Protein 7W29 (pdb70)

B-factor: mean 39.73, std 7.88, range [24.82, 86.15]

Solvent-accessible surface area: 22986 Å² total

Secondary structure (DSSP, 8-state):
-HHHHHHHHHHHHHHHTSPPPPTTTHHHHHHHHHHHHHHHHHTS-S-SS--SS-GGGGHHHHHHHHHTTT---SSEEEEEETTTEEEEEESS-B-TT-EEEEEEGGG-EEHHHHHTSTTHHHHHH-HHHHH-HHHHHHHHHHHHHT-TT-TTHHHHTTS-S---SGGG--HHHHHTTTTSSHHHHHHHHHHHHHHHHHHHHHHHHH-GGGTTSTTTT---HHHHHHHHHHHHHHEEEEE-TTSSSEEEEE-TTGGG-EE-SS---EEEETTTTEEEEE-SS-B-TTSBPEE---S--HHHHHHHTS---TT-TT-EEEEEEE--TT-TTHHHHHHHHHHTT--SEEEEEEESSSSSS-HHHHHHHHHHT--HHHHHHHHSSTTHHHHHHTTT-TTS-S-HHHHHHHHHHHHHHHHHHHHTSSS-HHHHHHHHHH----HHHHHHHHHHHHHHHHHHHHHHHHHHHHHHHHHHHH-/--SSB----------

Organism: Homo sapiens (NCBI:txid9606)

Sequence (490 aa):
TLKYPIEGIVTNWDDSPKEILNLTSELLQKCSSPAPGPGKEWEEYVQIRTLVEKIRKKQKGLSVTFDGKREDYFPDLMKWASENGASVEGFEMVNFKEEGFGLRATRDIKAEELFLWVPRKLLMTVESAKNSVLGPLYSQDRILQAMGNIALAFHLLCERASPNSFWQPYIQTLPSEYDTPLYFEEDEVRYLQSTQAIHDVFSQYKNTARQYAYFYKVIQTHPHANKLPLKDSFTYEDYRWAVSSVMTRQNQIPTEDGSRVTLALIPLWDMCNHTNGLITTGYNLEDDRCECVALQDFRAGEQIYIFYGTRSNAEFVIHSGFFFDNNSHDRVKIKLGVSKSDRLYAMKAEVLARAGIPTSSVFALHFTEPPISAQLLAFLRVFCMTEEELKEHLLGDSAIDRIFTLGNSEFPVSWDNEVKLWTFLEDRASLLLKTYKTTIEEDKSVLKNHDLSVRAKMAIKLRLGEKEILEKAVKSAAVNREYYRQQMEE

Nearest PDB structures (foldseek):
  6ox1-assembly2_B  TM=9.987E-01  e=2.791E-71  Homo sapiens
  6v62-assembly1_A  TM=9.978E-01  e=4.619E-71  Homo sapiens
  6wk2-assembly1_A  TM=9.900E-01  e=2.401E-70  Homo sapiens
  6ox4-assembly1_A  TM=9.883E-01  e=1.910E-70  Homo sapiens
  6ict-assembly1_A  TM=9.900E-01  e=2.513E-70  Homo sapiens

GO terms:
  GO:0005737 cytoplasm (C, IDA)
  GO:0018064 protein-L-histidine N-tele-methyltransferase activity (F, IDA)
  GO:0005634 nucleus (C, EXP)
  GO:0005737 cytoplasm (C, EXP)
  GO:0005654 nucleoplasm (C, TAS)
  GO:0005515 protein binding (F, IPI)
  GO:0007015 actin filament organization (P, IDA)

Structure (mmCIF, N/CA/C/O backbone):
data_7W29
#
_entry.id   7W29
#
_cell.length_a   60.467
_cell.length_b   77.668
_cell.length_c   112.054
_cell.angle_alpha   90.000
_cell.angle_beta   90.000
_cell.angle_gamma   90.000
#
_symmetry.space_group_name_H-M   'P 21 21 21'
#
loop_
_entity.id
_entity.type
_entity.pdbx_description
1 polymer 'Actin, cytoplasmic 1, N-terminally processed'
2 polymer 'Histone-lysine N-methyltransferase setd3'
3 non-polymer S-ADENOSYL-L-HOMOCYSTEINE
4 water water
#
loop_
_atom_site.group_PDB
_atom_site.id
_atom_site.type_symbol
_atom_site.label_atom_id
_atom_site.label_alt_id
_atom_site.label_comp_id
_atom_site.label_asym_id
_atom_site.label_entity_id
_atom_site.label_seq_id
_atom_site.pdbx_PDB_ins_code
_atom_site.Cartn_x
_atom_site.Cartn_y
_atom_site.Cartn_z
_atom_site.occupancy
_atom_site.B_iso_or_equiv
_atom_site.auth_seq_id
_atom_site.auth_comp_id
_atom_site.auth_asym_id
_atom_site.auth_atom_id
_atom_site.pdbx_PDB_model_num
ATOM 1 N N . THR A 1 1 ? -17.204 -15.430 -21.948 1.00 53.13 66 THR P N 1
ATOM 2 C CA . THR A 1 1 ? -15.803 -15.836 -21.959 1.00 56.46 66 THR P CA 1
ATOM 3 C C . THR A 1 1 ? -15.534 -16.782 -23.130 1.00 59.08 66 THR P C 1
ATOM 4 O O . THR A 1 1 ? -16.380 -17.609 -23.471 1.00 57.79 66 THR P O 1
ATOM 8 N N . LEU A 1 2 ? -14.365 -16.640 -23.754 1.00 59.08 67 LEU P N 1
ATOM 9 C CA . LEU A 1 2 ? -13.950 -17.547 -24.819 1.00 56.89 67 LEU P CA 1
ATOM 10 C C . LEU A 1 2 ? -13.604 -18.903 -24.221 1.00 56.36 67 LEU P C 1
ATOM 11 O O . LEU A 1 2 ? -12.763 -18.992 -23.320 1.00 54.69 67 LEU P O 1
ATOM 16 N N . LYS A 1 3 ? -14.250 -19.962 -24.715 1.00 56.89 68 LYS P N 1
ATOM 17 C CA . LYS A 1 3 ? -14.016 -21.279 -24.132 1.00 57.05 68 LYS P CA 1
ATOM 18 C C . LYS A 1 3 ? -12.655 -21.840 -24.532 1.00 54.20 68 LYS P C 1
ATOM 19 O O . LYS A 1 3 ? -12.057 -22.607 -23.768 1.00 53.55 68 LYS P O 1
ATOM 25 N N . TYR A 1 4 ? -12.145 -21.462 -25.708 1.00 51.61 69 TYR P N 1
ATOM 26 C CA . TYR A 1 4 ? -10.851 -21.930 -26.210 1.00 47.82 69 TYR P CA 1
ATOM 27 C C . TYR A 1 4 ? -10.055 -20.741 -26.732 1.00 47.36 69 TYR P C 1
ATOM 28 O O . TYR A 1 4 ? -10.008 -20.495 -27.945 1.00 44.88 69 TYR P O 1
ATOM 37 N N . PRO A 1 5 ? -9.411 -19.982 -25.847 1.00 47.63 70 PRO P N 1
ATOM 38 C CA . PRO A 1 5 ? -8.543 -18.894 -26.315 1.00 44.00 70 PRO P CA 1
ATOM 39 C C . PRO A 1 5 ? -7.333 -19.443 -27.059 1.00 42.30 70 PRO P C 1
ATOM 40 O O . PRO A 1 5 ? -6.753 -20.462 -26.674 1.00 41.71 70 PRO P O 1
ATOM 44 N N . ILE A 1 6 ? -6.957 -18.757 -28.135 1.00 40.32 71 ILE P N 1
ATOM 45 C CA . ILE A 1 6 ? -5.897 -19.204 -29.035 1.00 37.91 71 ILE P CA 1
ATOM 46 C C . ILE A 1 6 ? -4.715 -18.253 -28.912 1.00 34.71 71 ILE P C 1
ATOM 47 O O . ILE A 1 6 ? -4.844 -17.051 -29.177 1.00 36.51 71 ILE P O 1
ATOM 52 N N . GLU A 1 7 ? -3.560 -18.793 -28.541 1.00 36.96 72 GLU P N 1
ATOM 53 C CA . GLU A 1 7 ? -2.340 -18.003 -28.439 1.00 33.48 72 GLU P CA 1
ATOM 54 C C . GLU A 1 7 ? -1.544 -18.093 -29.736 1.00 32.00 72 GLU P C 1
ATOM 55 O O . GLU A 1 7 ? -1.311 -19.184 -30.253 1.00 32.68 72 GLU P O 1
ATOM 69 N N . GLY A 1 9 ? 1.574 -18.267 -31.850 1.00 31.32 74 GLY P N 1
ATOM 70 C CA . GLY A 1 9 ? 2.974 -18.622 -31.694 1.00 33.86 74 GLY P CA 1
ATOM 71 C C . GLY A 1 9 ? 3.314 -19.133 -30.307 1.00 32.68 74 GLY P C 1
ATOM 72 O O . GLY A 1 9 ? 4.388 -18.840 -29.779 1.00 31.32 74 GLY P O 1
ATOM 73 N N . ILE A 1 10 ? 2.388 -19.900 -29.723 1.00 30.69 75 ILE P N 1
ATOM 74 C CA . ILE A 1 10 ? 2.581 -20.425 -28.378 1.00 31.03 75 ILE P CA 1
ATOM 75 C C . ILE A 1 10 ? 3.872 -21.230 -28.320 1.00 30.32 75 ILE P C 1
ATOM 76 O O . ILE A 1 10 ? 4.252 -21.904 -29.284 1.00 30.78 75 ILE P O 1
ATOM 81 N N . VAL A 1 11 ? 4.562 -21.143 -27.191 1.00 29.54 76 VAL P N 1
ATOM 82 C CA . VAL A 1 11 ? 5.839 -21.830 -27.038 1.00 30.66 76 VAL P CA 1
ATOM 83 C C . VAL A 1 11 ? 5.586 -23.301 -26.750 1.00 29.14 76 VAL P C 1
ATOM 84 O O . VAL A 1 11 ? 4.771 -23.651 -25.889 1.00 31.57 76 VAL P O 1
ATOM 88 N N . THR A 1 12 ? 6.272 -24.166 -27.484 1.00 29.29 77 THR P N 1
ATOM 89 C CA . THR A 1 12 ? 6.274 -25.592 -27.222 1.00 31.00 77 THR P CA 1
ATOM 90 C C . THR A 1 12 ? 7.699 -26.046 -26.949 1.00 31.23 77 THR P C 1
ATOM 91 O O . THR A 1 12 ? 8.668 -25.373 -27.309 1.00 34.88 77 THR P O 1
ATOM 95 N N . ASN A 1 13 ? 7.816 -27.202 -26.306 1.00 30.39 78 ASN P N 1
ATOM 96 C CA . ASN A 1 13 ? 9.118 -27.798 -26.044 1.00 29.89 78 ASN P CA 1
ATOM 97 C C . ASN A 1 13 ? 9.626 -28.481 -27.307 1.00 31.98 78 ASN P C 1
ATOM 98 O O . ASN A 1 13 ? 8.961 -29.369 -27.849 1.00 33.72 78 ASN P O 1
ATOM 103 N N . TRP A 1 14 ? 10.800 -28.063 -27.778 1.00 33.71 79 TRP P N 1
ATOM 104 C CA . TRP A 1 14 ? 11.421 -28.627 -28.969 1.00 32.58 79 TRP P CA 1
ATOM 105 C C . TRP A 1 14 ? 12.493 -29.661 -28.648 1.00 36.07 79 TRP P C 1
ATOM 106 O O . TRP A 1 14 ? 13.036 -30.279 -29.570 1.00 36.11 79 TRP P O 1
ATOM 117 N N . ASP A 1 15 ? 12.815 -29.861 -27.372 1.00 36.04 80 ASP P N 1
ATOM 118 C CA . ASP A 1 15 ? 13.786 -30.878 -26.976 1.00 37.79 80 ASP P CA 1
ATOM 119 C C . ASP A 1 15 ? 13.111 -32.241 -27.062 1.00 37.17 80 ASP P C 1
ATOM 120 O O . ASP A 1 15 ? 12.364 -32.637 -26.165 1.00 36.86 80 ASP P O 1
ATOM 125 N N . ASP A 1 16 ? 13.369 -32.961 -28.150 1.00 35.31 81 ASP P N 1
ATOM 126 C CA . ASP A 1 16 ? 12.819 -34.298 -28.335 1.00 36.88 81 ASP P CA 1
ATOM 127 C C . ASP A 1 16 ? 13.405 -35.280 -27.325 1.00 39.30 81 ASP P C 1
ATOM 128 O O . ASP A 1 16 ? 12.863 -36.363 -27.107 1.00 42.00 81 ASP P O 1
ATOM 134 N N . SER B 2 22 ? 28.762 -37.495 -53.348 1.00 64.33 20 SER A N 1
ATOM 135 C CA . SER B 2 22 ? 28.288 -36.318 -52.621 1.00 68.39 20 SER A CA 1
ATOM 136 C C . SER B 2 22 ? 27.348 -36.643 -51.447 1.00 66.85 20 SER A C 1
ATOM 137 O O . SER B 2 22 ? 27.522 -36.083 -50.363 1.00 63.29 20 SER A O 1
ATOM 140 N N . PRO B 2 23 ? 26.351 -37.521 -51.640 1.00 70.12 21 PRO A N 1
ATOM 141 C CA . PRO B 2 23 ? 25.477 -37.857 -50.502 1.00 67.82 21 PRO A CA 1
ATOM 142 C C . PRO B 2 23 ? 26.215 -38.510 -49.348 1.00 63.47 21 PRO A C 1
ATOM 143 O O . PRO B 2 23 ? 25.789 -38.370 -48.195 1.00 61.36 21 PRO A O 1
ATOM 147 N N . LYS B 2 24 ? 27.316 -39.213 -49.621 1.00 62.38 22 LYS A N 1
ATOM 148 C CA . LYS B 2 24 ? 28.027 -39.905 -48.552 1.00 62.29 22 LYS A CA 1
ATOM 149 C C . LYS B 2 24 ? 28.802 -38.935 -47.664 1.00 60.69 22 LYS A C 1
ATOM 150 O O . LYS B 2 24 ? 28.898 -39.152 -46.450 1.00 58.42 22 LYS A O 1
ATOM 156 N N . GLU B 2 25 ? 29.343 -37.855 -48.236 1.00 60.59 23 GLU A N 1
ATOM 157 C CA . GLU B 2 25 ? 29.987 -36.837 -47.410 1.00 60.23 23 GLU A CA 1
ATOM 158 C C . GLU B 2 25 ? 28.971 -36.124 -46.527 1.00 56.52 23 GLU A C 1
ATOM 159 O O . GLU B 2 25 ? 29.250 -35.827 -45.357 1.00 52.64 23 GLU A O 1
ATOM 165 N N . ILE B 2 26 ? 27.785 -35.845 -47.071 1.00 56.57 24 ILE A N 1
ATOM 166 C CA . ILE B 2 26 ? 26.714 -35.272 -46.262 1.00 51.37 24 ILE A CA 1
ATOM 167 C C . ILE B 2 26 ? 26.309 -36.241 -45.160 1.00 50.20 24 ILE A C 1
ATOM 168 O O . ILE B 2 26 ? 26.022 -35.831 -44.031 1.00 47.11 24 ILE A O 1
ATOM 173 N N . LEU B 2 27 ? 26.301 -37.542 -45.462 1.00 55.43 25 LEU A N 1
ATOM 174 C CA . LEU B 2 27 ? 25.967 -38.533 -44.442 1.00 54.34 25 LEU A CA 1
ATOM 175 C C . LEU B 2 27 ? 27.018 -38.572 -43.338 1.00 51.45 25 LEU A C 1
ATOM 176 O O . LEU B 2 27 ? 26.677 -38.685 -42.157 1.00 48.94 25 LEU A O 1
ATOM 181 N N . ASN B 2 28 ? 28.299 -38.480 -43.702 1.00 48.57 26 ASN A N 1
ATOM 182 C CA . ASN B 2 28 ? 29.349 -38.445 -42.688 1.00 46.94 26 ASN A CA 1
ATOM 183 C C . ASN B 2 28 ? 29.228 -37.205 -41.814 1.00 47.90 26 ASN A C 1
ATOM 184 O O . ASN B 2 28 ? 29.326 -37.289 -40.581 1.00 48.20 26 ASN A O 1
ATOM 189 N N . LEU B 2 29 ? 29.019 -36.042 -42.439 1.00 47.82 27 LEU A N 1
ATOM 190 C CA . LEU B 2 29 ? 28.847 -34.811 -41.676 1.00 47.94 27 LEU A CA 1
ATOM 191 C C . LEU B 2 29 ? 27.648 -34.899 -40.741 1.00 46.72 27 LEU A C 1
ATOM 192 O O . LEU B 2 29 ? 27.725 -34.475 -39.583 1.00 47.85 27 LEU A O 1
ATOM 197 N N . THR B 2 30 ? 26.532 -35.452 -41.223 1.00 44.51 28 THR A N 1
ATOM 198 C CA . THR B 2 30 ? 25.352 -35.576 -40.376 1.00 45.99 28 THR A CA 1
ATOM 199 C C . THR B 2 30 ? 25.556 -36.598 -39.267 1.00 46.48 28 THR A C 1
ATOM 200 O O . THR B 2 30 ? 25.016 -36.427 -38.174 1.00 46.50 28 THR A O 1
ATOM 204 N N . SER B 2 31 ? 26.320 -37.661 -39.517 1.00 43.80 29 SER A N 1
ATOM 205 C CA . SER B 2 31 ? 26.613 -38.606 -38.447 1.00 45.36 29 SER A CA 1
ATOM 206 C C . SER B 2 31 ? 27.440 -37.943 -37.357 1.00 46.89 29 SER A C 1
ATOM 207 O O . SER B 2 31 ? 27.173 -38.123 -36.161 1.00 45.79 29 SER A O 1
ATOM 210 N N . GLU B 2 32 ? 28.440 -37.155 -37.752 1.00 47.33 30 GLU A N 1
ATOM 211 C CA . GLU B 2 32 ? 29.223 -36.427 -36.760 1.00 48.08 30 GLU A CA 1
ATOM 212 C C . GLU B 2 32 ? 28.356 -35.431 -35.998 1.00 46.44 30 GLU A C 1
ATOM 213 O O . GLU B 2 32 ? 28.480 -35.294 -34.775 1.00 47.57 30 GLU A O 1
ATOM 219 N N . LEU B 2 33 ? 27.469 -34.729 -36.708 1.00 45.30 31 LEU A N 1
ATOM 220 C CA . LEU B 2 33 ? 26.572 -33.775 -36.062 1.00 45.44 31 LEU A CA 1
ATOM 221 C C . LEU B 2 33 ? 25.633 -34.467 -35.081 1.00 45.83 31 LEU A C 1
ATOM 222 O O . LEU B 2 33 ? 25.381 -33.958 -33.983 1.00 46.41 31 LEU A O 1
ATOM 227 N N . LEU B 2 34 ? 25.103 -35.628 -35.463 1.00 44.76 32 LEU A N 1
ATOM 228 C CA . LEU B 2 34 ? 24.236 -36.383 -34.569 1.00 43.89 32 LEU A CA 1
ATOM 229 C C . LEU B 2 34 ? 24.992 -36.834 -33.332 1.00 45.77 32 LEU A C 1
ATOM 230 O O . LEU B 2 34 ? 24.478 -36.738 -32.213 1.00 48.06 32 LEU A O 1
ATOM 235 N N . GLN B 2 35 ? 26.218 -37.329 -33.510 1.00 46.75 33 GLN A N 1
ATOM 236 C CA . GLN B 2 35 ? 26.979 -37.798 -32.358 1.00 47.01 33 GLN A CA 1
ATOM 237 C C . GLN B 2 35 ? 27.317 -36.648 -31.420 1.00 48.15 33 GLN A C 1
ATOM 238 O O . GLN B 2 35 ? 27.213 -36.786 -30.195 1.00 49.08 33 GLN A O 1
ATOM 244 N N . LYS B 2 36 ? 27.710 -35.498 -31.974 1.00 46.72 34 LYS A N 1
ATOM 245 C CA . LYS B 2 36 ? 28.090 -34.371 -31.127 1.00 48.73 34 LYS A CA 1
ATOM 246 C C . LYS B 2 36 ? 26.878 -33.771 -30.425 1.00 48.15 34 LYS A C 1
ATOM 247 O O . LYS B 2 36 ? 26.968 -33.367 -29.260 1.00 50.26 34 LYS A O 1
ATOM 253 N N . CYS B 2 37 ? 25.739 -33.706 -31.113 1.00 48.64 35 CYS A N 1
ATOM 254 C CA . CYS B 2 37 ? 24.517 -33.159 -30.541 1.00 44.36 35 CYS A CA 1
ATOM 255 C C . CYS B 2 37 ? 23.775 -34.150 -29.656 1.00 46.72 35 CYS A C 1
ATOM 256 O O . CYS B 2 37 ? 22.791 -33.764 -29.017 1.00 48.71 35 CYS A O 1
ATOM 259 N N . SER B 2 38 ? 24.207 -35.408 -29.608 1.00 46.90 36 SER A N 1
ATOM 260 C CA . SER B 2 38 ? 23.624 -36.396 -28.713 1.00 48.02 36 SER A CA 1
ATOM 261 C C . SER B 2 38 ? 24.466 -36.623 -27.466 1.00 52.75 36 SER A C 1
ATOM 262 O O . SER B 2 38 ? 24.081 -37.424 -26.610 1.00 55.43 36 SER A O 1
ATOM 265 N N . SER B 2 39 ? 25.608 -35.949 -27.353 1.00 54.59 37 SER A N 1
ATOM 266 C CA . SER B 2 39 ? 26.422 -36.039 -26.157 1.00 56.79 37 SER A CA 1
ATOM 267 C C . SER B 2 39 ? 25.709 -35.355 -24.994 1.00 61.33 37 SER A C 1
ATOM 268 O O . SER B 2 39 ? 24.831 -34.514 -25.202 1.00 60.51 37 SER A O 1
ATOM 271 N N . PRO B 2 40 ? 26.062 -35.704 -23.755 1.00 63.42 38 PRO A N 1
ATOM 272 C CA . PRO B 2 40 ? 25.460 -35.019 -22.608 1.00 61.29 38 PRO A CA 1
ATOM 273 C C . PRO B 2 40 ? 25.789 -33.534 -22.630 1.00 62.92 38 PRO A C 1
ATOM 274 O O . PRO B 2 40 ? 26.699 -33.080 -23.329 1.00 61.67 38 PRO A O 1
ATOM 278 N N . ALA B 2 41 ? 25.018 -32.774 -21.862 1.00 62.80 39 ALA A N 1
ATOM 279 C CA . ALA B 2 41 ? 25.259 -31.344 -21.757 1.00 60.09 39 ALA A CA 1
ATOM 280 C C . ALA B 2 41 ? 26.661 -31.098 -21.208 1.00 62.83 39 ALA A C 1
ATOM 281 O O . ALA B 2 41 ? 27.042 -31.708 -20.199 1.00 64.63 39 ALA A O 1
ATOM 283 N N . PRO B 2 42 ? 27.458 -30.243 -21.841 1.00 62.19 40 PRO A N 1
ATOM 284 C CA . PRO B 2 42 ? 28.774 -29.911 -21.290 1.00 65.80 40 PRO A CA 1
ATOM 285 C C . PRO B 2 42 ? 28.634 -29.008 -20.074 1.00 69.25 40 PRO A C 1
ATOM 286 O O . PRO B 2 42 ? 27.586 -28.412 -19.817 1.00 67.99 40 PRO A O 1
ATOM 290 N N . GLY B 2 43 ? 29.726 -28.906 -19.322 1.00 69.59 41 GLY A N 1
ATOM 291 C CA . GLY B 2 43 ? 29.739 -28.113 -18.117 1.00 71.64 41 GLY A CA 1
ATOM 292 C C . GLY B 2 43 ? 29.529 -26.639 -18.399 1.00 71.66 41 GLY A C 1
ATOM 293 O O . GLY B 2 43 ? 29.606 -26.186 -19.546 1.00 70.60 41 GLY A O 1
ATOM 294 N N . PRO B 2 44 ? 29.231 -25.863 -17.356 1.00 74.14 42 PRO A N 1
ATOM 295 C CA . PRO B 2 44 ? 29.175 -24.406 -17.522 1.00 71.86 42 PRO A CA 1
ATOM 296 C C . PRO B 2 44 ? 30.527 -23.879 -17.977 1.00 66.52 42 PRO A C 1
ATOM 297 O O . PRO B 2 44 ? 31.575 -24.304 -17.489 1.00 62.76 42 PRO A O 1
ATOM 301 N N . GLY B 2 45 ? 30.498 -22.954 -18.934 1.00 64.89 43 GLY A N 1
ATOM 302 C CA . GLY B 2 45 ? 31.696 -22.383 -19.492 1.00 59.53 43 GLY A CA 1
ATOM 303 C C . GLY B 2 45 ? 32.151 -23.043 -20.776 1.00 57.81 43 GLY A C 1
ATOM 304 O O . GLY B 2 45 ? 32.742 -22.374 -21.632 1.00 57.60 43 GLY A O 1
ATOM 305 N N . LYS B 2 46 ? 31.894 -24.340 -20.930 1.00 54.95 44 LYS A N 1
ATOM 306 C CA . LYS B 2 46 ? 32.119 -24.995 -22.207 1.00 53.93 44 LYS A CA 1
ATOM 307 C C . LYS B 2 46 ? 30.930 -24.868 -23.145 1.00 51.44 44 LYS A C 1
ATOM 308 O O . LYS B 2 46 ? 31.105 -25.034 -24.357 1.00 50.99 44 LYS A O 1
ATOM 314 N N . GLU B 2 47 ? 29.745 -24.547 -22.614 1.00 50.81 45 GLU A N 1
ATOM 315 C CA . GLU B 2 47 ? 28.535 -24.426 -23.424 1.00 47.93 45 GLU A CA 1
ATOM 316 C C . GLU B 2 47 ? 28.786 -23.612 -24.685 1.00 41.37 45 GLU A C 1
ATOM 317 O O . GLU B 2 47 ? 28.652 -24.123 -25.804 1.00 42.76 45 GLU A O 1
ATOM 323 N N . TRP B 2 48 ? 29.156 -22.338 -24.517 1.00 41.11 46 TRP A N 1
ATOM 324 C CA . TRP B 2 48 ? 29.453 -21.486 -25.665 1.00 40.42 46 TRP A CA 1
ATOM 325 C C . TRP B 2 48 ? 30.357 -22.201 -26.661 1.00 41.79 46 TRP A C 1
ATOM 326 O O . TRP B 2 48 ? 30.026 -22.301 -27.848 1.00 40.82 46 TRP A O 1
ATOM 337 N N . GLU B 2 49 ? 31.491 -22.735 -26.189 1.00 44.51 47 GLU A N 1
ATOM 338 C CA . GLU B 2 49 ? 32.396 -23.455 -27.083 1.00 42.25 47 GLU A CA 1
ATOM 339 C C . GLU B 2 49 ? 31.649 -24.526 -27.871 1.00 42.83 47 GLU A C 1
ATOM 340 O O . GLU B 2 49 ? 31.688 -24.538 -29.109 1.00 40.43 47 GLU A O 1
ATOM 346 N N . GLU B 2 50 ? 30.925 -25.407 -27.165 1.00 42.92 48 GLU A N 1
ATOM 347 C CA . GLU B 2 50 ? 30.133 -26.433 -27.838 1.00 42.05 48 GLU A CA 1
ATOM 348 C C . GLU B 2 50 ? 29.232 -25.814 -28.895 1.00 41.87 48 GLU A C 1
ATOM 349 O O . GLU B 2 50 ? 29.208 -26.266 -30.047 1.00 43.31 48 GLU A O 1
ATOM 355 N N . TYR B 2 51 ? 28.506 -24.756 -28.525 1.00 38.84 49 TYR A N 1
ATOM 356 C CA . TYR B 2 51 ? 27.677 -24.046 -29.490 1.00 37.58 49 TYR A CA 1
ATOM 357 C C . TYR B 2 51 ? 28.475 -23.710 -30.743 1.00 38.59 49 TYR A C 1
ATOM 358 O O . TYR B 2 51 ? 28.127 -24.137 -31.851 1.00 38.21 49 TYR A O 1
ATOM 367 N N . VAL B 2 52 ? 29.596 -23.001 -30.568 1.00 38.71 50 VAL A N 1
ATOM 368 C CA . VAL B 2 52 ? 30.425 -22.637 -31.715 1.00 37.83 50 VAL A CA 1
ATOM 369 C C . VAL B 2 52 ? 30.803 -23.884 -32.500 1.00 37.29 50 VAL A C 1
ATOM 370 O O . VAL B 2 52 ? 30.649 -23.935 -33.727 1.00 39.55 50 VAL A O 1
ATOM 374 N N . GLN B 2 53 ? 31.246 -24.930 -31.793 1.00 38.29 51 GLN A N 1
ATOM 375 C CA . GLN B 2 53 ? 31.584 -26.177 -32.468 1.00 38.59 51 GLN A CA 1
ATOM 376 C C . GLN B 2 53 ? 30.427 -26.635 -33.343 1.00 37.90 51 GLN A C 1
ATOM 377 O O . GLN B 2 53 ? 30.584 -26.807 -34.560 1.00 37.57 51 GLN A O 1
ATOM 383 N N . ILE B 2 54 ? 29.235 -26.759 -32.749 1.00 36.32 52 ILE A N 1
ATOM 384 C CA . ILE B 2 54 ? 28.068 -27.169 -33.523 1.00 37.83 52 ILE A CA 1
ATOM 385 C C . ILE B 2 54 ? 27.890 -26.249 -34.723 1.00 37.75 52 ILE A C 1
ATOM 386 O O . ILE B 2 54 ? 27.800 -26.712 -35.869 1.00 38.06 52 ILE A O 1
ATOM 391 N N . ARG B 2 55 ? 27.922 -24.931 -34.483 1.00 37.24 53 ARG A N 1
ATOM 392 C CA . ARG B 2 55 ? 27.804 -23.975 -35.578 1.00 37.12 53 ARG A CA 1
ATOM 393 C C . ARG B 2 55 ? 28.736 -24.348 -36.717 1.00 38.16 53 ARG A C 1
ATOM 394 O O . ARG B 2 55 ? 28.294 -24.539 -37.859 1.00 38.58 53 ARG A O 1
ATOM 402 N N . THR B 2 56 ? 30.023 -24.526 -36.398 1.00 36.88 54 THR A N 1
ATOM 403 C CA . THR B 2 56 ? 31.010 -24.891 -37.405 1.00 40.67 54 THR A CA 1
ATOM 404 C C . THR B 2 56 ? 30.481 -26.009 -38.291 1.00 40.69 54 THR A C 1
ATOM 405 O O . THR B 2 56 ? 30.289 -25.822 -39.501 1.00 37.94 54 THR A O 1
ATOM 409 N N . LEU B 2 57 ? 30.155 -27.154 -37.680 1.00 39.56 55 LEU A N 1
ATOM 410 C CA . LEU B 2 57 ? 29.712 -28.299 -38.468 1.00 42.36 55 LEU A CA 1
ATOM 411 C C . LEU B 2 57 ? 28.511 -27.926 -39.327 1.00 42.12 55 LEU A C 1
ATOM 412 O O . LEU B 2 57 ? 28.522 -28.136 -40.548 1.00 42.05 55 LEU A O 1
ATOM 417 N N . VAL B 2 58 ? 27.499 -27.298 -38.716 1.00 40.78 56 VAL A N 1
ATOM 418 C CA . VAL B 2 58 ? 26.304 -26.915 -39.465 1.00 40.79 56 VAL A CA 1
ATOM 419 C C . VAL B 2 58 ? 26.691 -26.071 -40.671 1.00 38.66 56 VAL A C 1
ATOM 420 O O . VAL B 2 58 ? 26.266 -26.342 -41.803 1.00 36.10 56 VAL A O 1
ATOM 424 N N . GLU B 2 59 ? 27.556 -25.073 -40.457 1.00 38.25 57 GLU A N 1
ATOM 425 C CA . GLU B 2 59 ? 27.945 -24.200 -41.558 1.00 41.56 57 GLU A CA 1
ATOM 426 C C . GLU B 2 59 ? 28.542 -25.000 -42.710 1.00 42.47 57 GLU A C 1
ATOM 427 O O . GLU B 2 59 ? 28.176 -24.786 -43.873 1.00 42.18 57 GLU A O 1
ATOM 433 N N . LYS B 2 60 ? 29.423 -25.961 -42.406 1.00 43.23 58 LYS A N 1
ATOM 434 C CA . LYS B 2 60 ? 29.964 -26.804 -43.469 1.00 42.13 58 LYS A CA 1
ATOM 435 C C . LYS B 2 60 ? 28.839 -27.486 -44.232 1.00 41.93 58 LYS A C 1
ATOM 436 O O . LYS B 2 60 ? 28.765 -27.395 -45.464 1.00 44.80 58 LYS A O 1
ATOM 442 N N . ILE B 2 61 ? 27.914 -28.122 -43.505 1.00 41.08 59 ILE A N 1
ATOM 443 C CA . ILE B 2 61 ? 26.769 -28.756 -44.152 1.00 39.23 59 ILE A CA 1
ATOM 444 C C . ILE B 2 61 ? 25.984 -27.727 -44.947 1.00 39.16 59 ILE A C 1
ATOM 445 O O . ILE B 2 61 ? 25.557 -27.988 -46.078 1.00 38.95 59 ILE A O 1
ATOM 450 N N . ARG B 2 62 ? 25.814 -26.526 -44.387 1.00 40.28 60 ARG A N 1
ATOM 451 C CA . ARG B 2 62 ? 25.055 -25.505 -45.098 1.00 41.49 60 ARG A CA 1
ATOM 452 C C . ARG B 2 62 ? 25.804 -25.025 -46.333 1.00 42.64 60 ARG A C 1
ATOM 453 O O . ARG B 2 62 ? 25.178 -24.634 -47.327 1.00 42.40 60 ARG A O 1
ATOM 461 N N . LYS B 2 63 ? 27.136 -25.079 -46.305 1.00 42.93 61 LYS A N 1
ATOM 462 C CA . LYS B 2 63 ? 27.922 -24.540 -47.403 1.00 41.47 61 LYS A CA 1
ATOM 463 C C . LYS B 2 63 ? 27.995 -25.485 -48.593 1.00 43.83 61 LYS A C 1
ATOM 464 O O . LYS B 2 63 ? 28.311 -25.039 -49.700 1.00 47.62 61 LYS A O 1
ATOM 470 N N . LYS B 2 64 ? 27.710 -26.771 -48.393 1.00 41.65 62 LYS A N 1
ATOM 471 C CA . LYS B 2 64 ? 27.705 -27.746 -49.474 1.00 41.30 62 LYS A CA 1
ATOM 472 C C . LYS B 2 64 ? 26.309 -28.038 -50.007 1.00 43.42 62 LYS A C 1
ATOM 473 O O . LYS B 2 64 ? 26.168 -28.846 -50.931 1.00 42.75 62 LYS A O 1
ATOM 479 N N . GLN B 2 65 ? 25.280 -27.410 -49.452 1.00 42.59 63 GLN A N 1
ATOM 480 C CA . GLN B 2 65 ? 23.915 -27.546 -49.936 1.00 42.67 63 GLN A CA 1
ATOM 481 C C . GLN B 2 65 ? 23.492 -26.258 -50.633 1.00 42.78 63 GLN A C 1
ATOM 482 O O . GLN B 2 65 ? 24.229 -25.267 -50.661 1.00 39.05 63 GLN A O 1
ATOM 488 N N . LYS B 2 66 ? 22.289 -26.281 -51.209 1.00 39.55 64 LYS A N 1
ATOM 489 C CA . LYS B 2 66 ? 21.819 -25.214 -52.084 1.00 42.20 64 LYS A CA 1
ATOM 490 C C . LYS B 2 66 ? 20.736 -24.358 -51.431 1.00 40.36 64 LYS A C 1
ATOM 491 O O . LYS B 2 66 ? 19.877 -23.801 -52.119 1.00 43.21 64 LYS A O 1
ATOM 497 N N . GLY B 2 67 ? 20.770 -24.233 -50.108 1.00 42.05 65 GLY A N 1
ATOM 498 C CA . GLY B 2 67 ? 19.734 -23.475 -49.430 1.00 41.31 65 GLY A CA 1
ATOM 499 C C . GLY B 2 67 ? 18.424 -24.236 -49.422 1.00 37.56 65 GLY A C 1
ATOM 500 O O . GLY B 2 67 ? 18.393 -25.466 -49.313 1.00 35.27 65 GLY A O 1
ATOM 501 N N . LEU B 2 68 ? 17.323 -23.498 -49.543 1.00 40.15 66 LEU A N 1
ATOM 502 C CA . LEU B 2 68 ? 16.010 -24.127 -49.598 1.00 35.87 66 LEU A CA 1
ATOM 503 C C . LEU B 2 68 ? 15.883 -24.980 -50.854 1.00 37.73 66 LEU A C 1
ATOM 504 O O . LEU B 2 68 ? 16.340 -24.593 -51.933 1.00 41.73 66 LEU A O 1
ATOM 509 N N . SER B 2 69 ? 15.266 -26.156 -50.704 1.00 37.50 67 SER A N 1
ATOM 510 C CA . SER B 2 69 ? 15.113 -27.062 -51.841 1.00 39.69 67 SER A CA 1
ATOM 511 C C . SER B 2 69 ? 14.085 -26.550 -52.840 1.00 38.78 67 SER A C 1
ATOM 51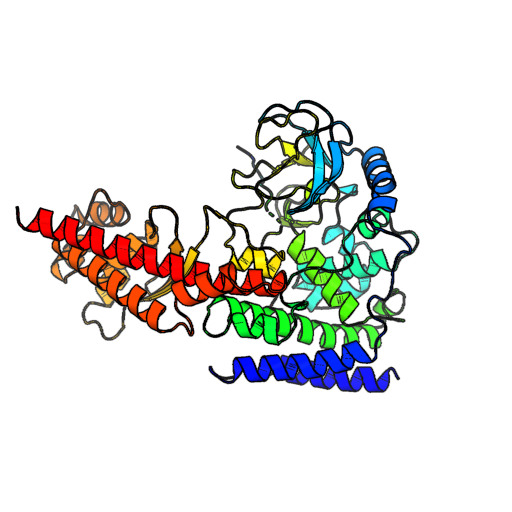2 O O . SER B 2 69 ? 14.224 -26.784 -54.045 1.00 41.14 67 SER A O 1
ATOM 515 N N . VAL B 2 70 ? 13.050 -25.867 -52.364 1.00 37.09 68 VAL A N 1
ATOM 516 C CA . VAL B 2 70 ? 12.000 -25.318 -53.212 1.00 37.57 68 VAL A CA 1
ATOM 517 C C . VAL B 2 70 ? 11.933 -23.818 -52.968 1.00 39.33 68 VAL A C 1
ATOM 518 O O . VAL B 2 70 ? 11.777 -23.375 -51.823 1.00 36.69 68 VAL A O 1
ATOM 522 N N . THR B 2 71 ? 12.069 -23.040 -54.038 1.00 42.01 69 THR A N 1
ATOM 523 C CA . THR B 2 71 ? 11.935 -21.593 -53.985 1.00 42.29 69 THR A CA 1
ATOM 524 C C . THR B 2 71 ? 10.930 -21.149 -55.035 1.00 43.41 69 THR A C 1
ATOM 525 O O . THR B 2 71 ? 10.720 -21.828 -56.043 1.00 44.20 69 THR A O 1
ATOM 529 N N . PHE B 2 72 ? 10.309 -19.998 -54.789 1.00 43.18 70 PHE A N 1
ATOM 530 C CA . PHE B 2 72 ? 9.303 -19.438 -55.681 1.00 45.21 70 PHE A CA 1
ATOM 531 C C . PHE B 2 72 ? 9.830 -18.128 -56.246 1.00 49.97 70 PHE A C 1
ATOM 532 O O . PHE B 2 72 ? 10.196 -17.223 -55.486 1.00 48.49 70 PHE A O 1
ATOM 540 N N . ASP B 2 73 ? 9.872 -18.031 -57.574 1.00 55.15 71 ASP A N 1
ATOM 541 C CA . ASP B 2 73 ? 10.401 -16.840 -58.225 1.00 57.73 71 ASP A CA 1
ATOM 542 C C . ASP B 2 73 ? 9.497 -15.640 -57.967 1.00 55.90 71 ASP A C 1
ATOM 543 O O . ASP B 2 73 ? 8.267 -15.750 -57.973 1.00 47.92 71 ASP A O 1
ATOM 548 N N . GLY B 2 74 ? 10.117 -14.490 -57.740 1.00 56.82 72 GLY A N 1
ATOM 549 C CA . GLY B 2 74 ? 9.386 -13.278 -57.441 1.00 52.79 72 GLY A CA 1
ATOM 550 C C . GLY B 2 74 ? 9.364 -12.975 -55.958 1.00 50.41 72 GLY A C 1
ATOM 551 O O . GLY B 2 74 ? 10.043 -13.602 -55.140 1.00 54.19 72 GLY A O 1
ATOM 552 N N . LYS B 2 75 ? 8.547 -11.990 -55.613 1.00 47.75 73 LYS A N 1
ATOM 553 C CA . LYS B 2 75 ? 8.438 -11.512 -54.245 1.00 53.22 73 LYS A CA 1
ATOM 554 C C . LYS B 2 75 ? 7.167 -12.045 -53.589 1.00 51.81 73 LYS A C 1
ATOM 555 O O . LYS B 2 75 ? 6.236 -12.496 -54.261 1.00 52.15 73 LYS A O 1
ATOM 561 N N . ARG B 2 76 ? 7.144 -11.984 -52.252 1.00 48.55 74 ARG A N 1
ATOM 562 C CA . ARG B 2 76 ? 6.053 -12.595 -51.492 1.00 48.64 74 ARG A CA 1
ATOM 563 C C . ARG B 2 76 ? 4.702 -11.989 -51.848 1.00 48.21 74 ARG A C 1
ATOM 564 O O . ARG B 2 76 ? 3.711 -12.715 -51.990 1.00 44.59 74 ARG A O 1
ATOM 572 N N . GLU B 2 77 ? 4.641 -10.660 -51.980 1.00 50.40 75 GLU A N 1
ATOM 573 C CA . GLU B 2 77 ? 3.364 -9.983 -52.182 1.00 49.25 75 GLU A CA 1
ATOM 574 C C . GLU B 2 77 ? 2.648 -10.472 -53.432 1.00 48.32 75 GLU A C 1
ATOM 575 O O . GLU B 2 77 ? 1.413 -10.528 -53.455 1.00 46.86 75 GLU A O 1
ATOM 581 N N . ASP B 2 78 ? 3.403 -10.848 -54.469 1.00 48.89 76 ASP A N 1
ATOM 582 C CA . ASP B 2 78 ? 2.810 -11.373 -55.695 1.00 48.48 76 ASP A CA 1
ATOM 583 C C . ASP B 2 78 ? 1.899 -12.568 -55.443 1.00 45.28 76 ASP A C 1
ATOM 584 O O . ASP B 2 78 ? 1.078 -12.897 -56.305 1.00 44.42 76 ASP A O 1
ATOM 589 N N . TYR B 2 79 ? 2.019 -13.221 -54.288 1.00 45.68 77 TYR A N 1
ATOM 590 C CA . TYR B 2 79 ? 1.226 -14.398 -53.972 1.00 44.69 77 TYR A CA 1
ATOM 591 C C . TYR B 2 79 ? 0.073 -14.109 -53.018 1.00 44.95 77 TYR A C 1
ATOM 592 O O . TYR B 2 79 ? -0.714 -15.018 -52.733 1.00 46.80 77 TYR A O 1
ATOM 601 N N . PHE B 2 80 ? -0.059 -12.876 -52.526 1.00 42.76 78 PHE A N 1
ATOM 602 C CA . PHE B 2 80 ? -1.081 -12.586 -51.524 1.00 41.34 78 PHE A CA 1
ATOM 603 C C . PHE B 2 80 ? -2.506 -12.625 -52.076 1.00 43.41 78 PHE A C 1
ATOM 604 O O . PHE B 2 80 ? -3.410 -13.083 -51.365 1.00 44.96 78 PHE A O 1
ATOM 612 N N . PRO B 2 81 ? -2.770 -12.159 -53.306 1.00 44.30 79 PRO A N 1
ATOM 613 C CA . PRO B 2 81 ? -4.123 -12.347 -53.861 1.00 42.82 79 PRO A CA 1
ATOM 614 C C . PRO B 2 81 ? -4.586 -13.794 -53.859 1.00 42.10 79 PRO A C 1
ATOM 615 O O . PRO B 2 81 ? -5.651 -14.094 -53.299 1.00 44.90 79 PRO A O 1
ATOM 619 N N . ASP B 2 82 ? -3.802 -14.702 -54.451 1.00 38.75 80 ASP A N 1
ATOM 620 C CA . ASP B 2 82 ? -4.166 -16.116 -54.485 1.00 40.61 80 ASP A CA 1
ATOM 621 C C . ASP B 2 82 ? -4.590 -16.619 -53.112 1.00 41.83 80 ASP A C 1
ATOM 622 O O . ASP B 2 82 ? -5.690 -17.166 -52.956 1.00 44.07 80 ASP A O 1
ATOM 627 N N . LEU B 2 83 ? -3.731 -16.423 -52.103 1.00 40.80 81 LEU A N 1
ATOM 628 C CA . LEU B 2 83 ? -4.080 -16.751 -50.724 1.00 40.71 81 LEU A CA 1
ATOM 629 C C . LEU B 2 83 ? -5.491 -16.286 -50.398 1.00 42.02 81 LEU A C 1
ATOM 630 O O . LEU B 2 83 ? -6.373 -17.102 -50.102 1.00 42.05 81 LEU A O 1
ATOM 635 N N . MET B 2 84 ? -5.728 -14.972 -50.488 1.00 41.60 82 MET A N 1
ATOM 636 C CA . MET B 2 84 ? -7.067 -14.434 -50.269 1.00 44.07 82 MET A CA 1
ATOM 637 C C . MET B 2 84 ? -8.098 -15.238 -51.047 1.00 41.70 82 MET A C 1
ATOM 638 O O . MET B 2 84 ? -9.011 -15.834 -50.461 1.00 43.28 82 MET A O 1
ATOM 643 N N . LYS B 2 85 ? -7.920 -15.311 -52.371 1.00 39.32 83 LYS A N 1
ATOM 644 C CA . LYS B 2 85 ? -8.815 -16.098 -53.212 1.00 42.39 83 LYS A CA 1
ATOM 645 C C . LYS B 2 85 ? -9.015 -17.492 -52.636 1.00 42.59 83 LYS A C 1
ATOM 646 O O . LYS B 2 85 ? -10.150 -17.912 -52.376 1.00 41.54 83 LYS A O 1
ATOM 652 N N . TRP B 2 86 ? -7.910 -18.202 -52.387 1.00 40.87 84 TRP A N 1
ATOM 653 C CA . TRP B 2 86 ? -7.984 -19.533 -51.796 1.00 41.30 84 TRP A CA 1
ATOM 654 C C . TRP B 2 86 ? -8.838 -19.517 -50.535 1.00 41.90 84 TRP A C 1
ATOM 655 O O . TRP B 2 86 ? -9.841 -20.237 -50.439 1.00 41.29 84 TRP A O 1
ATOM 666 N N . ALA B 2 87 ? -8.489 -18.649 -49.581 1.00 40.94 85 ALA A N 1
ATOM 667 C CA . ALA B 2 87 ? -9.270 -18.560 -48.353 1.00 41.66 85 ALA A CA 1
ATOM 668 C C . ALA B 2 87 ? -10.729 -18.268 -48.667 1.00 44.81 85 ALA A C 1
ATOM 669 O O . ALA B 2 87 ? -11.637 -18.925 -48.137 1.00 43.44 85 ALA A O 1
ATOM 671 N N . SER B 2 88 ? -10.970 -17.311 -49.571 1.00 43.29 86 SER A N 1
ATOM 672 C CA . SER B 2 88 ? -12.339 -16.949 -49.913 1.00 45.35 86 SER A CA 1
ATOM 673 C C . SER B 2 88 ? -13.124 -18.165 -50.374 1.00 43.74 86 SER A C 1
ATOM 674 O O . SER B 2 88 ? -14.289 -18.342 -50.003 1.00 44.79 86 SER A O 1
ATOM 677 N N . GLU B 2 89 ? -12.488 -19.037 -51.153 1.00 42.63 87 GLU A N 1
ATOM 678 C CA . GLU B 2 89 ? -13.210 -20.153 -51.740 1.00 41.55 87 GLU A CA 1
ATOM 679 C C . GLU B 2 89 ? -13.375 -21.320 -50.783 1.00 41.95 87 GLU A C 1
ATOM 680 O O . GLU B 2 89 ? -13.930 -22.349 -51.180 1.00 41.11 87 GLU A O 1
ATOM 686 N N . ASN B 2 90 ? -12.921 -21.189 -49.536 1.00 44.52 88 ASN A N 1
ATOM 687 C CA . ASN B 2 90 ? -13.081 -22.263 -48.565 1.00 42.06 88 ASN A CA 1
ATOM 688 C C . ASN B 2 90 ? -13.835 -21.829 -47.317 1.00 40.03 88 ASN A C 1
ATOM 689 O O . ASN B 2 90 ? -13.834 -22.561 -46.322 1.00 39.38 88 ASN A O 1
ATOM 694 N N . GLY B 2 91 ? -14.489 -20.675 -47.348 1.00 42.28 89 GLY A N 1
ATOM 695 C CA . GLY B 2 91 ? -15.349 -20.255 -46.264 1.00 41.96 89 GLY A CA 1
ATOM 696 C C . GLY B 2 91 ? -14.745 -19.285 -45.274 1.00 43.82 89 GLY A C 1
ATOM 697 O O . GLY B 2 91 ? -15.349 -19.050 -44.223 1.00 42.87 89 GLY A O 1
ATOM 698 N N . ALA B 2 92 ? -13.586 -18.712 -45.568 1.00 42.44 90 ALA A N 1
ATOM 699 C CA . ALA B 2 92 ? -12.961 -17.772 -44.655 1.00 41.63 90 ALA A CA 1
ATOM 700 C C . ALA B 2 92 ? -13.422 -16.349 -44.950 1.00 44.50 90 ALA A C 1
ATOM 701 O O . ALA B 2 92 ? -13.863 -16.029 -46.056 1.00 45.47 90 ALA A O 1
ATOM 703 N N . SER B 2 93 ? -13.316 -15.494 -43.935 1.00 46.10 91 SER A N 1
ATOM 704 C CA . SER B 2 93 ? -13.585 -14.073 -44.107 1.00 44.74 91 SER A CA 1
ATOM 705 C C . SER B 2 93 ? -12.476 -13.418 -44.917 1.00 45.07 91 SER A C 1
ATOM 706 O O . SER B 2 93 ? -11.295 -13.533 -44.576 1.00 44.98 91 SER A O 1
ATOM 709 N N . VAL B 2 94 ? -12.856 -12.710 -45.979 1.00 44.84 92 VAL A N 1
ATOM 710 C CA . VAL B 2 94 ? -11.886 -12.016 -46.817 1.00 45.24 92 VAL A CA 1
ATOM 711 C C . VAL B 2 94 ? -12.316 -10.569 -47.013 1.00 44.83 92 VAL A C 1
ATOM 712 O O . VAL B 2 94 ? -11.694 -9.821 -47.776 1.00 46.16 92 VAL A O 1
ATOM 716 N N . GLU B 2 95 ? -13.374 -10.160 -46.323 1.00 45.78 93 GLU A N 1
ATOM 717 C CA . GLU B 2 95 ? -13.910 -8.813 -46.454 1.00 48.97 93 GLU A CA 1
ATOM 718 C C . GLU B 2 95 ? -13.444 -7.956 -45.285 1.00 48.48 93 GLU A C 1
ATOM 719 O O . GLU B 2 95 ? -13.582 -8.351 -44.123 1.00 49.65 93 GLU A O 1
ATOM 725 N N . GLY B 2 96 ? -12.898 -6.782 -45.599 1.00 50.31 94 GLY A N 1
ATOM 726 C CA . GLY B 2 96 ? -12.561 -5.792 -44.597 1.00 51.14 94 GLY A CA 1
ATOM 727 C C . GLY B 2 96 ? -11.084 -5.551 -44.373 1.00 47.61 94 GLY A C 1
ATOM 728 O O . GLY B 2 96 ? -10.740 -4.653 -43.595 1.00 49.08 94 GLY A O 1
ATOM 729 N N . PHE B 2 97 ? -10.197 -6.303 -45.021 1.00 45.19 95 PHE A N 1
ATOM 730 C CA . PHE B 2 97 ? -8.771 -6.133 -44.781 1.00 47.72 95 PHE A CA 1
ATOM 731 C C . PHE B 2 97 ? -7.985 -6.464 -46.040 1.00 47.46 95 PHE A C 1
ATOM 732 O O . PHE B 2 97 ? -8.496 -7.082 -46.977 1.00 49.88 95 PHE A O 1
ATOM 740 N N . GLU B 2 98 ? -6.725 -6.040 -46.044 1.00 44.78 96 GLU A N 1
ATOM 741 C CA . GLU B 2 98 ? -5.830 -6.297 -47.160 1.00 47.55 96 GLU A CA 1
ATOM 742 C C . GLU B 2 98 ? -4.427 -6.546 -46.627 1.00 46.60 96 GLU A C 1
ATOM 743 O O . GLU B 2 98 ? -4.088 -6.154 -45.508 1.00 43.95 96 GLU A O 1
ATOM 749 N N . MET B 2 99 ? -3.612 -7.208 -47.445 1.00 45.16 97 MET A N 1
ATOM 750 C CA . MET B 2 99 ? -2.228 -7.509 -47.096 1.00 46.24 97 MET A CA 1
ATOM 751 C C . MET B 2 99 ? -1.348 -6.327 -47.489 1.00 43.45 97 MET A C 1
ATOM 752 O O . MET B 2 99 ? -1.313 -5.942 -48.662 1.00 44.87 97 MET A O 1
ATOM 757 N N . VAL B 2 100 ? -0.634 -5.760 -46.517 1.00 40.60 98 VAL A N 1
ATOM 758 C CA . VAL B 2 100 ? 0.134 -4.536 -46.726 1.00 45.00 98 VAL A CA 1
ATOM 759 C C . VAL B 2 100 ? 1.488 -4.669 -46.040 1.00 43.48 98 VAL A C 1
ATOM 760 O O . VAL B 2 100 ? 1.597 -5.269 -44.967 1.00 42.62 98 VAL A O 1
ATOM 764 N N . ASN B 2 101 ? 2.521 -4.114 -46.668 1.00 42.56 99 ASN A N 1
ATOM 765 C CA . ASN B 2 101 ? 3.843 -4.043 -46.062 1.00 43.84 99 ASN A CA 1
ATOM 766 C C . ASN B 2 101 ? 3.922 -2.835 -45.133 1.00 46.26 99 ASN A C 1
ATOM 767 O O . ASN B 2 101 ? 3.553 -1.720 -45.518 1.00 46.93 99 ASN A O 1
ATOM 772 N N . PHE B 2 102 ? 4.400 -3.056 -43.911 1.00 45.33 100 PHE A N 1
ATOM 773 C CA . PHE B 2 102 ? 4.678 -2.007 -42.945 1.00 47.62 100 PHE A CA 1
ATOM 774 C C . PHE B 2 102 ? 6.164 -2.029 -42.624 1.00 50.88 100 PHE A C 1
ATOM 775 O O . PHE B 2 102 ? 6.778 -3.100 -42.569 1.00 51.36 100 PHE A O 1
ATOM 783 N N . LYS B 2 103 ? 6.736 -0.844 -42.398 1.00 55.19 101 LYS A N 1
ATOM 784 C CA . LYS B 2 103 ? 8.173 -0.748 -42.153 1.00 57.63 101 LYS A CA 1
ATOM 785 C C . LYS B 2 103 ? 8.556 -1.392 -40.824 1.00 58.84 101 LYS A C 1
ATOM 786 O O . LYS B 2 103 ? 9.492 -2.199 -40.759 1.00 60.09 101 LYS A O 1
ATOM 792 N N . GLU B 2 104 ? 7.844 -1.045 -39.753 1.00 56.67 102 GLU A N 1
ATOM 793 C CA . GLU B 2 104 ? 8.222 -1.457 -38.407 1.00 55.41 102 GLU A CA 1
ATOM 794 C C . GLU B 2 104 ? 7.758 -2.865 -38.045 1.00 55.23 102 GLU A C 1
ATOM 795 O O . GLU B 2 104 ? 8.101 -3.345 -36.959 1.00 56.25 102 GLU A O 1
ATOM 801 N N . GLU B 2 105 ? 7.002 -3.546 -38.913 1.00 50.73 103 GLU A N 1
ATOM 802 C CA . GLU B 2 105 ? 6.442 -4.845 -38.559 1.00 47.91 103 GLU A CA 1
ATOM 803 C C . GLU B 2 105 ? 6.447 -5.872 -39.683 1.00 47.61 103 GLU A C 1
ATOM 804 O O . GLU B 2 105 ? 6.087 -7.028 -39.432 1.00 44.53 103 GLU A O 1
ATOM 810 N N . GLY B 2 106 ? 6.837 -5.507 -40.901 1.00 46.80 104 GLY A N 1
ATOM 811 C CA . GLY B 2 106 ? 6.734 -6.443 -42.000 1.00 43.60 104 GLY A CA 1
ATOM 812 C C . GLY B 2 106 ? 5.332 -6.453 -42.584 1.00 44.51 104 GLY A C 1
ATOM 813 O O . GLY B 2 106 ? 4.570 -5.496 -42.466 1.00 44.67 104 GLY A O 1
ATOM 814 N N . PHE B 2 107 ? 4.990 -7.556 -43.235 1.00 42.28 105 PHE A N 1
ATOM 815 C CA . PHE B 2 107 ? 3.658 -7.644 -43.811 1.00 42.05 105 PHE A CA 1
ATOM 816 C C . PHE B 2 107 ? 2.613 -7.861 -42.720 1.00 41.52 105 PHE A C 1
ATOM 817 O O . PHE B 2 107 ? 2.880 -8.470 -41.681 1.00 40.66 105 PHE A O 1
ATOM 825 N N . GLY B 2 108 ? 1.418 -7.329 -42.958 1.00 42.30 106 GLY A N 1
ATOM 826 C CA . GLY B 2 108 ? 0.337 -7.441 -41.996 1.00 41.04 106 GLY A CA 1
ATOM 827 C C . GLY B 2 108 ? -0.988 -7.071 -42.628 1.00 40.90 106 GLY A C 1
ATOM 828 O O . GLY B 2 108 ? -1.079 -6.798 -43.829 1.00 41.21 106 GLY A O 1
ATOM 829 N N . LEU B 2 109 ? -2.024 -7.067 -41.792 1.00 41.62 107 LEU A N 1
ATOM 830 C CA . LEU B 2 109 ? -3.382 -6.760 -42.222 1.00 40.68 107 LEU A CA 1
ATOM 831 C C . LEU B 2 109 ? -3.671 -5.279 -42.023 1.00 41.53 107 LEU A C 1
ATOM 832 O O . LEU B 2 109 ? -3.381 -4.719 -40.961 1.00 44.92 107 LEU A O 1
ATOM 837 N N . ARG B 2 110 ? -4.253 -4.653 -43.041 1.00 43.76 108 ARG A N 1
ATOM 838 C CA . ARG B 2 110 ? -4.680 -3.262 -42.973 1.00 44.59 108 ARG A CA 1
ATOM 839 C C . ARG B 2 110 ? -6.177 -3.199 -43.222 1.00 43.99 108 ARG A C 1
ATOM 840 O O . ARG B 2 110 ? -6.672 -3.782 -44.193 1.00 44.71 108 ARG A O 1
ATOM 848 N N . ALA B 2 111 ? -6.890 -2.497 -42.345 1.00 43.97 109 ALA A N 1
ATOM 849 C CA . ALA B 2 111 ? -8.335 -2.383 -42.471 1.00 45.45 109 ALA A CA 1
ATOM 850 C C . ALA B 2 111 ? -8.698 -1.529 -43.679 1.00 46.03 109 ALA A C 1
ATOM 851 O O . ALA B 2 111 ? -8.183 -0.420 -43.849 1.00 44.96 109 ALA A O 1
ATOM 853 N N . THR B 2 112 ? -9.576 -2.057 -44.529 1.00 46.72 110 THR A N 1
ATOM 854 C CA . THR B 2 112 ? -10.117 -1.297 -45.645 1.00 46.91 110 THR A CA 1
ATOM 855 C C . THR B 2 112 ? -11.396 -0.570 -45.273 1.00 47.87 110 THR A C 1
ATOM 856 O O . THR B 2 112 ? -11.851 0.294 -46.030 1.00 48.61 110 THR A O 1
ATOM 860 N N . ARG B 2 113 ? -11.970 -0.902 -44.122 1.00 49.05 111 ARG A N 1
ATOM 861 C CA . ARG B 2 113 ? -13.232 -0.355 -43.659 1.00 47.04 111 ARG A CA 1
ATOM 862 C C . ARG B 2 113 ? -13.159 -0.227 -42.145 1.00 49.81 111 ARG A C 1
ATOM 863 O O . ARG B 2 113 ? -12.433 -0.975 -41.485 1.00 51.99 111 ARG A O 1
ATOM 871 N N . ASP B 2 114 ? -13.897 0.740 -41.604 1.00 47.71 112 ASP A N 1
ATOM 872 C CA . ASP B 2 114 ? -13.986 0.905 -40.158 1.00 47.73 112 ASP A CA 1
ATOM 873 C C . ASP B 2 114 ? -14.395 -0.399 -39.487 1.00 48.54 112 ASP A C 1
ATOM 874 O O . ASP B 2 114 ? -15.379 -1.031 -39.878 1.00 48.37 112 ASP A O 1
ATOM 879 N N . ILE B 2 115 ? -13.635 -0.790 -38.467 1.00 49.25 113 ILE A N 1
ATOM 880 C CA . ILE B 2 115 ? -13.910 -1.985 -37.677 1.00 47.47 113 ILE A CA 1
ATOM 881 C C . ILE B 2 115 ? -14.040 -1.563 -36.222 1.00 45.67 113 ILE A C 1
ATOM 882 O O . ILE B 2 115 ? -13.106 -0.984 -35.653 1.00 46.65 113 ILE A O 1
ATOM 887 N N . LYS B 2 116 ? -15.190 -1.855 -35.621 1.00 45.68 114 LYS A N 1
ATOM 888 C CA . LYS B 2 116 ? -15.425 -1.524 -34.224 1.00 45.00 114 LYS A CA 1
ATOM 889 C C . LYS B 2 116 ? -14.789 -2.563 -33.309 1.00 43.29 114 LYS A C 1
ATOM 890 O O . LYS B 2 116 ? -14.583 -3.718 -33.692 1.00 44.93 114 LYS A O 1
ATOM 896 N N . ALA B 2 117 ? -14.471 -2.139 -32.089 1.00 43.76 115 ALA A N 1
ATOM 897 C CA . ALA B 2 117 ? -13.941 -3.069 -31.102 1.00 42.88 115 ALA A CA 1
ATOM 898 C C . ALA B 2 117 ? -14.964 -4.160 -30.815 1.00 43.48 115 ALA A C 1
ATOM 899 O O . ALA B 2 117 ? -16.175 -3.927 -30.865 1.00 45.32 115 ALA A O 1
ATOM 901 N N . GLU B 2 118 ? -14.464 -5.366 -30.541 1.00 42.84 116 GLU A N 1
ATOM 902 C CA . GLU B 2 118 ? -15.234 -6.577 -30.274 1.00 42.82 116 GLU A CA 1
ATOM 903 C C . GLU B 2 118 ? -15.994 -7.086 -31.495 1.00 43.44 116 GLU A C 1
ATOM 904 O O . GLU B 2 118 ? -16.766 -8.045 -31.365 1.00 40.70 116 GLU A O 1
ATOM 910 N N . GLU B 2 119 ? -15.813 -6.487 -32.671 1.00 42.65 117 GLU A N 1
ATOM 911 C CA . GLU B 2 119 ? -16.510 -6.948 -33.864 1.00 43.45 117 GLU A CA 1
ATOM 912 C C . GLU B 2 119 ? -15.813 -8.174 -34.435 1.00 43.58 117 GLU A C 1
ATOM 913 O O . GLU B 2 119 ? -14.607 -8.147 -34.695 1.00 41.32 117 GLU A O 1
ATOM 919 N N . LEU B 2 120 ? -16.576 -9.249 -34.630 1.00 43.59 118 LEU A N 1
ATOM 920 C CA . LEU B 2 120 ? -16.059 -10.424 -35.318 1.00 40.04 118 LEU A CA 1
ATOM 921 C C . LEU B 2 120 ? -15.667 -10.059 -36.742 1.00 41.98 118 LEU A C 1
ATOM 922 O O . LEU B 2 120 ? -16.532 -9.765 -37.573 1.00 42.90 118 LEU A O 1
ATOM 927 N N . PHE B 2 121 ? -14.366 -10.068 -37.031 1.00 42.38 119 PHE A N 1
ATOM 928 C CA . PHE B 2 121 ? -13.880 -9.670 -38.341 1.00 41.37 119 PHE A CA 1
ATOM 929 C C . PHE B 2 121 ? -13.018 -10.714 -39.033 1.00 40.87 119 PHE A C 1
ATOM 930 O O . PHE B 2 121 ? -12.772 -10.568 -40.236 1.00 40.55 119 PHE A O 1
ATOM 938 N N . LEU B 2 122 ? -12.556 -11.756 -38.342 1.00 41.51 120 LEU A N 1
ATOM 939 C CA . LEU B 2 122 ? -11.707 -12.742 -39.001 1.00 40.34 120 LEU A CA 1
ATOM 940 C C . LEU B 2 122 ? -12.165 -14.144 -38.629 1.00 39.70 120 LEU A C 1
ATOM 941 O O . LEU B 2 122 ? -12.370 -14.432 -37.450 1.00 39.17 120 LEU A O 1
ATOM 946 N N . TRP B 2 123 ? -12.343 -15.014 -39.622 1.00 40.99 121 TRP A N 1
ATOM 947 C CA . TRP B 2 123 ? -12.657 -16.405 -39.318 1.00 42.23 121 TRP A CA 1
ATOM 948 C C . TRP B 2 123 ? -12.061 -17.317 -40.380 1.00 39.55 121 TRP A C 1
ATOM 949 O O . TRP B 2 123 ? -12.085 -17.004 -41.573 1.00 41.30 121 TRP A O 1
ATOM 960 N N . VAL B 2 124 ? -11.525 -18.444 -39.923 1.00 38.64 122 VAL A N 1
ATOM 961 C CA . VAL B 2 124 ? -10.788 -19.389 -40.762 1.00 39.84 122 VAL A CA 1
ATOM 962 C C . VAL B 2 124 ? -11.268 -20.806 -40.468 1.00 38.88 122 VAL A C 1
ATOM 963 O O . VAL B 2 124 ? -11.061 -21.304 -39.355 1.00 40.56 122 VAL A O 1
ATOM 967 N N . PRO B 2 125 ? -11.899 -21.490 -41.416 1.00 39.32 123 PRO A N 1
ATOM 968 C CA . PRO B 2 125 ? -12.383 -22.850 -41.147 1.00 39.67 123 PRO A CA 1
ATOM 969 C C . PRO B 2 125 ? -11.244 -23.859 -41.062 1.00 36.03 123 PRO A C 1
ATOM 970 O O . PRO B 2 125 ? -10.127 -23.626 -41.525 1.00 38.92 123 PRO A O 1
ATOM 974 N N . ARG B 2 126 ? -11.555 -25.008 -40.455 1.00 35.02 124 ARG A N 1
ATOM 975 C CA . ARG B 2 126 ? -10.530 -26.006 -40.161 1.00 33.60 124 ARG A CA 1
ATOM 976 C C . ARG B 2 126 ? -9.897 -26.573 -41.426 1.00 35.99 124 ARG A C 1
ATOM 977 O O . ARG B 2 126 ? -8.713 -26.929 -41.418 1.00 35.15 124 ARG A O 1
ATOM 985 N N . LYS B 2 127 ? -10.662 -26.668 -42.519 1.00 37.62 125 LYS A N 1
ATOM 986 C CA . LYS B 2 127 ? -10.130 -27.253 -43.746 1.00 35.06 125 LYS A CA 1
ATOM 987 C C . LYS B 2 127 ? -8.938 -26.467 -44.272 1.00 36.60 125 LYS A C 1
ATOM 988 O O . LYS B 2 127 ? -8.065 -27.033 -44.939 1.00 38.14 125 LYS A O 1
ATOM 994 N N . LEU B 2 128 ? -8.877 -25.170 -43.976 1.00 36.60 126 LEU A N 1
ATOM 995 C CA . LEU B 2 128 ? -7.740 -24.361 -44.387 1.00 35.83 126 LEU A CA 1
ATOM 996 C C . LEU B 2 128 ? -6.529 -24.554 -43.488 1.00 35.21 126 LEU A C 1
ATOM 997 O O . LEU B 2 128 ? -5.406 -24.257 -43.911 1.00 36.10 126 LEU A O 1
ATOM 1002 N N . LEU B 2 129 ? -6.721 -25.047 -42.269 1.00 34.06 127 LEU A N 1
ATOM 1003 C CA . LEU B 2 129 ? -5.617 -25.121 -41.325 1.00 33.94 127 LEU A CA 1
ATOM 1004 C C . LEU B 2 129 ? -4.679 -26.276 -41.662 1.00 33.62 127 LEU A C 1
ATOM 1005 O O . LEU B 2 129 ? -5.058 -27.253 -42.314 1.00 33.65 127 LEU A O 1
ATOM 1010 N N . MET B 2 130 ? -3.434 -26.144 -41.199 1.00 33.23 128 MET A N 1
ATOM 1011 C CA . MET B 2 130 ? -2.429 -27.203 -41.240 1.00 30.90 128 MET A CA 1
ATOM 1012 C C . MET B 2 130 ? -2.200 -27.679 -39.812 1.00 32.22 128 MET A C 1
ATOM 1013 O O . MET B 2 130 ? -1.634 -26.948 -38.992 1.00 31.62 128 MET A O 1
ATOM 1018 N N . THR B 2 131 ? -2.632 -28.895 -39.517 1.00 33.61 129 THR A N 1
ATOM 1019 C CA . THR B 2 131 ? -2.552 -29.441 -38.172 1.00 33.44 129 THR A CA 1
ATOM 1020 C C . THR B 2 131 ? -1.690 -30.696 -38.177 1.00 35.62 129 THR A C 1
ATOM 1021 O O . THR B 2 131 ? -1.189 -31.135 -39.216 1.00 35.41 129 THR A O 1
ATOM 1025 N N . VAL B 2 132 ? -1.520 -31.273 -36.985 1.00 33.84 130 VAL A N 1
ATOM 1026 C CA . VAL B 2 132 ? -0.912 -32.594 -36.886 1.00 34.43 130 VAL A CA 1
ATOM 1027 C C . VAL B 2 132 ? -1.832 -33.640 -37.504 1.00 35.91 130 VAL A C 1
ATOM 1028 O O . VAL B 2 132 ? -1.369 -34.652 -38.047 1.00 34.73 130 VAL A O 1
ATOM 1032 N N . GLU B 2 133 ? -3.144 -33.400 -37.466 1.00 40.81 131 GLU A N 1
ATOM 1033 C CA . GLU B 2 133 ? -4.089 -34.355 -38.036 1.00 38.79 131 GLU A CA 1
ATOM 1034 C C . GLU B 2 133 ? -4.000 -34.381 -39.557 1.00 36.68 131 GLU A C 1
ATOM 1035 O O . GLU B 2 133 ? -3.990 -35.457 -40.165 1.00 39.84 131 GLU A O 1
ATOM 1041 N N . SER B 2 134 ? -3.925 -33.209 -40.190 1.00 33.90 132 SER A N 1
ATOM 1042 C CA . SER B 2 134 ? -3.717 -33.174 -41.632 1.00 33.75 132 SER A CA 1
ATOM 1043 C C . SER B 2 134 ? -2.334 -33.673 -42.020 1.00 36.46 132 SER A C 1
ATOM 1044 O O . SER B 2 134 ? -2.145 -34.122 -43.155 1.00 35.21 132 SER A O 1
ATOM 1047 N N . ALA B 2 135 ? -1.368 -33.613 -41.102 1.00 35.23 133 ALA A N 1
ATOM 1048 C CA . ALA B 2 135 ? -0.059 -34.192 -41.379 1.00 34.20 133 ALA A CA 1
ATOM 1049 C C . ALA B 2 135 ? -0.127 -35.712 -41.383 1.00 33.91 133 ALA A C 1
ATOM 1050 O O . ALA B 2 135 ? 0.474 -36.364 -42.244 1.00 34.67 133 ALA A O 1
ATOM 1052 N N . LYS B 2 136 ? -0.857 -36.289 -40.424 1.00 35.83 134 LYS A N 1
ATOM 1053 C CA . LYS B 2 136 ? -0.983 -37.742 -40.348 1.00 35.77 134 LYS A CA 1
ATOM 1054 C C . LYS B 2 136 ? -1.652 -38.321 -41.586 1.00 37.79 134 LYS A C 1
ATOM 1055 O O . LYS B 2 136 ? -1.342 -39.448 -41.987 1.00 37.66 134 LYS A O 1
ATOM 1061 N N . ASN B 2 137 ? -2.574 -37.579 -42.196 1.00 37.11 135 ASN A N 1
ATOM 1062 C CA . ASN B 2 137 ? -3.307 -38.052 -43.359 1.00 36.05 135 ASN A CA 1
ATOM 1063 C C . ASN B 2 137 ? -2.768 -37.473 -44.657 1.00 35.85 135 ASN A C 1
ATOM 1064 O O . ASN B 2 137 ? -3.443 -37.552 -45.687 1.00 35.66 135 ASN A O 1
ATOM 1069 N N . SER B 2 138 ? -1.574 -36.890 -44.630 1.00 35.88 136 SER A N 1
ATOM 1070 C CA . SER B 2 138 ? -0.921 -36.354 -45.810 1.00 34.41 136 SER A CA 1
ATOM 1071 C C . SER B 2 138 ? 0.037 -37.404 -46.369 1.00 32.99 136 SER A C 1
ATOM 1072 O O . SER B 2 138 ? -0.033 -38.585 -46.011 1.00 33.04 136 SER A O 1
ATOM 1075 N N . VAL B 2 139 ? 0.956 -36.972 -47.235 1.00 36.71 137 VAL A N 1
ATOM 1076 C CA . VAL B 2 139 ? 1.977 -37.865 -47.765 1.00 35.50 137 VAL A CA 1
ATOM 1077 C C . VAL B 2 139 ? 2.943 -38.307 -46.674 1.00 33.34 137 VAL A C 1
ATOM 1078 O O . VAL B 2 139 ? 3.615 -39.333 -46.820 1.00 34.57 137 VAL A O 1
ATOM 1082 N N . LEU B 2 140 ? 3.008 -37.565 -45.564 1.00 33.94 138 LEU A N 1
ATOM 1083 C CA . LEU B 2 140 ? 3.881 -37.892 -44.443 1.00 34.14 138 LEU A CA 1
ATOM 1084 C C . LEU B 2 140 ? 3.339 -39.029 -43.584 1.00 33.76 138 LEU A C 1
ATOM 1085 O O . LEU B 2 140 ? 4.054 -39.508 -42.696 1.00 33.95 138 LEU A O 1
ATOM 1090 N N . GLY B 2 141 ? 2.110 -39.473 -43.838 1.00 31.09 139 GLY A N 1
ATOM 1091 C CA . GLY B 2 141 ? 1.425 -40.440 -43.010 1.00 32.76 139 GLY A CA 1
ATOM 1092 C C . GLY B 2 141 ? 2.202 -41.694 -42.653 1.00 34.92 139 GLY A C 1
ATOM 1093 O O . GLY B 2 141 ? 2.336 -42.045 -41.477 1.00 33.65 139 GLY A O 1
ATOM 1094 N N . PRO B 2 142 ? 2.698 -42.418 -43.660 1.00 33.50 140 PRO A N 1
ATOM 1095 C CA . PRO B 2 142 ? 3.465 -43.643 -43.357 1.00 36.05 140 PRO A CA 1
ATOM 1096 C C . PRO B 2 142 ? 4.695 -43.400 -42.496 1.00 37.45 140 PRO A C 1
ATOM 1097 O O . PRO B 2 142 ? 4.893 -44.091 -41.482 1.00 41.01 140 PRO A O 1
ATOM 1101 N N . LEU B 2 143 ? 5.537 -42.432 -42.870 1.00 35.96 141 LEU A N 1
ATOM 1102 C CA . LEU B 2 143 ? 6.710 -42.135 -42.054 1.00 35.25 141 LEU A CA 1
ATOM 1103 C C . LEU B 2 143 ? 6.310 -41.698 -40.652 1.00 35.63 141 LEU A C 1
ATOM 1104 O O . LEU B 2 143 ? 6.961 -42.077 -39.671 1.00 37.45 141 LEU A O 1
ATOM 1109 N N . TYR B 2 144 ? 5.245 -40.899 -40.536 1.00 35.17 142 TYR A N 1
ATOM 1110 C CA . TYR B 2 144 ? 4.754 -40.512 -39.216 1.00 35.02 142 TYR A CA 1
ATOM 1111 C C . TYR B 2 144 ? 4.372 -41.733 -38.393 1.00 36.73 142 TYR A C 1
ATOM 1112 O O . TYR B 2 144 ? 4.694 -41.816 -37.203 1.00 38.01 142 TYR A O 1
ATOM 1121 N N . SER B 2 145 ? 3.673 -42.686 -39.008 1.00 37.09 143 SER A N 1
ATOM 1122 C CA . SER B 2 145 ? 3.303 -43.907 -38.308 1.00 38.01 143 SER A CA 1
ATOM 1123 C C . SER B 2 145 ? 4.511 -44.777 -37.990 1.00 38.17 143 SER A C 1
ATOM 1124 O O . SER B 2 145 ? 4.400 -45.684 -37.158 1.00 35.91 143 SER A O 1
ATOM 1127 N N . GLN B 2 146 ? 5.655 -44.533 -38.632 1.00 39.40 144 GLN A N 1
ATOM 1128 C CA . GLN B 2 146 ? 6.854 -45.322 -38.361 1.00 40.94 144 GLN A CA 1
ATOM 1129 C C . GLN B 2 146 ? 7.899 -44.607 -37.511 1.00 41.61 144 GLN A C 1
ATOM 1130 O O . GLN B 2 146 ? 8.667 -45.278 -36.816 1.00 44.72 144 GLN A O 1
ATOM 1136 N N . ASP B 2 147 ? 7.959 -43.277 -37.542 1.00 38.34 145 ASP A N 1
ATOM 1137 C CA . ASP B 2 147 ? 9.019 -42.540 -36.864 1.00 39.19 145 ASP A CA 1
ATOM 1138 C C . ASP B 2 147 ? 8.595 -42.143 -35.453 1.00 40.33 145 ASP A C 1
ATOM 1139 O O . ASP B 2 147 ? 7.530 -41.549 -35.262 1.00 40.31 145 ASP A O 1
ATOM 1144 N N . ARG B 2 148 ? 9.453 -42.445 -34.470 1.00 40.64 146 ARG A N 1
ATOM 1145 C CA . ARG B 2 148 ? 9.106 -42.192 -33.073 1.00 40.63 146 ARG A CA 1
ATOM 1146 C C . ARG B 2 148 ? 9.120 -40.702 -32.747 1.00 41.49 146 ARG A C 1
ATOM 1147 O O . ARG B 2 148 ? 8.278 -40.222 -31.976 1.00 41.61 146 ARG A O 1
ATOM 1155 N N . ILE B 2 149 ? 10.070 -39.954 -33.313 1.00 39.10 147 ILE A N 1
ATOM 1156 C CA . ILE B 2 149 ? 10.185 -38.539 -32.978 1.00 35.88 147 ILE A CA 1
ATOM 1157 C C . ILE B 2 149 ? 8.990 -37.765 -33.513 1.00 37.34 147 ILE A C 1
ATOM 1158 O O . ILE B 2 149 ? 8.471 -36.862 -32.845 1.00 35.97 147 ILE A O 1
ATOM 1163 N N . LEU B 2 150 ? 8.529 -38.105 -34.721 1.00 37.76 148 LEU A N 1
ATOM 1164 C CA . LEU B 2 150 ? 7.326 -37.472 -35.252 1.00 36.44 148 LEU A CA 1
ATOM 1165 C C . LEU B 2 150 ? 6.118 -37.773 -34.374 1.00 37.54 148 LEU A C 1
ATOM 1166 O O . LEU B 2 150 ? 5.273 -36.899 -34.144 1.00 36.36 148 LEU A O 1
ATOM 1171 N N . GLN B 2 151 ? 6.027 -39.005 -33.866 1.00 38.66 149 GLN A N 1
ATOM 1172 C CA . GLN B 2 151 ? 4.908 -39.376 -33.007 1.00 37.75 149 GLN A CA 1
ATOM 1173 C C . GLN B 2 151 ? 4.947 -38.639 -31.678 1.00 37.58 149 GLN A C 1
ATOM 1174 O O . GLN B 2 151 ? 3.893 -38.298 -31.129 1.00 42.20 149 GLN A O 1
ATOM 1180 N N . ALA B 2 152 ? 6.141 -38.383 -31.145 1.00 33.98 150 ALA A N 1
ATOM 1181 C CA . ALA B 2 152 ? 6.228 -37.709 -29.856 1.00 32.87 150 ALA A CA 1
ATOM 1182 C C . ALA B 2 152 ? 6.138 -36.192 -29.991 1.00 35.46 150 ALA A C 1
ATOM 1183 O O . ALA B 2 152 ? 5.582 -35.523 -29.114 1.00 33.16 150 ALA A O 1
ATOM 1185 N N . MET B 2 153 ? 6.667 -35.632 -31.077 1.00 38.37 151 MET A N 1
ATOM 1186 C CA . MET B 2 153 ? 6.831 -34.186 -31.232 1.00 34.16 151 MET A CA 1
ATOM 1187 C C . MET B 2 153 ? 5.849 -33.681 -32.284 1.00 32.23 151 MET A C 1
ATOM 1188 O O . MET B 2 153 ? 6.105 -33.785 -33.488 1.00 35.11 151 MET A O 1
ATOM 1193 N N . GLY B 2 154 ? 4.729 -33.122 -31.826 1.00 30.91 152 GLY A N 1
ATOM 1194 C CA . GLY B 2 154 ? 3.747 -32.599 -32.759 1.00 29.83 152 GLY A CA 1
ATOM 1195 C C . GLY B 2 154 ? 4.265 -31.425 -33.560 1.00 26.67 152 GLY A C 1
ATOM 1196 O O . GLY B 2 154 ? 3.897 -31.250 -34.722 1.00 29.09 152 GLY A O 1
ATOM 1197 N N . ASN B 2 155 ? 5.133 -30.612 -32.959 1.00 28.81 153 ASN A N 1
ATOM 1198 C CA . ASN B 2 155 ? 5.649 -29.441 -33.657 1.00 27.34 153 ASN A CA 1
ATOM 1199 C C . ASN B 2 155 ? 6.624 -29.835 -34.760 1.00 28.93 153 ASN A C 1
ATOM 1200 O O . ASN B 2 155 ? 6.583 -29.273 -35.861 1.00 28.42 153 ASN A O 1
ATOM 1205 N N . ILE B 2 156 ? 7.507 -30.798 -34.490 1.00 30.14 154 ILE A N 1
ATOM 1206 C CA . ILE B 2 156 ? 8.400 -31.291 -35.536 1.00 30.15 154 ILE A CA 1
ATOM 1207 C C . ILE B 2 156 ? 7.595 -31.949 -36.650 1.00 31.43 154 ILE A C 1
ATOM 1208 O O . ILE B 2 156 ? 7.928 -31.828 -37.840 1.00 31.41 154 ILE A O 1
ATOM 1213 N N . ALA B 2 157 ? 6.514 -32.646 -36.282 1.00 30.22 155 ALA A N 1
ATOM 1214 C CA . ALA B 2 157 ? 5.635 -33.245 -37.280 1.00 30.97 155 ALA A CA 1
ATOM 1215 C C . ALA B 2 157 ? 4.983 -32.180 -38.154 1.00 29.79 155 ALA A C 1
ATOM 1216 O O . ALA B 2 157 ? 4.865 -32.352 -39.372 1.00 29.32 155 ALA A O 1
ATOM 1218 N N . LEU B 2 158 ? 4.563 -31.064 -37.552 1.00 28.55 156 LEU A N 1
ATOM 1219 C CA . LEU B 2 158 ? 3.977 -29.983 -38.337 1.00 26.73 156 LEU A CA 1
ATOM 1220 C C . LEU B 2 158 ? 5.019 -29.339 -39.244 1.00 29.49 156 LEU A C 1
ATOM 1221 O O . LEU B 2 158 ? 4.718 -28.974 -40.387 1.00 30.11 156 LEU A O 1
ATOM 1226 N N . ALA B 2 159 ? 6.254 -29.201 -38.750 1.00 29.05 157 ALA A N 1
ATOM 1227 C CA . ALA B 2 159 ? 7.331 -28.657 -39.571 1.00 27.38 157 ALA A CA 1
ATOM 1228 C C . ALA B 2 159 ? 7.586 -29.529 -40.791 1.00 29.69 157 ALA A C 1
ATOM 1229 O O . ALA B 2 159 ? 7.765 -29.018 -41.905 1.00 27.99 157 ALA A O 1
ATOM 1231 N N . PHE B 2 160 ? 7.600 -30.850 -40.607 1.00 28.00 158 PHE A N 1
ATOM 1232 C CA . PHE B 2 160 ? 7.829 -31.724 -41.752 1.00 28.69 158 PHE A CA 1
ATOM 1233 C C . PHE B 2 160 ? 6.620 -31.777 -42.676 1.00 31.46 158 PHE A C 1
ATOM 1234 O O . PHE B 2 160 ? 6.781 -31.929 -43.889 1.00 31.23 158 PHE A O 1
ATOM 1242 N N . HIS B 2 161 ? 5.408 -31.668 -42.128 1.00 30.88 159 HIS A N 1
ATOM 1243 C CA . HIS B 2 161 ? 4.226 -31.518 -42.968 1.00 28.92 159 HIS A CA 1
ATOM 1244 C C . HIS B 2 161 ? 4.357 -30.293 -43.862 1.00 30.61 159 HIS A C 1
ATOM 1245 O O . HIS B 2 161 ? 4.065 -30.349 -45.065 1.00 32.61 159 HIS A O 1
ATOM 1252 N N . LEU B 2 162 ? 4.805 -29.179 -43.282 1.00 28.53 160 LEU A N 1
ATOM 1253 C CA . LEU B 2 162 ? 5.032 -27.961 -44.048 1.00 28.06 160 LEU A CA 1
ATOM 1254 C C . LEU B 2 162 ? 6.095 -28.172 -45.118 1.00 31.25 160 LEU A C 1
ATOM 1255 O O . LEU B 2 162 ? 5.919 -27.753 -46.269 1.00 33.37 160 LEU A O 1
ATOM 1260 N N . LEU B 2 163 ? 7.203 -28.827 -44.759 1.00 30.32 161 LEU A N 1
ATOM 1261 C CA . LEU B 2 163 ? 8.242 -29.130 -45.742 1.00 28.79 161 LEU A CA 1
ATOM 1262 C C . LEU B 2 163 ? 7.694 -29.962 -46.895 1.00 29.87 161 LEU A C 1
ATOM 1263 O O . LEU B 2 163 ? 7.931 -29.652 -48.068 1.00 31.27 161 LEU A O 1
ATOM 1268 N N . CYS B 2 164 ? 6.965 -31.033 -46.576 1.00 29.68 162 CYS A N 1
ATOM 1269 C CA . CYS B 2 164 ? 6.478 -31.944 -47.608 1.00 32.53 162 CYS A CA 1
ATOM 1270 C C . CYS B 2 164 ? 5.466 -31.267 -48.518 1.00 32.64 162 CYS A C 1
ATOM 1271 O O . CYS B 2 164 ? 5.478 -31.485 -49.734 1.00 31.39 162 CYS A O 1
ATOM 1274 N N . GLU B 2 165 ? 4.574 -30.448 -47.951 1.00 33.41 163 GLU A N 1
ATOM 1275 C CA . GLU B 2 165 ? 3.603 -29.748 -48.783 1.00 32.65 163 GLU A CA 1
ATOM 1276 C C . GLU B 2 165 ? 4.265 -28.670 -49.629 1.00 32.21 163 GLU A C 1
ATOM 1277 O O . GLU B 2 165 ? 3.818 -28.406 -50.751 1.00 30.24 163 GLU A O 1
ATOM 1283 N N . ARG B 2 166 ? 5.334 -28.053 -49.117 1.00 32.80 164 ARG A N 1
ATOM 1284 C CA . ARG B 2 166 ? 6.066 -27.059 -49.899 1.00 33.88 164 ARG A CA 1
ATOM 1285 C C . ARG B 2 166 ? 6.685 -27.681 -51.149 1.00 33.38 164 ARG A C 1
ATOM 1286 O O . ARG B 2 166 ? 6.706 -27.058 -52.218 1.00 31.34 164 ARG A O 1
ATOM 1294 N N . ALA B 2 167 ? 7.185 -28.910 -51.038 1.00 32.91 165 ALA A N 1
ATOM 1295 C CA . ALA B 2 167 ? 7.780 -29.603 -52.173 1.00 34.95 165 ALA A CA 1
ATOM 1296 C C . ALA B 2 167 ? 6.750 -30.313 -53.044 1.00 37.97 165 ALA A C 1
ATOM 1297 O O . ALA B 2 167 ? 7.131 -30.928 -54.048 1.00 38.79 165 ALA A O 1
ATOM 1299 N N . SER B 2 168 ? 5.465 -30.249 -52.689 1.00 36.70 166 SER A N 1
ATOM 1300 C CA . SER B 2 168 ? 4.421 -30.836 -53.518 1.00 35.52 166 SER A CA 1
ATOM 1301 C C . SER B 2 168 ? 3.867 -29.780 -54.462 1.00 37.14 166 SER A C 1
ATOM 1302 O O . SER B 2 168 ? 3.298 -28.783 -53.993 1.00 37.31 166 SER A O 1
ATOM 1305 N N . PRO B 2 169 ? 4.000 -29.953 -55.779 1.00 40.22 167 PRO A N 1
ATOM 1306 C CA . PRO B 2 169 ? 3.557 -28.895 -56.704 1.00 39.85 167 PRO A CA 1
ATOM 1307 C C . PRO B 2 169 ? 2.080 -28.563 -56.590 1.00 39.90 167 PRO A C 1
ATOM 1308 O O . PRO B 2 169 ? 1.705 -27.393 -56.732 1.00 40.52 167 PRO A O 1
ATOM 1312 N N . ASN B 2 170 ? 1.228 -29.553 -56.320 1.00 38.90 168 ASN A N 1
ATOM 1313 C CA . ASN B 2 170 ? -0.209 -29.314 -56.290 1.00 37.51 168 ASN A CA 1
ATOM 1314 C C . ASN B 2 170 ? -0.786 -29.516 -54.895 1.00 37.75 168 ASN A C 1
ATOM 1315 O O . ASN B 2 170 ? -1.835 -30.152 -54.743 1.00 36.30 168 ASN A O 1
ATOM 1320 N N . SER B 2 171 ? -0.122 -28.975 -53.875 1.00 37.57 169 SER A N 1
ATOM 1321 C CA . SER B 2 171 ? -0.629 -29.083 -52.515 1.00 35.11 169 SER A CA 1
ATOM 1322 C C . SER B 2 171 ? -1.829 -28.165 -52.313 1.00 35.19 169 SER A C 1
ATOM 1323 O O . SER B 2 171 ? -1.929 -27.093 -52.915 1.00 34.75 169 SER A O 1
ATOM 1326 N N . PHE B 2 172 ? -2.751 -28.601 -51.450 1.00 34.62 170 PHE A N 1
ATOM 1327 C CA . PHE B 2 172 ? -3.921 -27.785 -51.143 1.00 33.65 170 PHE A CA 1
ATOM 1328 C C . PHE B 2 172 ? -3.532 -26.489 -50.445 1.00 34.46 170 PHE A C 1
ATOM 1329 O O . PHE B 2 172 ? -4.188 -25.459 -50.640 1.00 35.86 170 PHE A O 1
ATOM 1337 N N . TRP B 2 173 ? -2.472 -26.515 -49.642 1.00 34.28 171 TRP A N 1
ATOM 1338 C CA . TRP B 2 173 ? -2.014 -25.346 -48.906 1.00 34.8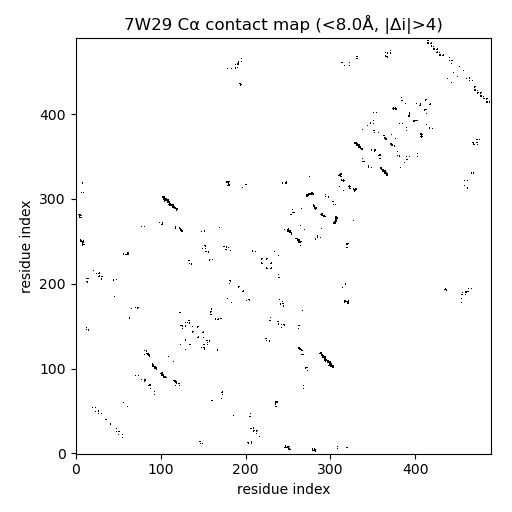4 171 TRP A CA 1
ATOM 1339 C C . TRP B 2 173 ? -0.971 -24.538 -49.664 1.00 35.74 171 TRP A C 1
ATOM 1340 O O . TRP B 2 173 ? -0.372 -23.627 -49.084 1.00 36.14 171 TRP A O 1
ATOM 1351 N N . GLN B 2 174 ? -0.742 -24.851 -50.937 1.00 38.20 172 GLN A N 1
ATOM 1352 C CA . GLN B 2 174 ? 0.267 -24.139 -51.715 1.00 37.63 172 GLN A CA 1
ATOM 1353 C C . GLN B 2 174 ? 0.067 -22.626 -51.739 1.00 37.88 172 GLN A C 1
ATOM 1354 O O . GLN B 2 174 ? 1.070 -21.902 -51.604 1.00 38.58 172 GLN A O 1
ATOM 1360 N N . PRO B 2 175 ? -1.147 -22.082 -51.904 1.00 37.19 173 PRO A N 1
ATOM 1361 C CA . PRO B 2 175 ? -1.295 -20.619 -51.818 1.00 38.49 173 PRO A CA 1
ATOM 1362 C C . PRO B 2 175 ? -0.872 -20.050 -50.479 1.00 39.0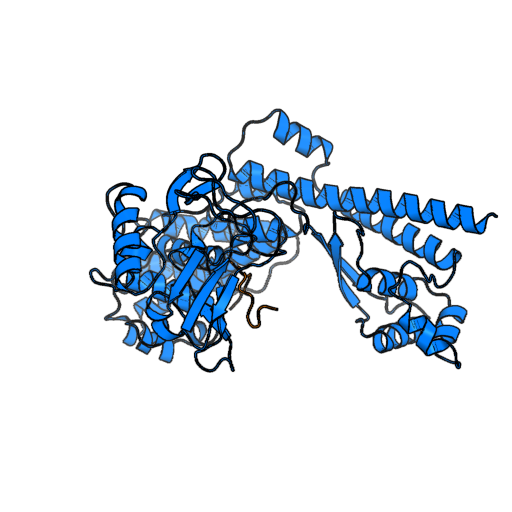5 173 PRO A C 1
ATOM 1363 O O . PRO B 2 175 ? -0.410 -18.904 -50.423 1.00 40.97 173 PRO A O 1
ATOM 1367 N N . TYR B 2 176 ? -1.017 -20.814 -49.396 1.00 38.67 174 TYR A N 1
ATOM 1368 C CA . TYR B 2 176 ? -0.587 -20.329 -48.091 1.00 38.86 174 TYR A CA 1
ATOM 1369 C C . TYR B 2 176 ? 0.921 -20.459 -47.921 1.00 39.69 174 TYR A C 1
ATOM 1370 O O . TYR B 2 176 ? 1.568 -19.554 -47.381 1.00 40.88 174 TYR A O 1
ATOM 1379 N N . ILE B 2 177 ? 1.495 -21.572 -48.381 1.00 39.61 175 ILE A N 1
ATOM 1380 C CA . ILE B 2 177 ? 2.933 -21.780 -48.241 1.00 38.26 175 ILE A CA 1
ATOM 1381 C C . ILE B 2 177 ? 3.705 -20.754 -49.059 1.00 38.97 175 ILE A C 1
ATOM 1382 O O . ILE B 2 177 ? 4.726 -20.223 -48.608 1.00 44.10 175 ILE A O 1
ATOM 1387 N N . GLN B 2 178 ? 3.224 -20.445 -50.265 1.00 38.88 176 GLN A N 1
ATOM 1388 C CA . GLN B 2 178 ? 3.927 -19.494 -51.119 1.00 40.10 176 GLN A CA 1
ATOM 1389 C C . GLN B 2 178 ? 3.890 -18.069 -50.577 1.00 41.44 176 GLN A C 1
ATOM 1390 O O . GLN B 2 178 ? 4.568 -17.198 -51.134 1.00 39.72 176 GLN A O 1
ATOM 1396 N N . THR B 2 179 ? 3.128 -17.810 -49.515 1.00 40.78 177 THR A N 1
ATOM 1397 C CA . THR B 2 179 ? 3.109 -16.509 -48.862 1.00 40.79 177 THR A CA 1
ATOM 1398 C C . THR B 2 179 ? 3.945 -16.481 -47.590 1.00 38.74 177 THR A C 1
ATOM 1399 O O . THR B 2 179 ? 4.088 -15.418 -46.981 1.00 39.66 177 THR A O 1
ATOM 1403 N N . LEU B 2 180 ? 4.495 -17.619 -47.177 1.00 37.10 178 LEU A N 1
ATOM 1404 C CA . LEU B 2 180 ? 5.310 -17.663 -45.978 1.00 37.39 178 LEU A CA 1
ATOM 1405 C C . LEU B 2 180 ? 6.654 -16.979 -46.221 1.00 39.05 178 LEU A C 1
ATOM 1406 O O . LEU B 2 180 ? 7.155 -16.960 -47.348 1.00 40.62 178 LEU A O 1
ATOM 1411 N N . PRO B 2 181 ? 7.257 -16.408 -45.179 1.00 39.03 179 PRO A N 1
ATOM 1412 C CA . PRO B 2 181 ? 8.583 -15.801 -45.343 1.00 36.50 179 PRO A CA 1
ATOM 1413 C C . PRO B 2 181 ? 9.627 -16.844 -45.713 1.00 35.44 179 PRO A C 1
ATOM 1414 O O . PRO B 2 181 ? 9.503 -18.027 -45.387 1.00 33.80 179 PRO A O 1
ATOM 1418 N N . SER B 2 182 ? 10.663 -16.390 -46.411 1.00 34.04 180 SER A N 1
ATOM 1419 C CA . SER B 2 182 ? 11.764 -17.256 -46.800 1.00 33.21 180 SER A CA 1
ATOM 1420 C C . SER B 2 182 ? 12.884 -17.283 -45.771 1.00 36.59 180 SER A C 1
ATOM 1421 O O . SER B 2 182 ? 13.818 -18.081 -45.913 1.00 35.50 180 SER A O 1
ATOM 1424 N N . GLU B 2 183 ? 12.810 -16.437 -44.747 1.00 33.39 181 GLU A N 1
ATOM 1425 C CA . GLU B 2 183 ? 13.790 -16.426 -43.672 1.00 35.02 181 GLU A CA 1
ATOM 1426 C C . GLU B 2 183 ? 13.158 -15.754 -42.463 1.00 38.07 181 GLU A C 1
ATOM 1427 O O . GLU B 2 183 ? 12.102 -15.124 -42.558 1.00 36.66 181 GLU A O 1
ATOM 1433 N N . TYR B 2 184 ? 13.824 -15.892 -41.320 1.00 36.45 182 TYR A N 1
ATOM 1434 C CA . TYR B 2 184 ? 13.322 -15.344 -40.072 1.00 35.24 182 TYR A CA 1
ATOM 1435 C C . TYR B 2 184 ? 14.475 -14.735 -39.292 1.00 36.05 182 TYR A C 1
ATOM 1436 O O . TYR B 2 184 ? 15.644 -14.863 -39.664 1.00 39.35 182 TYR A O 1
ATOM 1445 N N . ASP B 2 185 ? 14.131 -14.067 -38.193 1.00 35.05 183 ASP A N 1
ATOM 1446 C CA . ASP B 2 185 ? 15.113 -13.482 -37.289 1.00 34.52 183 ASP A CA 1
ATOM 1447 C C . ASP B 2 185 ? 15.198 -14.253 -35.974 1.00 36.01 183 ASP A C 1
ATOM 1448 O O . ASP B 2 185 ? 15.490 -13.676 -34.924 1.00 36.08 183 ASP A O 1
ATOM 1453 N N . THR B 2 186 ? 14.927 -15.555 -36.016 1.00 36.92 184 THR A N 1
ATOM 1454 C CA . THR B 2 186 ? 15.165 -16.406 -34.866 1.00 33.62 184 THR A CA 1
ATOM 1455 C C . THR B 2 186 ? 16.667 -16.614 -34.695 1.00 33.82 184 THR A C 1
ATOM 1456 O O . THR B 2 186 ? 17.434 -16.425 -35.640 1.00 34.32 184 THR A O 1
ATOM 1460 N N . PRO B 2 187 ? 17.117 -16.986 -33.492 1.00 36.38 185 PRO A N 1
ATOM 1461 C CA . PRO B 2 187 ? 18.564 -17.184 -33.285 1.00 34.33 185 PRO A CA 1
ATOM 1462 C C . PRO B 2 187 ? 19.187 -18.241 -34.186 1.00 33.13 185 PRO A C 1
ATOM 1463 O O . PRO B 2 187 ? 20.416 -18.261 -34.320 1.00 32.41 185 PRO A O 1
ATOM 1467 N N . LEU B 2 188 ? 18.389 -19.115 -34.808 1.00 32.79 186 LEU A N 1
ATOM 1468 C CA . LEU B 2 188 ? 18.938 -20.065 -35.771 1.00 32.07 186 LEU A CA 1
ATOM 1469 C C . LEU B 2 188 ? 19.531 -19.371 -36.988 1.00 33.00 186 LEU A C 1
ATOM 1470 O O . LEU B 2 188 ? 20.336 -19.975 -37.705 1.00 31.95 186 LEU A O 1
ATOM 1475 N N . TYR B 2 189 ? 19.128 -18.130 -37.251 1.00 33.73 187 TYR A N 1
ATOM 1476 C CA . TYR B 2 189 ? 19.631 -17.346 -38.369 1.00 32.70 187 TYR A CA 1
ATOM 1477 C C . TYR B 2 189 ? 20.701 -16.346 -37.956 1.00 34.32 187 TYR A C 1
ATOM 1478 O O . TYR B 2 189 ? 21.236 -15.641 -38.816 1.00 34.27 187 TYR A O 1
ATOM 1487 N N . PHE B 2 190 ? 21.018 -16.261 -36.668 1.00 35.96 188 PHE A N 1
ATOM 1488 C CA . PHE B 2 190 ? 21.982 -15.276 -36.197 1.00 37.72 188 PHE A CA 1
ATOM 1489 C C . PHE B 2 190 ? 23.391 -15.640 -36.646 1.00 37.38 188 PHE A C 1
ATOM 1490 O O . PHE B 2 190 ? 23.748 -16.818 -36.734 1.00 37.08 188 PHE A O 1
ATOM 1498 N N . GLU B 2 191 ? 24.192 -14.619 -36.936 1.00 40.46 189 GLU A N 1
ATOM 1499 C CA . GLU B 2 191 ? 25.628 -14.820 -37.034 1.00 40.83 189 GLU A CA 1
ATOM 1500 C C . GLU B 2 191 ? 26.204 -15.025 -35.638 1.00 42.01 189 GLU A C 1
ATOM 1501 O O . GLU B 2 191 ? 25.579 -14.693 -34.626 1.00 40.95 189 GLU A O 1
ATOM 1507 N N . GLU B 2 192 ? 27.414 -15.582 -35.588 1.00 42.43 190 GLU A N 1
ATOM 1508 C CA . GLU B 2 192 ? 27.996 -15.960 -34.305 1.00 39.06 190 GLU A CA 1
ATOM 1509 C C . GLU B 2 192 ? 28.217 -14.744 -33.412 1.00 38.34 190 GLU A C 1
ATOM 1510 O O . GLU B 2 192 ? 27.899 -14.770 -32.217 1.00 40.38 190 GLU A O 1
ATOM 1516 N N . ASP B 2 193 ? 28.767 -13.666 -33.973 1.00 37.93 191 ASP A N 1
ATOM 1517 C CA . ASP B 2 193 ? 29.013 -12.471 -33.177 1.00 37.91 191 ASP A CA 1
ATOM 1518 C C . ASP B 2 193 ? 27.723 -11.791 -32.738 1.00 37.76 191 ASP A C 1
ATOM 1519 O O . ASP B 2 193 ? 27.733 -11.052 -31.748 1.00 35.25 191 ASP A O 1
ATOM 1524 N N . GLU B 2 194 ? 26.616 -12.028 -33.443 1.00 41.44 192 GLU A N 1
ATOM 1525 C CA . GLU B 2 194 ? 25.327 -11.541 -32.964 1.00 38.24 192 GLU A CA 1
ATOM 1526 C C . GLU B 2 194 ? 24.886 -12.307 -31.722 1.00 35.76 192 GLU A C 1
ATOM 1527 O O . GLU B 2 194 ? 24.284 -11.729 -30.810 1.00 35.73 192 GLU A O 1
ATOM 1533 N N . VAL B 2 195 ? 25.192 -13.605 -31.661 1.00 35.21 193 VAL A N 1
ATOM 1534 C CA . VAL B 2 195 ? 24.875 -14.389 -30.472 1.00 35.87 193 VAL A CA 1
ATOM 1535 C C . VAL B 2 195 ? 25.813 -14.034 -29.327 1.00 35.33 193 VAL A C 1
ATOM 1536 O O . VAL B 2 195 ? 25.418 -14.081 -28.154 1.00 33.73 193 VAL A O 1
ATOM 1540 N N . ARG B 2 196 ? 27.062 -13.669 -29.640 1.00 36.83 194 ARG A N 1
ATOM 1541 C CA . ARG B 2 196 ? 28.026 -13.334 -28.592 1.00 36.12 194 ARG A CA 1
ATOM 1542 C C . ARG B 2 196 ? 27.541 -12.174 -27.729 1.00 32.69 194 ARG A C 1
ATOM 1543 O O . ARG B 2 196 ? 27.927 -12.064 -26.559 1.00 30.35 194 ARG A O 1
ATOM 1551 N N . TYR B 2 197 ? 26.689 -11.308 -28.282 1.00 33.13 195 TYR A N 1
ATOM 1552 C CA . TYR B 2 197 ? 26.122 -10.221 -27.494 1.00 32.39 195 TYR A CA 1
ATOM 1553 C C . TYR B 2 197 ? 25.331 -10.742 -26.299 1.00 31.72 195 TYR A C 1
ATOM 1554 O O . TYR B 2 197 ? 25.231 -10.055 -25.276 1.00 30.28 195 TYR A O 1
ATOM 1563 N N . LEU B 2 198 ? 24.774 -11.947 -26.404 1.00 31.69 196 LEU A N 1
ATOM 1564 C CA . LEU B 2 198 ? 23.914 -12.513 -25.372 1.00 32.09 196 LEU A CA 1
ATOM 1565 C C . LEU B 2 198 ? 24.675 -13.253 -24.277 1.00 31.77 196 LEU A C 1
ATOM 1566 O O . LEU B 2 198 ? 24.039 -13.863 -23.413 1.00 31.37 196 LEU A O 1
ATOM 1571 N N . GLN B 2 199 ? 26.005 -13.226 -24.284 1.00 32.54 197 GLN A N 1
ATOM 1572 C CA . GLN B 2 199 ? 26.755 -13.970 -23.282 1.00 34.11 197 GLN A CA 1
ATOM 1573 C C . GLN B 2 199 ? 26.447 -13.439 -21.886 1.00 35.86 197 GLN A C 1
ATOM 1574 O O . GLN B 2 199 ? 26.267 -12.234 -21.687 1.00 35.26 197 GLN A O 1
ATOM 1580 N N . SER B 2 200 ? 26.355 -14.365 -20.927 1.00 33.48 198 SER A N 1
ATOM 1581 C CA . SER B 2 200 ? 26.080 -14.104 -19.513 1.00 32.51 198 SER A CA 1
ATOM 1582 C C . SER B 2 200 ? 24.627 -13.733 -19.243 1.00 30.56 198 SER A C 1
ATOM 1583 O O . SER B 2 200 ? 24.319 -13.193 -18.176 1.00 30.41 198 SER A O 1
ATOM 1586 N N . THR B 2 201 ? 23.725 -14.007 -20.177 1.00 31.07 199 THR A N 1
ATOM 1587 C CA . THR B 2 201 ? 22.296 -13.850 -19.953 1.00 30.36 199 THR A CA 1
ATOM 1588 C C . THR B 2 201 ? 21.654 -15.211 -19.706 1.00 31.73 199 THR A C 1
ATOM 1589 O O . THR B 2 201 ? 22.267 -16.262 -19.901 1.00 33.21 199 THR A O 1
ATOM 1593 N N . GLN B 2 202 ? 20.397 -15.182 -19.256 1.00 34.49 200 GLN A N 1
ATOM 1594 C CA . GLN B 2 202 ? 19.619 -16.416 -19.188 1.00 35.10 200 GLN A CA 1
ATOM 1595 C C . GLN B 2 202 ? 19.237 -16.885 -20.584 1.00 32.09 200 GLN A C 1
ATOM 1596 O O . GLN B 2 202 ? 19.448 -18.051 -20.942 1.00 37.22 200 GLN A O 1
ATOM 1602 N N . ALA B 2 203 ? 18.706 -15.963 -21.394 1.00 30.24 201 ALA A N 1
ATOM 1603 C CA . ALA B 2 203 ? 18.145 -16.304 -22.696 1.00 31.23 201 ALA A CA 1
ATOM 1604 C C . ALA B 2 203 ? 19.124 -17.086 -23.556 1.00 33.16 201 ALA A C 1
ATOM 1605 O O . ALA B 2 203 ? 18.722 -18.012 -24.270 1.00 33.64 201 ALA A O 1
ATOM 1607 N N . ILE B 2 204 ? 20.413 -16.736 -23.499 1.00 33.08 202 ILE A N 1
ATOM 1608 C CA . ILE B 2 204 ? 21.383 -17.371 -24.389 1.00 34.15 202 ILE A CA 1
ATOM 1609 C C . ILE B 2 204 ? 21.351 -18.882 -24.220 1.00 33.70 202 ILE A C 1
ATOM 1610 O O . ILE B 2 204 ? 21.475 -19.627 -25.201 1.00 34.53 202 ILE A O 1
ATOM 1615 N N . HIS B 2 205 ? 21.133 -19.363 -22.991 1.00 30.54 203 HIS A N 1
ATOM 1616 C CA . HIS B 2 205 ? 21.070 -20.804 -22.786 1.00 32.56 203 HIS A CA 1
ATOM 1617 C C . HIS B 2 205 ? 19.973 -21.416 -23.646 1.00 33.09 203 HIS A C 1
ATOM 1618 O O . HIS B 2 205 ? 20.220 -22.364 -24.403 1.00 30.59 203 HIS A O 1
ATOM 1625 N N . ASP B 2 206 ? 18.765 -20.845 -23.585 1.00 34.48 204 ASP A N 1
ATOM 1626 C CA . ASP B 2 206 ? 17.700 -21.284 -24.480 1.00 33.78 204 ASP A CA 1
ATOM 1627 C C . ASP B 2 206 ? 18.152 -21.237 -25.932 1.00 32.10 204 ASP A C 1
ATOM 1628 O O . ASP B 2 206 ? 17.940 -22.199 -26.680 1.00 33.99 204 ASP A O 1
ATOM 1633 N N . VAL B 2 207 ? 18.811 -20.144 -26.337 1.00 29.35 205 VAL A N 1
ATOM 1634 C CA . VAL B 2 207 ? 19.378 -20.076 -27.683 1.00 30.11 205 VAL A CA 1
ATOM 1635 C C . VAL B 2 207 ? 20.193 -21.332 -27.965 1.00 30.31 205 VAL A C 1
ATOM 1636 O O . VAL B 2 207 ? 19.909 -22.079 -28.912 1.00 28.65 205 VAL A O 1
ATOM 1640 N N . PHE B 2 208 ? 21.178 -21.612 -27.102 1.00 29.98 206 PHE A N 1
ATOM 1641 C CA . PHE B 2 208 ? 21.957 -22.839 -27.227 1.00 30.93 206 PHE A CA 1
ATOM 1642 C C . PHE B 2 208 ? 21.039 -24.031 -27.450 1.00 30.91 206 PHE A C 1
ATOM 1643 O O . PHE B 2 208 ? 21.121 -24.711 -28.482 1.00 34.45 206 PHE A O 1
ATOM 1651 N N . SER B 2 209 ? 20.105 -24.245 -26.516 1.00 30.04 207 SER A N 1
ATOM 1652 C CA . SER B 2 209 ? 19.166 -25.355 -26.629 1.00 30.24 207 SER A CA 1
ATOM 1653 C C . SER B 2 209 ? 18.595 -25.424 -28.035 1.00 31.20 207 SER A C 1
ATOM 1654 O O . SER B 2 209 ? 18.796 -26.414 -28.754 1.00 32.10 207 SER A O 1
ATOM 1657 N N . GLN B 2 210 ? 17.958 -24.330 -28.468 1.00 28.36 208 GLN A N 1
ATOM 1658 C CA . GLN B 2 210 ? 17.349 -24.294 -29.789 1.00 28.32 208 GLN A CA 1
ATOM 1659 C C . GLN B 2 210 ? 18.314 -24.844 -30.822 1.00 29.92 208 GLN A C 1
ATOM 1660 O O . GLN B 2 210 ? 18.068 -25.902 -31.419 1.00 33.06 208 GLN A O 1
ATOM 1666 N N . TYR B 2 211 ? 19.474 -24.193 -30.950 1.00 28.91 209 TYR A N 1
ATOM 1667 C CA . TYR B 2 211 ? 20.447 -24.606 -31.952 1.00 31.76 209 TYR A CA 1
ATOM 1668 C C . TYR B 2 211 ? 20.705 -26.099 -31.845 1.00 32.47 209 TYR A C 1
ATOM 1669 O O . TYR B 2 211 ? 20.427 -26.857 -32.786 1.00 32.52 209 TYR A O 1
ATOM 1678 N N . LYS B 2 212 ? 21.133 -26.546 -30.658 1.00 30.65 210 LYS A N 1
ATOM 1679 C CA . LYS B 2 212 ? 21.463 -27.953 -30.480 1.00 31.71 210 LYS A CA 1
ATOM 1680 C C . LYS B 2 212 ? 20.322 -28.822 -30.970 1.00 31.25 210 LYS A C 1
ATOM 1681 O O . LYS B 2 212 ? 20.500 -29.643 -31.881 1.00 30.19 210 LYS A O 1
ATOM 1687 N N . ASN B 2 213 ? 19.118 -28.576 -30.443 1.00 31.93 211 ASN A N 1
ATOM 1688 C CA . ASN B 2 213 ? 17.967 -29.381 -30.823 1.00 31.61 211 ASN A CA 1
ATOM 1689 C C . ASN B 2 213 ? 17.865 -29.459 -32.334 1.00 31.91 211 ASN A C 1
ATOM 1690 O O . ASN B 2 213 ? 17.976 -30.543 -32.923 1.00 34.50 211 ASN A O 1
ATOM 1695 N N . THR B 2 214 ? 17.765 -28.293 -32.980 1.00 29.11 212 THR A N 1
ATOM 1696 C CA . THR B 2 214 ? 17.603 -28.273 -34.426 1.00 33.00 212 THR A CA 1
ATOM 1697 C C . THR B 2 214 ? 18.680 -29.120 -35.085 1.00 31.43 212 THR A C 1
ATOM 1698 O O . THR B 2 214 ? 18.376 -30.078 -35.811 1.00 31.31 212 THR A O 1
ATOM 1702 N N . ALA B 2 215 ? 19.946 -28.849 -34.746 1.00 31.85 213 ALA A N 1
ATOM 1703 C CA . ALA B 2 215 ? 21.043 -29.592 -35.351 1.00 29.46 213 ALA A CA 1
ATOM 1704 C C . ALA B 2 215 ? 20.823 -31.084 -35.187 1.00 29.96 213 ALA A C 1
ATOM 1705 O O . ALA B 2 215 ? 20.712 -31.816 -36.181 1.00 31.59 213 ALA A O 1
ATOM 1707 N N . ARG B 2 216 ? 20.668 -31.538 -33.936 1.00 27.83 214 ARG A N 1
ATOM 1708 C CA . ARG B 2 216 ? 20.478 -32.964 -33.701 1.00 30.80 214 ARG A CA 1
ATOM 1709 C C . ARG B 2 216 ? 19.348 -33.489 -34.566 1.00 32.57 214 ARG A C 1
ATOM 1710 O O . ARG B 2 216 ? 19.532 -34.440 -35.339 1.00 33.59 214 ARG A O 1
ATOM 1718 N N . GLN B 2 217 ? 18.197 -32.813 -34.517 1.00 30.64 215 GLN A N 1
ATOM 1719 C CA . GLN B 2 217 ? 17.031 -33.293 -35.242 1.00 31.80 215 GLN A CA 1
ATOM 1720 C C . GLN B 2 217 ? 17.351 -33.459 -36.719 1.00 33.04 215 GLN A C 1
ATOM 1721 O O . GLN B 2 217 ? 17.101 -34.524 -37.301 1.00 34.51 215 GLN A O 1
ATOM 1727 N N . TYR B 2 218 ? 17.998 -32.453 -37.317 1.00 31.98 216 TYR A N 1
ATOM 1728 C CA . TYR B 2 218 ? 18.362 -32.568 -38.723 1.00 32.52 216 TYR A CA 1
ATOM 1729 C C . TYR B 2 218 ? 19.187 -33.825 -38.957 1.00 32.40 216 TYR A C 1
ATOM 1730 O O . TYR B 2 218 ? 18.808 -34.692 -39.757 1.00 33.17 216 TYR A O 1
ATOM 1739 N N . ALA B 2 219 ? 20.280 -33.977 -38.202 1.00 31.68 217 ALA A N 1
ATOM 1740 C CA . ALA B 2 219 ? 21.156 -35.126 -38.394 1.00 34.61 217 ALA A CA 1
ATOM 1741 C C . ALA B 2 219 ? 20.389 -36.429 -38.236 1.00 35.99 217 ALA A C 1
ATOM 1742 O O . ALA B 2 219 ? 20.664 -37.414 -38.933 1.00 35.20 217 ALA A O 1
ATOM 1744 N N . TYR B 2 220 ? 19.406 -36.447 -37.336 1.00 34.65 218 TYR A N 1
ATOM 1745 C CA . TYR B 2 220 ? 18.565 -37.628 -37.208 1.00 34.33 218 TYR A CA 1
ATOM 1746 C C . TYR B 2 220 ? 17.727 -37.814 -38.465 1.00 35.90 218 TYR A C 1
ATOM 1747 O O . TYR B 2 220 ? 17.855 -38.823 -39.173 1.00 35.35 218 TYR A O 1
ATOM 1756 N N . PHE B 2 221 ? 16.910 -36.811 -38.797 1.00 33.04 219 PHE A N 1
ATOM 1757 C CA . PHE B 2 221 ? 15.881 -37.032 -39.805 1.00 32.77 219 PHE A CA 1
ATOM 1758 C C . PHE B 2 221 ? 16.489 -37.263 -41.180 1.00 34.84 219 PHE A C 1
ATOM 1759 O O . PHE B 2 221 ? 16.032 -38.146 -41.917 1.00 37.80 219 PHE A O 1
ATOM 1767 N N . TYR B 2 222 ? 17.537 -36.511 -41.529 1.00 34.20 220 TYR A N 1
ATOM 1768 C CA . TYR B 2 222 ? 18.262 -36.801 -42.762 1.00 37.48 220 TYR A CA 1
ATOM 1769 C C . TYR B 2 222 ? 18.588 -38.286 -42.855 1.00 34.95 220 TYR A C 1
ATOM 1770 O O . TYR B 2 222 ? 18.209 -38.953 -43.825 1.00 34.59 220 TYR A O 1
ATOM 1779 N N . LYS B 2 223 ? 19.236 -38.833 -41.821 1.00 35.48 221 LYS A N 1
ATOM 1780 C CA . LYS B 2 223 ? 19.533 -40.262 -41.814 1.00 35.50 221 LYS A CA 1
ATOM 1781 C C . LYS B 2 223 ? 18.270 -41.070 -42.076 1.00 34.32 221 LYS A C 1
ATOM 1782 O O . LYS B 2 223 ? 18.233 -41.909 -42.984 1.00 34.53 221 LYS A O 1
ATOM 1788 N N . VAL B 2 224 ? 17.204 -40.782 -41.320 1.00 34.94 222 VAL A N 1
ATOM 1789 C CA . VAL B 2 224 ? 15.932 -41.477 -41.514 1.00 36.74 222 VAL A CA 1
ATOM 1790 C C . VAL B 2 224 ? 15.481 -41.357 -42.964 1.00 35.10 222 VAL A C 1
ATOM 1791 O O . VAL B 2 224 ? 15.154 -42.356 -43.619 1.00 34.66 222 VAL A O 1
ATOM 1795 N N . ILE B 2 225 ? 15.500 -40.134 -43.501 1.00 34.33 223 ILE A N 1
ATOM 1796 C CA . ILE B 2 225 ? 15.004 -39.926 -44.856 1.00 36.68 223 ILE A CA 1
ATOM 1797 C C . ILE B 2 225 ? 15.835 -40.713 -45.859 1.00 36.59 223 ILE A C 1
ATOM 1798 O O . ILE B 2 225 ? 15.316 -41.176 -46.883 1.00 36.51 223 ILE A O 1
ATOM 1803 N N . GLN B 2 226 ? 17.115 -40.932 -45.563 1.00 36.42 224 GLN A N 1
ATOM 1804 C CA . GLN B 2 226 ? 17.956 -41.646 -46.508 1.00 34.31 224 GLN A CA 1
ATOM 1805 C C . GLN B 2 226 ? 17.816 -43.159 -46.404 1.00 36.96 224 GLN A C 1
ATOM 1806 O O . GLN B 2 226 ? 18.328 -43.868 -47.277 1.00 39.14 224 GLN A O 1
ATOM 1812 N N . THR B 2 227 ? 17.132 -43.677 -45.382 1.00 36.54 225 THR A N 1
ATOM 1813 C CA . THR B 2 227 ? 17.080 -45.122 -45.195 1.00 35.97 225 THR A CA 1
ATOM 1814 C C . THR B 2 227 ? 15.675 -45.705 -45.126 1.00 38.20 225 THR A C 1
ATOM 1815 O O . THR B 2 227 ? 15.470 -46.819 -45.613 1.00 37.89 225 THR A O 1
ATOM 1819 N N . HIS B 2 228 ? 14.707 -44.997 -44.547 1.00 39.15 226 HIS A N 1
ATOM 1820 C CA . HIS B 2 228 ? 13.413 -45.614 -44.282 1.00 41.70 226 HIS A CA 1
ATOM 1821 C C . HIS B 2 228 ? 12.617 -45.781 -45.576 1.00 43.52 226 HIS A C 1
ATOM 1822 O O . HIS B 2 228 ? 12.547 -44.853 -46.390 1.00 43.51 226 HIS A O 1
ATOM 1829 N N . PRO B 2 229 ? 11.990 -46.944 -45.782 1.00 43.62 227 PRO A N 1
ATOM 1830 C CA . PRO B 2 229 ? 11.272 -47.171 -47.046 1.00 43.05 227 PRO A CA 1
ATOM 1831 C C . PRO B 2 229 ? 10.043 -46.292 -47.224 1.00 44.39 227 PRO A C 1
ATOM 1832 O O . PRO B 2 229 ? 9.722 -45.932 -48.363 1.00 44.72 227 PRO A O 1
ATOM 1836 N N . HIS B 2 230 ? 9.348 -45.930 -46.143 1.00 44.29 228 HIS A N 1
ATOM 1837 C CA . HIS B 2 230 ? 8.136 -45.126 -46.269 1.00 43.60 228 HIS A CA 1
ATOM 1838 C C . HIS B 2 230 ? 8.411 -43.679 -46.651 1.00 45.20 228 HIS A C 1
ATOM 1839 O O . HIS B 2 230 ? 7.452 -42.918 -46.821 1.00 47.17 228 HIS A O 1
ATOM 1846 N N . ALA B 2 231 ? 9.674 -43.279 -46.786 1.00 45.28 229 ALA A N 1
ATOM 1847 C CA . ALA B 2 231 ? 10.033 -41.931 -47.196 1.00 44.80 229 ALA A CA 1
ATOM 1848 C C . ALA B 2 231 ? 10.512 -41.867 -48.637 1.00 47.31 229 ALA A C 1
ATOM 1849 O O . ALA B 2 231 ? 10.858 -40.782 -49.113 1.00 46.76 229 ALA A O 1
ATOM 1851 N N . ASN B 2 232 ? 10.538 -43.002 -49.340 1.00 48.53 230 ASN A N 1
ATOM 1852 C CA . ASN B 2 232 ? 11.053 -43.021 -50.705 1.00 48.49 230 ASN A CA 1
ATOM 1853 C C . ASN B 2 232 ? 10.153 -42.241 -51.657 1.00 49.79 230 ASN A C 1
ATOM 1854 O O . ASN B 2 232 ? 10.646 -41.583 -52.580 1.00 52.62 230 ASN A O 1
ATOM 1859 N N . LYS B 2 233 ? 8.839 -42.301 -51.456 1.00 49.66 231 LYS A N 1
ATOM 1860 C CA . LYS B 2 233 ? 7.906 -41.556 -52.290 1.00 51.31 231 LYS A CA 1
ATOM 1861 C C . LYS B 2 233 ? 7.668 -40.139 -51.785 1.00 49.45 231 LYS A C 1
ATOM 1862 O O . LYS B 2 233 ? 6.886 -39.401 -52.395 1.00 50.76 231 LYS A O 1
ATOM 1868 N N . LEU B 2 234 ? 8.319 -39.747 -50.692 1.00 46.73 232 LEU A N 1
ATOM 1869 C CA . LEU B 2 234 ? 8.267 -38.372 -50.218 1.00 48.35 232 LEU A CA 1
ATOM 1870 C C . LEU B 2 234 ? 9.192 -37.503 -51.068 1.00 44.98 232 LEU A C 1
ATOM 1871 O O . LEU B 2 234 ? 10.249 -37.966 -51.501 1.00 45.29 232 LEU A O 1
ATOM 1876 N N . PRO B 2 235 ? 8.820 -36.247 -51.327 1.00 41.78 233 PRO A N 1
ATOM 1877 C CA . PRO B 2 235 ? 9.676 -35.386 -52.158 1.00 41.57 233 PRO A CA 1
ATOM 1878 C C . PRO B 2 235 ? 10.977 -35.008 -51.466 1.00 43.05 233 PRO A C 1
ATOM 1879 O O . PRO B 2 235 ? 11.849 -34.380 -52.074 1.00 42.06 233 PRO A O 1
ATOM 1883 N N . LEU B 2 236 ? 11.117 -35.385 -50.196 1.00 44.19 234 LEU A N 1
ATOM 1884 C CA . LEU B 2 236 ? 12.312 -35.080 -49.423 1.00 41.14 234 LEU A CA 1
ATOM 1885 C C . LEU B 2 236 ? 13.455 -36.053 -49.674 1.00 39.14 234 LEU A C 1
ATOM 1886 O O . LEU B 2 236 ? 14.590 -35.761 -49.283 1.00 41.74 234 LEU A O 1
ATOM 1891 N N . LYS B 2 237 ? 13.189 -37.202 -50.298 1.00 38.69 235 LYS A N 1
ATOM 1892 C CA . LYS B 2 237 ? 14.254 -38.175 -50.519 1.00 41.54 235 LYS A CA 1
ATOM 1893 C C . LYS B 2 237 ? 15.308 -37.626 -51.473 1.00 40.86 235 LYS A C 1
ATOM 1894 O O . LYS B 2 237 ? 16.504 -37.892 -51.308 1.00 39.57 235 LYS A O 1
ATOM 1900 N N . ASP B 2 238 ? 14.884 -36.838 -52.463 1.00 42.88 236 ASP A N 1
ATOM 1901 C CA . ASP B 2 238 ? 15.835 -36.240 -53.395 1.00 42.63 236 ASP A CA 1
ATOM 1902 C C . ASP B 2 238 ? 16.680 -35.172 -52.708 1.00 43.52 236 ASP A C 1
ATOM 1903 O O . ASP B 2 238 ? 17.914 -35.206 -52.772 1.00 42.93 236 ASP A O 1
ATOM 1908 N N . SER B 2 239 ? 16.033 -34.220 -52.036 1.00 43.70 237 SER A N 1
ATOM 1909 C CA . SER B 2 239 ? 16.733 -33.111 -51.401 1.00 43.26 237 SER A CA 1
ATOM 1910 C C . SER B 2 239 ? 16.095 -32.794 -50.056 1.00 40.57 237 SER A C 1
ATOM 1911 O O . SER B 2 239 ? 14.875 -32.621 -49.969 1.00 37.07 237 SER A O 1
ATOM 1914 N N . PHE B 2 240 ? 16.926 -32.719 -49.012 1.00 39.37 238 PHE A N 1
ATOM 1915 C CA . PHE B 2 240 ? 16.479 -32.314 -47.678 1.00 36.53 238 PHE A CA 1
ATOM 1916 C C . PHE B 2 240 ? 17.671 -31.657 -46.987 1.00 33.98 238 PHE A C 1
ATOM 1917 O O . PHE B 2 240 ? 18.535 -32.347 -46.439 1.00 35.13 238 PHE A O 1
ATOM 1925 N N . THR B 2 241 ? 17.709 -30.330 -47.020 1.00 34.88 239 THR A N 1
ATOM 1926 C CA . THR B 2 241 ? 18.847 -29.554 -46.553 1.00 35.32 239 THR A CA 1
ATOM 1927 C C . THR B 2 241 ? 18.607 -29.033 -45.140 1.00 35.25 239 THR A C 1
ATOM 1928 O O . THR B 2 241 ? 17.475 -29.000 -44.650 1.00 34.07 239 THR A O 1
ATOM 1932 N N . TYR B 2 242 ? 19.700 -28.628 -44.480 1.00 33.48 240 TYR A N 1
ATOM 1933 C CA . TYR B 2 242 ? 19.567 -28.025 -43.157 1.00 32.50 240 TYR A CA 1
ATOM 1934 C C . TYR B 2 242 ? 18.725 -26.760 -43.214 1.00 32.98 240 TYR A C 1
ATOM 1935 O O . TYR B 2 242 ? 17.967 -26.471 -42.283 1.00 34.63 240 TYR A O 1
ATOM 1944 N N . GLU B 2 243 ? 18.866 -25.976 -44.286 1.00 30.56 241 GLU A N 1
ATOM 1945 C CA . GLU B 2 243 ? 18.071 -24.761 -44.397 1.00 32.78 241 GLU A CA 1
ATOM 1946 C C . GLU B 2 243 ? 16.590 -25.080 -44.535 1.00 36.12 241 GLU A C 1
ATOM 1947 O O . GLU B 2 243 ? 15.749 -24.319 -44.043 1.00 37.23 241 GLU A O 1
ATOM 1953 N N . ASP B 2 244 ? 16.253 -26.212 -45.162 1.00 35.73 242 ASP A N 1
ATOM 1954 C CA . ASP B 2 244 ? 14.860 -26.649 -45.212 1.00 34.45 242 ASP A CA 1
AT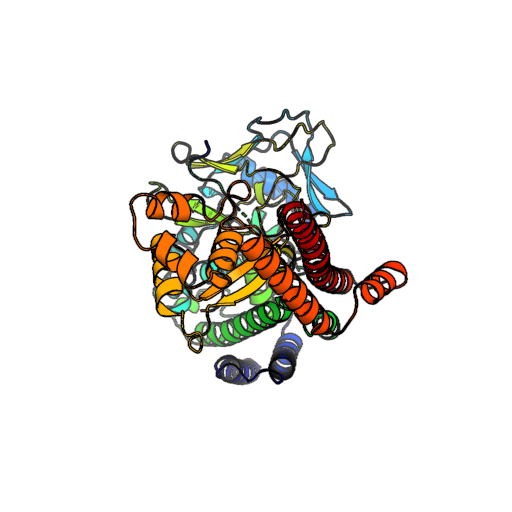OM 1955 C C . ASP B 2 244 ? 14.297 -26.856 -43.810 1.00 33.54 242 ASP A C 1
ATOM 1956 O O . ASP B 2 244 ? 13.221 -26.343 -43.477 1.00 35.97 242 ASP A O 1
ATOM 1961 N N . TYR B 2 245 ? 15.013 -27.613 -42.973 1.00 30.86 243 TYR A N 1
ATOM 1962 C CA . TYR B 2 245 ? 14.521 -27.895 -41.628 1.00 31.40 243 TYR A CA 1
ATOM 1963 C C . TYR B 2 245 ? 14.507 -26.641 -40.764 1.00 32.41 243 TYR A C 1
ATOM 1964 O O . TYR B 2 245 ? 13.588 -26.447 -39.959 1.00 29.74 243 TYR A O 1
ATOM 1973 N N . ARG B 2 246 ? 15.528 -25.790 -40.900 1.00 32.78 244 ARG A N 1
ATOM 1974 C CA . ARG B 2 246 ? 15.543 -24.530 -40.166 1.00 33.39 244 ARG A CA 1
ATOM 1975 C C . ARG B 2 246 ? 14.333 -23.684 -40.530 1.00 33.30 244 ARG A C 1
ATOM 1976 O O . ARG B 2 246 ? 13.646 -23.151 -39.651 1.00 33.24 244 ARG A O 1
ATOM 1984 N N . TRP B 2 247 ? 14.042 -23.569 -41.828 1.00 33.66 245 TRP A N 1
ATOM 1985 C CA . TRP B 2 247 ? 12.869 -22.821 -42.260 1.00 34.98 245 TRP A CA 1
ATOM 1986 C C . TRP B 2 247 ? 11.590 -23.436 -41.712 1.00 33.20 245 TRP A C 1
ATOM 1987 O O . TRP B 2 247 ? 10.707 -22.716 -41.237 1.00 32.26 245 TRP A O 1
ATOM 1998 N N . ALA B 2 248 ? 11.470 -24.765 -41.769 1.00 33.18 246 ALA A N 1
ATOM 1999 C CA . ALA B 2 248 ? 10.252 -25.422 -41.303 1.00 31.18 246 ALA A CA 1
ATOM 2000 C C . ALA B 2 248 ? 10.022 -25.166 -39.818 1.00 31.72 246 ALA A C 1
ATOM 2001 O O . ALA B 2 248 ? 8.933 -24.739 -39.407 1.00 30.04 246 ALA A O 1
ATOM 2003 N N . VAL B 2 249 ? 11.048 -25.404 -38.997 1.00 31.38 247 VAL A N 1
ATOM 2004 C CA . VAL B 2 249 ? 10.874 -25.251 -37.556 1.00 31.46 247 VAL A CA 1
ATOM 2005 C C . VAL B 2 249 ? 10.707 -23.786 -37.180 1.00 30.68 247 VAL A C 1
ATOM 2006 O O . VAL B 2 249 ? 9.971 -23.468 -36.240 1.00 31.22 247 VAL A O 1
ATOM 2010 N N . SER B 2 250 ? 11.356 -22.868 -37.902 1.00 29.75 248 SER A N 1
ATOM 2011 C CA . SER B 2 250 ? 11.191 -21.454 -37.591 1.00 33.61 248 SER A CA 1
ATOM 2012 C C . SER B 2 250 ? 9.810 -20.963 -38.000 1.00 33.87 248 SER A C 1
ATOM 2013 O O . SER B 2 250 ? 9.219 -20.119 -37.318 1.00 33.11 248 SER A O 1
ATOM 2016 N N . SER B 2 251 ? 9.276 -21.484 -39.104 1.00 33.48 249 SER A N 1
ATOM 2017 C CA . SER B 2 251 ? 7.911 -21.156 -39.486 1.00 32.83 249 SER A CA 1
ATOM 2018 C C . SER B 2 251 ? 6.927 -21.679 -38.455 1.00 31.59 249 SER A C 1
ATOM 2019 O O . SER B 2 251 ? 5.962 -20.992 -38.098 1.00 33.41 249 SER A O 1
ATOM 2022 N N . VAL B 2 252 ? 7.165 -22.888 -37.946 1.00 30.94 250 VAL A N 1
ATOM 2023 C CA . VAL B 2 252 ? 6.221 -23.478 -37.005 1.00 31.13 250 VAL A CA 1
ATOM 2024 C C . VAL B 2 252 ? 6.264 -22.743 -35.669 1.00 32.55 250 VAL A C 1
ATOM 2025 O O . VAL B 2 252 ? 5.223 -22.360 -35.128 1.00 34.14 250 VAL A O 1
ATOM 2029 N N . MET B 2 253 ? 7.461 -22.509 -35.126 1.00 33.76 251 MET A N 1
ATOM 2030 C CA . MET B 2 253 ? 7.526 -21.845 -33.827 1.00 34.95 251 MET A CA 1
ATOM 2031 C C . MET B 2 253 ? 7.112 -20.380 -33.911 1.00 33.65 251 MET A C 1
ATOM 2032 O O . MET B 2 253 ? 6.697 -19.804 -32.900 1.00 35.85 251 MET A O 1
ATOM 2037 N N . THR B 2 254 ? 7.188 -19.775 -35.096 1.00 33.13 252 THR A N 1
ATOM 2038 C CA . THR B 2 254 ? 6.662 -18.428 -35.279 1.00 34.06 252 THR A CA 1
ATOM 2039 C C . THR B 2 254 ? 5.139 -18.419 -35.364 1.00 34.65 252 THR A C 1
ATOM 2040 O O . THR B 2 254 ? 4.508 -17.435 -34.960 1.00 35.33 252 THR A O 1
ATOM 2044 N N . ARG B 2 255 ? 4.528 -19.512 -35.843 1.00 34.08 253 ARG A N 1
ATOM 2045 C CA . ARG B 2 255 ? 3.120 -19.490 -36.219 1.00 33.76 253 ARG A CA 1
ATOM 2046 C C . ARG B 2 255 ? 2.257 -20.625 -35.665 1.00 35.35 253 ARG A C 1
ATOM 2047 O O . ARG B 2 255 ? 1.073 -20.698 -36.019 1.00 34.94 253 ARG A O 1
ATOM 2055 N N . GLN B 2 256 ? 2.792 -21.500 -34.812 1.00 35.01 254 GLN A N 1
ATOM 2056 C CA . GLN B 2 256 ? 1.994 -22.590 -34.258 1.00 32.60 254 GLN A CA 1
ATOM 2057 C C . GLN B 2 256 ? 0.982 -22.068 -33.244 1.00 31.45 254 GLN A C 1
ATOM 2058 O O . GLN B 2 256 ? 1.233 -21.098 -32.527 1.00 32.92 254 GLN A O 1
ATOM 2064 N N . ASN B 2 257 ? -0.178 -22.722 -33.188 1.00 34.84 255 ASN A N 1
ATOM 2065 C CA . ASN B 2 257 ? -1.209 -22.366 -32.222 1.00 33.01 255 ASN A CA 1
ATOM 2066 C C . ASN B 2 257 ? -1.887 -23.630 -31.713 1.00 32.10 255 ASN A C 1
ATOM 2067 O O . ASN B 2 257 ? -1.953 -24.639 -32.416 1.00 32.77 255 ASN A O 1
ATOM 2072 N N . GLN B 2 258 ? -2.385 -23.568 -30.479 1.00 33.98 256 GLN A N 1
ATOM 2073 C CA . GLN B 2 258 ? -3.115 -24.683 -29.884 1.00 36.35 256 GLN A CA 1
ATOM 2074 C C . GLN B 2 258 ? -4.613 -24.512 -30.113 1.00 35.74 256 GLN A C 1
ATOM 2075 O O . GLN B 2 258 ? -5.181 -23.460 -29.801 1.00 36.33 256 GLN A O 1
ATOM 2081 N N . ILE B 2 259 ? -5.246 -25.547 -30.660 1.00 34.42 257 ILE A N 1
ATOM 2082 C CA . ILE B 2 259 ? -6.684 -25.511 -30.932 1.00 34.67 257 ILE A CA 1
ATOM 2083 C C . ILE B 2 259 ? -7.304 -26.834 -30.525 1.00 36.51 257 ILE A C 1
ATOM 2084 O O . ILE B 2 259 ? -6.654 -27.885 -30.541 1.00 39.40 257 ILE A O 1
ATOM 2089 N N . PRO B 2 260 ? -8.581 -26.808 -30.153 1.00 38.44 258 PRO A N 1
ATOM 2090 C CA . PRO B 2 260 ? -9.261 -28.056 -29.801 1.00 41.09 258 PRO A CA 1
ATOM 2091 C C . PRO B 2 260 ? -9.565 -28.892 -31.032 1.00 38.57 258 PRO A C 1
ATOM 2092 O O . PRO B 2 260 ? -9.647 -28.398 -32.159 1.00 39.43 258 PRO A O 1
ATOM 2096 N N . THR B 2 261 ? -9.726 -30.189 -30.799 1.00 37.84 259 THR A N 1
ATOM 2097 C CA . THR B 2 261 ? -10.172 -31.072 -31.861 1.00 42.68 259 THR A CA 1
ATOM 2098 C C . THR B 2 261 ? -11.667 -30.868 -32.099 1.00 43.51 259 THR A C 1
ATOM 2099 O O . THR B 2 261 ? -12.331 -30.085 -31.414 1.00 46.79 259 THR A O 1
ATOM 2103 N N . GLU B 2 262 ? -12.201 -31.588 -33.090 1.00 42.74 260 GLU A N 1
ATOM 2104 C CA . GLU B 2 262 ? -13.587 -31.381 -33.507 1.00 43.97 260 GLU A CA 1
ATOM 2105 C C . GLU B 2 262 ? -14.563 -31.536 -32.346 1.00 43.95 260 GLU A C 1
ATOM 2106 O O . GLU B 2 262 ? -15.517 -30.761 -32.225 1.00 43.85 260 GLU A O 1
ATOM 2112 N N . ASP B 2 263 ? -14.342 -32.523 -31.478 1.00 44.09 261 ASP A N 1
ATOM 2113 C CA . ASP B 2 263 ? -15.227 -32.712 -30.336 1.00 46.89 261 ASP A CA 1
ATOM 2114 C C . ASP B 2 263 ? -14.863 -31.823 -29.155 1.00 48.56 261 ASP A C 1
ATOM 2115 O O . ASP B 2 263 ? -15.678 -31.668 -28.238 1.00 48.40 261 ASP A O 1
ATOM 2120 N N . GLY B 2 264 ? -13.661 -31.251 -29.153 1.00 45.02 262 GLY A N 1
ATOM 2121 C CA . GLY B 2 264 ? -13.206 -30.413 -28.066 1.00 46.61 262 GLY A CA 1
ATOM 2122 C C . GLY B 2 264 ? -12.542 -31.140 -26.916 1.00 47.67 262 GLY A C 1
ATOM 2123 O O . GLY B 2 264 ? -12.099 -30.481 -25.965 1.00 50.11 262 GLY A O 1
ATOM 2124 N N . SER B 2 265 ? -12.450 -32.469 -26.966 1.00 46.32 263 SER A N 1
ATOM 2125 C CA . SER B 2 265 ? -11.888 -33.212 -25.845 1.00 46.44 263 SER A CA 1
ATOM 2126 C C . SER B 2 265 ? -10.368 -33.132 -25.782 1.00 46.69 263 SER A C 1
ATOM 2127 O O . SER B 2 265 ? -9.797 -33.360 -24.709 1.00 45.69 263 SER A O 1
ATOM 2130 N N . ARG B 2 266 ? -9.702 -32.809 -26.890 1.00 46.72 264 ARG A N 1
ATOM 2131 C CA . ARG B 2 266 ? -8.245 -32.835 -26.954 1.00 47.33 264 ARG A CA 1
ATOM 2132 C C . ARG B 2 266 ? -7.727 -31.527 -27.543 1.00 44.23 264 ARG A C 1
ATOM 2133 O O . ARG B 2 266 ? -8.494 -30.646 -27.939 1.00 43.55 264 ARG A O 1
ATOM 2141 N N . VAL B 2 267 ? -6.400 -31.414 -27.599 1.00 44.66 265 VAL A N 1
ATOM 2142 C CA . VAL B 2 267 ? -5.713 -30.241 -28.124 1.00 41.60 265 VAL A CA 1
ATOM 2143 C C . VAL B 2 267 ? -4.748 -30.690 -29.214 1.00 38.74 265 VAL A C 1
ATOM 2144 O O . VAL B 2 267 ? -4.187 -31.789 -29.162 1.00 38.85 265 VAL A O 1
ATOM 2148 N N . THR B 2 268 ? -4.563 -29.834 -30.215 1.00 35.16 266 THR A N 1
ATOM 2149 C CA . THR B 2 268 ? -3.637 -30.111 -31.301 1.00 37.03 266 THR A CA 1
ATOM 2150 C C . THR B 2 268 ? -2.990 -28.802 -31.734 1.00 38.75 266 THR A C 1
ATOM 2151 O O . THR B 2 268 ? -3.438 -27.711 -31.370 1.00 36.87 266 THR A O 1
ATOM 2155 N N . LEU B 2 269 ? -1.924 -28.924 -32.521 1.00 36.82 267 LEU A N 1
ATOM 2156 C CA . LEU B 2 269 ? -1.207 -27.780 -33.064 1.00 33.50 267 LEU A CA 1
ATOM 2157 C C . LEU B 2 269 ? -1.683 -27.483 -34.478 1.00 32.15 267 LEU A C 1
ATOM 2158 O O . LEU B 2 269 ? -2.000 -28.391 -35.249 1.00 34.07 267 LEU A O 1
A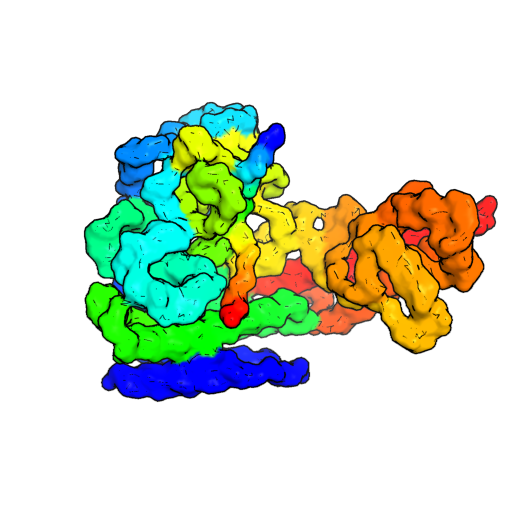TOM 2163 N N . ALA B 2 270 ? -1.724 -26.196 -34.814 1.00 33.33 268 ALA A N 1
ATOM 2164 C CA . ALA B 2 270 ? -2.300 -25.774 -36.081 1.00 33.51 268 ALA A CA 1
ATOM 2165 C C . ALA B 2 270 ? -1.629 -24.499 -36.564 1.00 32.22 268 ALA A C 1
ATOM 2166 O O . ALA B 2 270 ? -1.065 -23.727 -35.783 1.00 30.43 268 ALA A O 1
ATOM 2168 N N . LEU B 2 271 ? -1.710 -24.294 -37.877 1.00 31.97 269 LEU A N 1
ATOM 2169 C CA . LEU B 2 271 ? -1.297 -23.062 -38.534 1.00 32.18 269 LEU A CA 1
ATOM 2170 C C . LEU B 2 271 ? -2.530 -22.399 -39.131 1.00 33.94 269 LEU A C 1
ATOM 2171 O O . LEU B 2 271 ? -3.298 -23.048 -39.847 1.00 36.49 269 LEU A O 1
ATOM 2176 N N . ILE B 2 272 ? -2.730 -21.120 -38.835 1.00 34.07 270 ILE A N 1
ATOM 2177 C CA . ILE B 2 272 ? -3.958 -20.443 -39.249 1.00 34.40 270 ILE A CA 1
ATOM 2178 C C . ILE B 2 272 ? -3.631 -19.418 -40.330 1.00 36.17 270 ILE A C 1
ATOM 2179 O O . ILE B 2 272 ? -3.099 -18.342 -40.026 1.00 36.13 270 ILE A O 1
ATOM 2184 N N . PRO B 2 273 ? -3.964 -19.698 -41.595 1.00 37.85 271 PRO A N 1
ATOM 2185 C CA . PRO B 2 273 ? -3.351 -18.940 -42.708 1.00 40.29 271 PRO A CA 1
ATOM 2186 C C . PRO B 2 273 ? -3.635 -17.445 -42.735 1.00 40.72 271 PRO A C 1
ATOM 2187 O O . PRO B 2 273 ? -2.706 -16.652 -42.941 1.00 42.52 271 PRO A O 1
ATOM 2191 N N . LEU B 2 274 ? -4.892 -17.029 -42.598 1.00 36.68 272 LEU A N 1
ATOM 2192 C CA . LEU B 2 274 ? -5.182 -15.603 -42.729 1.00 41.72 272 LEU A CA 1
ATOM 2193 C C . LEU B 2 274 ? -4.828 -14.848 -41.456 1.00 39.68 272 LEU A C 1
ATOM 2194 O O . LEU B 2 274 ? -4.162 -13.808 -41.500 1.00 37.03 272 LEU A O 1
ATOM 2199 N N . TRP B 2 275 ? -5.248 -15.385 -40.312 1.00 39.83 273 TRP A N 1
ATOM 2200 C CA . TRP B 2 275 ? -5.109 -14.709 -39.031 1.00 37.67 273 TRP A CA 1
ATOM 2201 C C . TRP B 2 275 ? -3.656 -14.564 -38.587 1.00 36.24 273 TRP A C 1
ATOM 2202 O O . TRP B 2 275 ? -3.349 -13.629 -37.841 1.00 36.90 273 TRP A O 1
ATOM 2213 N N . ASP B 2 276 ? -2.753 -15.437 -39.044 1.00 35.71 274 ASP A N 1
ATOM 2214 C CA . ASP B 2 276 ? -1.365 -15.381 -38.598 1.00 35.91 274 ASP A CA 1
ATOM 2215 C C . ASP B 2 276 ? -0.551 -14.306 -39.306 1.00 36.74 274 ASP A C 1
ATOM 2216 O O . ASP B 2 276 ? 0.660 -14.222 -39.077 1.00 35.86 274 ASP A O 1
ATOM 2221 N N . MET B 2 277 ? -1.171 -13.498 -40.163 1.00 36.57 275 MET A N 1
ATOM 2222 C CA . MET B 2 277 ? -0.503 -12.334 -40.723 1.00 36.66 275 MET A CA 1
ATOM 2223 C C . MET B 2 277 ? -0.655 -11.095 -39.851 1.00 38.65 275 MET A C 1
ATOM 2224 O O . MET B 2 277 ? 0.023 -10.094 -40.103 1.00 37.50 275 MET A O 1
ATOM 2229 N N . CYS B 2 278 ? -1.533 -11.136 -38.849 1.00 37.31 276 CYS A N 1
ATOM 2230 C CA . CYS B 2 278 ? -1.678 -10.015 -37.932 1.00 35.45 276 CYS A CA 1
ATOM 2231 C C . CYS B 2 278 ? -0.407 -9.825 -37.119 1.00 37.27 276 CYS A C 1
ATOM 2232 O O . CYS B 2 278 ? 0.238 -10.793 -36.707 1.00 37.80 276 CYS A O 1
ATOM 2235 N N . ASN B 2 279 ? -0.053 -8.568 -36.886 1.00 36.55 277 ASN A N 1
ATOM 2236 C CA . ASN B 2 279 ? 1.074 -8.243 -36.032 1.00 37.03 277 ASN A CA 1
ATOM 2237 C C . ASN B 2 279 ? 0.605 -8.041 -34.593 1.00 36.88 277 ASN A C 1
ATOM 2238 O O . ASN B 2 279 ? -0.591 -8.066 -34.290 1.00 37.89 277 ASN A O 1
ATOM 2243 N N . HIS B 2 280 ? 1.570 -7.838 -33.700 1.00 37.20 278 HIS A N 1
ATOM 2244 C CA . HIS B 2 280 ? 1.349 -7.907 -32.263 1.00 36.45 278 HIS A CA 1
ATOM 2245 C C . HIS B 2 280 ? 1.334 -6.518 -31.630 1.00 38.80 278 HIS A C 1
ATOM 2246 O O . HIS B 2 280 ? 2.051 -5.609 -32.064 1.00 38.77 278 HIS A O 1
ATOM 2253 N N . THR B 2 281 ? 0.498 -6.368 -30.605 1.00 37.44 279 THR A N 1
ATOM 2254 C CA . THR B 2 281 ? 0.506 -5.204 -29.733 1.00 37.58 279 THR A CA 1
ATOM 2255 C C . THR B 2 281 ? -0.057 -5.641 -28.387 1.00 38.21 279 THR A C 1
ATOM 2256 O O . THR B 2 281 ? -0.700 -6.689 -28.276 1.00 35.41 279 THR A O 1
ATOM 2260 N N . ASN B 2 282 ? 0.210 -4.843 -27.355 1.00 38.23 280 ASN A N 1
ATOM 2261 C CA . ASN B 2 282 ? -0.298 -5.180 -26.031 1.00 39.46 280 ASN A CA 1
ATOM 2262 C C . ASN B 2 282 ? -1.822 -5.186 -26.034 1.00 40.45 280 ASN A C 1
ATOM 2263 O O . ASN B 2 282 ? -2.471 -4.393 -26.724 1.00 38.64 280 ASN A O 1
ATOM 2268 N N . GLY B 2 283 ? -2.392 -6.098 -25.261 1.00 37.81 281 GLY A N 1
ATOM 2269 C CA . GLY B 2 283 ? -3.838 -6.203 -25.196 1.00 37.72 281 GLY A CA 1
ATOM 2270 C C . GLY B 2 283 ? -4.257 -7.526 -24.577 1.00 39.78 281 GLY A C 1
ATOM 2271 O O . GLY B 2 283 ? -3.570 -8.067 -23.710 1.00 41.04 281 GLY A O 1
ATOM 2272 N N . LEU B 2 284 ? -5.401 -8.019 -25.043 1.00 41.17 282 LEU A N 1
ATOM 2273 C CA . LEU B 2 284 ? -5.982 -9.263 -24.569 1.00 40.45 282 LEU A CA 1
ATOM 2274 C C . LEU B 2 284 ? -6.192 -10.213 -25.740 1.00 38.70 282 LEU A C 1
ATOM 2275 O O . LEU B 2 284 ? -6.268 -9.799 -26.900 1.00 37.32 282 LEU A O 1
ATOM 2280 N N . ILE B 2 285 ? -6.292 -11.502 -25.419 1.00 37.75 283 ILE A N 1
ATOM 2281 C CA . ILE B 2 285 ? -6.591 -12.511 -26.430 1.00 37.71 283 ILE A CA 1
ATOM 2282 C C . ILE B 2 285 ? -8.016 -12.302 -26.926 1.00 39.17 283 ILE A C 1
ATOM 2283 O O . ILE B 2 285 ? -8.970 -12.300 -26.140 1.00 42.19 283 ILE A O 1
ATOM 2288 N N . THR B 2 286 ? -8.168 -12.110 -28.238 1.00 37.71 284 THR A N 1
ATOM 2289 C CA . THR B 2 286 ? -9.481 -11.976 -28.856 1.00 38.36 284 THR A CA 1
ATOM 2290 C C . THR B 2 286 ? -9.726 -13.052 -29.911 1.00 38.22 284 THR A C 1
ATOM 2291 O O . THR B 2 286 ? -10.570 -12.870 -30.795 1.00 36.66 284 THR A O 1
ATOM 2295 N N . THR B 2 287 ? -9.007 -14.170 -29.830 1.00 39.68 285 THR A N 1
ATOM 2296 C CA . THR B 2 287 ? -9.097 -15.258 -30.798 1.00 38.10 285 THR A CA 1
ATOM 2297 C C . THR B 2 287 ? -9.509 -16.538 -30.082 1.00 40.14 285 THR A C 1
ATOM 2298 O O . THR B 2 287 ? -8.840 -16.966 -29.134 1.00 42.00 285 THR A O 1
ATOM 2302 N N . GLY B 2 288 ? -10.606 -17.146 -30.539 1.00 38.22 286 GLY A N 1
ATOM 2303 C CA . GLY B 2 288 ? -11.061 -18.404 -29.988 1.00 38.50 286 GLY A CA 1
ATOM 2304 C C . GLY B 2 288 ? -11.541 -19.322 -31.093 1.00 40.08 286 GLY A C 1
ATOM 2305 O O . GLY B 2 288 ? -11.729 -18.900 -32.232 1.00 42.51 286 GLY A O 1
ATOM 2306 N N . TYR B 2 289 ? -11.766 -20.582 -30.741 1.00 39.19 287 TYR A N 1
ATOM 2307 C CA . TYR B 2 289 ? -12.231 -21.561 -31.715 1.00 39.68 287 TYR A CA 1
ATOM 2308 C C . TYR B 2 289 ? -13.716 -21.839 -31.516 1.00 42.77 287 TYR A C 1
ATOM 2309 O O . TYR B 2 289 ? -14.168 -22.062 -30.388 1.00 42.73 287 TYR A O 1
ATOM 2318 N N . ASN B 2 290 ? -14.468 -21.812 -32.615 1.00 43.49 288 ASN A N 1
ATOM 2319 C CA . ASN B 2 290 ? -15.887 -22.139 -32.632 1.00 42.78 288 ASN A CA 1
ATOM 2320 C C . ASN B 2 290 ? -16.018 -23.580 -33.113 1.00 42.35 288 ASN A C 1
ATOM 2321 O O . ASN B 2 290 ? -15.774 -23.875 -34.288 1.00 43.48 288 ASN A O 1
ATOM 2326 N N . LEU B 2 291 ? -16.396 -24.475 -32.200 1.00 44.08 289 LEU A N 1
ATOM 2327 C CA . LEU B 2 291 ? -16.517 -25.885 -32.553 1.00 43.86 289 LEU A CA 1
ATOM 2328 C C . LEU B 2 291 ? -17.751 -26.148 -33.406 1.00 45.18 289 LEU A C 1
ATOM 2329 O O . LEU B 2 291 ? -17.711 -26.981 -34.318 1.00 43.60 289 LEU A O 1
ATOM 2334 N N . GLU B 2 292 ? -18.859 -25.459 -33.116 1.00 45.76 290 GLU A N 1
ATOM 2335 C CA . GLU B 2 292 ? -20.093 -25.688 -33.863 1.00 45.79 290 GLU A CA 1
ATOM 2336 C C . GLU B 2 292 ? -19.913 -25.342 -35.333 1.00 45.54 290 GLU A C 1
ATOM 2337 O O . GLU B 2 292 ? -20.282 -26.124 -36.216 1.00 47.08 290 GLU A O 1
ATOM 2343 N N . ASP B 2 293 ? -19.351 -24.171 -35.617 1.00 46.54 291 ASP A N 1
ATOM 2344 C CA . ASP B 2 293 ? -19.021 -23.784 -36.981 1.00 47.18 291 ASP A CA 1
ATOM 2345 C C . ASP B 2 293 ? -17.609 -24.200 -37.382 1.00 45.97 291 ASP A C 1
ATOM 2346 O O . ASP B 2 293 ? -17.195 -23.908 -38.510 1.00 43.18 291 ASP A O 1
ATOM 2351 N N . ASP B 2 294 ? -16.876 -24.871 -36.488 1.00 45.86 292 ASP A N 1
ATOM 2352 C CA . ASP B 2 294 ? -15.555 -25.446 -36.755 1.00 42.19 292 ASP A CA 1
ATOM 2353 C C . ASP B 2 294 ? -14.644 -24.449 -37.468 1.00 38.99 292 ASP A C 1
ATOM 2354 O O . ASP B 2 294 ? -14.232 -24.645 -38.612 1.00 36.89 292 ASP A O 1
ATOM 2359 N N . ARG B 2 295 ? -14.340 -23.358 -36.772 1.00 39.93 293 ARG A N 1
ATOM 2360 C CA . ARG B 2 295 ? -13.520 -22.325 -37.385 1.00 41.30 293 ARG A CA 1
ATOM 2361 C C . ARG B 2 295 ? -12.880 -21.471 -36.303 1.00 38.51 293 ARG A C 1
ATOM 2362 O O . ARG B 2 295 ? -13.468 -21.227 -35.250 1.00 39.34 293 ARG A O 1
ATOM 2370 N N . CYS B 2 296 ? -11.659 -21.040 -36.575 1.00 39.49 294 CYS A N 1
ATOM 2371 C CA . CYS B 2 296 ? -11.018 -20.039 -35.742 1.00 42.99 294 CYS A CA 1
ATOM 2372 C C . CYS B 2 296 ? -11.686 -18.688 -35.969 1.00 42.52 294 CYS A C 1
ATOM 2373 O O . CYS B 2 296 ? -12.057 -18.351 -37.095 1.00 40.42 294 CYS A O 1
ATOM 2376 N N . GLU B 2 297 ? -11.844 -17.913 -34.893 1.00 41.69 295 GLU A N 1
ATOM 2377 C CA . GLU B 2 297 ? -12.536 -16.631 -34.938 1.00 41.06 295 GLU A CA 1
ATOM 2378 C C . GLU B 2 297 ? -11.746 -15.594 -34.154 1.00 39.96 295 GLU A C 1
ATOM 2379 O O . GLU B 2 297 ? -11.271 -15.869 -33.048 1.00 40.14 295 GLU A O 1
ATOM 2385 N N . CYS B 2 298 ? -11.631 -14.395 -34.722 1.00 38.77 296 CYS A N 1
ATOM 2386 C CA . CYS B 2 298 ? -10.911 -13.286 -34.114 1.00 37.63 296 CYS A CA 1
ATOM 2387 C C . CYS B 2 298 ? -11.741 -12.015 -34.232 1.00 39.59 296 CYS A C 1
ATOM 2388 O O . CYS B 2 298 ? -12.175 -11.643 -35.334 1.00 41.03 296 CYS A O 1
ATOM 2391 N N . VAL B 2 299 ? -11.964 -11.368 -33.086 1.00 40.22 297 VAL A N 1
ATOM 2392 C CA . VAL B 2 299 ? -12.666 -10.096 -33.002 1.00 42.09 297 VAL A CA 1
ATOM 2393 C C . VAL B 2 299 ? -11.644 -8.984 -32.794 1.00 40.10 297 VAL A C 1
ATOM 2394 O O . VAL B 2 299 ? -10.523 -9.209 -32.326 1.00 39.67 297 VAL A O 1
ATOM 2398 N N . ALA B 2 300 ? -12.044 -7.760 -33.138 1.00 40.81 298 ALA A N 1
ATOM 2399 C CA . ALA B 2 300 ? -11.117 -6.634 -33.159 1.00 42.81 298 ALA A CA 1
ATOM 2400 C C . ALA B 2 300 ? -10.634 -6.284 -31.756 1.00 41.00 298 ALA A C 1
ATOM 2401 O O . ALA B 2 300 ? -11.436 -6.075 -30.841 1.00 38.88 298 ALA A O 1
ATOM 2403 N N . LEU B 2 301 ? -9.309 -6.220 -31.597 1.00 38.04 299 LEU A N 1
ATOM 2404 C CA . LEU B 2 301 ? -8.722 -5.823 -30.321 1.00 39.71 299 LEU A CA 1
ATOM 2405 C C . LEU B 2 301 ? -9.123 -4.406 -29.931 1.00 40.59 299 LEU A C 1
ATOM 2406 O O . LEU B 2 301 ? -9.286 -4.107 -28.742 1.00 37.68 299 LEU A O 1
ATOM 2411 N N . GLN B 2 302 ? -9.284 -3.524 -30.913 1.00 42.06 300 GLN A N 1
ATOM 2412 C CA . GLN B 2 302 ? -9.701 -2.152 -30.670 1.00 42.73 300 GLN A CA 1
ATOM 2413 C C . GLN B 2 302 ? -10.402 -1.644 -31.923 1.00 41.33 300 GLN A C 1
ATOM 2414 O O . GLN B 2 302 ? -10.581 -2.378 -32.898 1.00 42.27 300 GLN A O 1
ATOM 2420 N N . ASP B 2 303 ? -10.801 -0.378 -31.895 1.00 40.16 301 ASP A N 1
ATOM 2421 C CA . ASP B 2 303 ? -11.386 0.239 -33.077 1.00 42.78 301 ASP A CA 1
ATOM 2422 C C . ASP B 2 303 ? -10.294 0.506 -34.106 1.00 45.43 301 ASP A C 1
ATOM 2423 O O . ASP B 2 303 ? -9.315 1.201 -33.815 1.00 48.63 301 ASP A O 1
ATOM 2428 N N . PHE B 2 304 ? -10.452 -0.055 -35.303 1.00 43.77 302 PHE A N 1
ATOM 2429 C CA . PHE B 2 304 ? -9.531 0.179 -36.411 1.00 44.55 302 PHE A CA 1
ATOM 2430 C C . PHE B 2 304 ? -10.289 0.901 -37.515 1.00 48.34 302 PHE A C 1
ATOM 2431 O O . PHE B 2 304 ? -11.202 0.329 -38.121 1.00 51.09 302 PHE A O 1
ATOM 2439 N N . ARG B 2 305 ? -9.916 2.149 -37.777 1.00 46.79 303 ARG A N 1
ATOM 2440 C CA . ARG B 2 305 ? -10.520 2.873 -38.881 1.00 48.04 303 ARG A CA 1
ATOM 2441 C C . ARG B 2 305 ? -9.924 2.400 -40.205 1.00 46.58 303 ARG A C 1
ATOM 2442 O O . ARG B 2 305 ? -8.893 1.724 -40.246 1.00 45.45 303 ARG A O 1
ATOM 2450 N N . ALA B 2 306 ? -10.604 2.745 -41.295 1.00 47.81 304 ALA A N 1
ATOM 2451 C CA . ALA B 2 306 ? -10.137 2.357 -42.618 1.00 46.07 304 ALA A CA 1
ATOM 2452 C C . ALA B 2 306 ? -8.745 2.920 -42.877 1.00 48.41 304 ALA A C 1
ATOM 2453 O O . ALA B 2 306 ? -8.486 4.105 -42.647 1.00 49.64 304 ALA A O 1
ATOM 2455 N N . GLY B 2 307 ? -7.846 2.063 -43.358 1.00 47.12 305 GLY A N 1
ATOM 2456 C CA . GLY B 2 307 ? -6.466 2.439 -43.574 1.00 45.41 305 GLY A CA 1
ATOM 2457 C C . GLY B 2 307 ? -5.555 2.230 -42.384 1.00 45.29 305 GLY A C 1
ATOM 2458 O O . GLY B 2 307 ? -4.340 2.434 -42.510 1.00 42.27 305 GLY A O 1
ATOM 2459 N N . GLU B 2 308 ? -6.099 1.833 -41.239 1.00 45.57 306 GLU A N 1
ATOM 2460 C CA . GLU B 2 308 ? -5.330 1.596 -40.028 1.00 44.23 306 GLU A CA 1
ATOM 2461 C C . GLU B 2 308 ? -4.965 0.119 -39.925 1.00 44.47 306 GLU A C 1
ATOM 2462 O O . GLU B 2 308 ? -5.732 -0.758 -40.329 1.00 45.38 306 GLU A O 1
ATOM 2468 N N . GLN B 2 309 ? -3.775 -0.146 -39.391 1.00 43.81 307 GLN A N 1
ATOM 2469 C CA . GLN B 2 309 ? -3.296 -1.516 -39.266 1.00 42.71 307 GLN A CA 1
ATOM 2470 C C . GLN B 2 309 ? -4.060 -2.260 -38.179 1.00 41.50 307 GLN A C 1
ATOM 2471 O O . GLN B 2 309 ? -4.291 -1.736 -37.085 1.00 41.42 307 GLN A O 1
ATOM 2477 N N . ILE B 2 310 ? -4.448 -3.492 -38.485 1.00 39.71 308 ILE A N 1
ATOM 2478 C CA . ILE B 2 310 ? -5.148 -4.348 -37.536 1.00 40.82 308 ILE A CA 1
ATOM 2479 C C . ILE B 2 310 ? -4.114 -5.148 -36.753 1.00 40.26 308 ILE A C 1
ATOM 2480 O O . ILE B 2 310 ? -3.344 -5.921 -37.335 1.00 38.82 308 ILE A O 1
ATOM 2485 N N . TYR B 2 311 ? -4.092 -4.955 -35.436 1.00 40.57 309 TYR A N 1
ATOM 2486 C CA . TYR B 2 311 ? -3.216 -5.678 -34.527 1.00 39.27 309 TYR A CA 1
ATOM 2487 C C . TYR B 2 311 ? -4.019 -6.662 -33.686 1.00 37.39 309 TYR A C 1
ATOM 2488 O O . TYR B 2 311 ? -5.232 -6.520 -33.506 1.00 35.00 309 TYR A O 1
ATOM 2497 N N . ILE B 2 312 ? -3.316 -7.665 -33.165 1.00 34.50 310 ILE A N 1
ATOM 2498 C CA . ILE B 2 312 ? -3.836 -8.551 -32.136 1.00 36.28 310 ILE A CA 1
ATOM 2499 C C . ILE B 2 312 ? -2.809 -8.629 -31.009 1.00 36.02 310 ILE A C 1
ATOM 2500 O O . ILE B 2 312 ? -1.727 -8.044 -31.084 1.00 33.57 310 ILE A O 1
ATOM 2505 N N . PHE B 2 313 ? -3.167 -9.355 -29.955 1.00 34.70 311 PHE A N 1
ATOM 2506 C CA . PHE B 2 313 ? -2.267 -9.646 -28.845 1.00 36.11 311 PHE A CA 1
ATOM 2507 C C . PHE B 2 313 ? -1.899 -11.121 -28.931 1.00 35.15 311 PHE A C 1
ATOM 2508 O O . PHE B 2 313 ? -2.759 -11.990 -28.752 1.00 35.19 311 PHE A O 1
ATOM 2516 N N . TYR B 2 314 ? -0.626 -11.398 -29.219 1.00 33.32 312 TYR A N 1
ATOM 2517 C CA . TYR B 2 314 ? -0.188 -12.781 -29.376 1.00 32.26 312 TYR A CA 1
ATOM 2518 C C . TYR B 2 314 ? -0.365 -13.561 -28.081 1.00 33.38 312 TYR A C 1
ATOM 2519 O O . TYR B 2 314 ? -1.006 -14.618 -28.063 1.00 34.70 312 TYR A O 1
ATOM 2528 N N . GLY B 2 315 ? 0.192 -13.050 -26.990 1.00 34.89 313 GLY A N 1
ATOM 2529 C CA . GLY B 2 315 ? 0.107 -13.718 -25.707 1.00 35.13 313 GLY A CA 1
ATOM 2530 C C . GLY B 2 315 ? 1.021 -13.050 -24.708 1.00 37.90 313 GLY A C 1
ATOM 2531 O O . GLY B 2 315 ? 1.786 -12.137 -25.034 1.00 38.09 313 GLY A O 1
ATOM 2532 N N . THR B 2 316 ? 0.927 -13.523 -23.465 1.00 38.05 314 THR A N 1
ATOM 2533 C CA . THR B 2 316 ? 1.686 -12.944 -22.362 1.00 37.93 314 THR A CA 1
ATOM 2534 C C . THR B 2 316 ? 3.113 -13.477 -22.318 1.00 38.07 314 THR A C 1
ATOM 2535 O O . THR B 2 316 ? 3.596 -13.877 -21.253 1.00 40.72 314 THR A O 1
ATOM 2539 N N . ARG B 2 317 ? 3.798 -13.471 -23.457 1.00 38.32 315 ARG A N 1
ATOM 2540 C CA . ARG B 2 317 ? 5.141 -14.021 -23.563 1.00 39.40 315 ARG A CA 1
ATOM 2541 C C . ARG B 2 317 ? 6.198 -12.964 -23.248 1.00 39.09 315 ARG A C 1
ATOM 2542 O O . ARG B 2 317 ? 5.985 -11.761 -23.412 1.00 38.48 315 ARG A O 1
ATOM 2550 N N . SER B 2 318 ? 7.354 -13.440 -22.792 1.00 37.98 316 SER A N 1
ATOM 2551 C CA . SER B 2 318 ? 8.480 -12.569 -22.499 1.00 36.54 316 SER A CA 1
ATOM 2552 C C . SER B 2 318 ? 9.164 -12.122 -23.788 1.00 35.41 316 SER A C 1
ATOM 2553 O O . SER B 2 318 ? 8.970 -12.701 -24.860 1.00 35.02 316 SER A O 1
ATOM 2556 N N . ASN B 2 319 ? 9.975 -11.068 -23.671 1.00 35.81 317 ASN A N 1
ATOM 2557 C CA . ASN B 2 319 ? 10.765 -10.627 -24.815 1.00 35.50 317 ASN A CA 1
ATOM 2558 C C . ASN B 2 319 ? 11.786 -11.681 -25.224 1.00 35.08 317 ASN A C 1
ATOM 2559 O O . ASN B 2 319 ? 12.108 -11.801 -26.411 1.00 35.54 317 ASN A O 1
ATOM 2564 N N . ALA B 2 320 ? 12.293 -12.459 -24.265 1.00 34.54 318 ALA A N 1
ATOM 2565 C CA . ALA B 2 320 ? 13.178 -13.569 -24.605 1.00 34.81 318 ALA A CA 1
ATOM 2566 C C . ALA B 2 320 ? 12.454 -14.594 -25.466 1.00 36.33 318 ALA A C 1
ATOM 2567 O O . ALA B 2 320 ? 12.982 -15.049 -26.488 1.00 38.56 318 ALA A O 1
ATOM 2569 N N . GLU B 2 321 ? 11.233 -14.962 -25.070 1.00 37.90 319 GLU A N 1
ATOM 2570 C CA . GLU B 2 321 ? 10.454 -15.902 -25.867 1.00 35.50 319 GLU A CA 1
ATOM 2571 C C . GLU B 2 321 ? 10.098 -15.307 -27.224 1.00 34.60 319 GLU A C 1
ATOM 2572 O O . GLU B 2 321 ? 10.187 -15.996 -28.244 1.00 33.13 319 GLU A O 1
ATOM 2578 N N . PHE B 2 322 ? 9.703 -14.031 -27.258 1.00 33.21 320 PHE A N 1
ATOM 2579 C CA . PHE B 2 322 ? 9.419 -13.374 -28.532 1.00 35.13 320 PHE A CA 1
ATOM 2580 C C . PHE B 2 322 ? 10.610 -13.468 -29.478 1.00 34.25 320 PHE A C 1
ATOM 2581 O O . PHE B 2 322 ? 10.469 -13.882 -30.633 1.00 34.35 320 PHE A O 1
ATOM 2589 N N . VAL B 2 323 ? 11.801 -13.117 -28.988 1.00 34.52 321 VAL A N 1
ATOM 2590 C CA . VAL B 2 323 ? 12.996 -13.131 -29.826 1.00 35.25 321 VAL A CA 1
ATOM 2591 C C . VAL B 2 323 ? 13.341 -14.551 -30.264 1.00 35.84 321 VAL A C 1
ATOM 2592 O O . VAL B 2 323 ? 13.698 -14.787 -31.425 1.00 36.16 321 VAL A O 1
ATOM 2596 N N . ILE B 2 324 ? 13.235 -15.520 -29.355 1.00 34.74 322 ILE A N 1
ATOM 2597 C CA . ILE B 2 324 ? 13.772 -16.847 -29.640 1.00 34.20 322 ILE A CA 1
ATOM 2598 C C . ILE B 2 324 ? 12.810 -17.663 -30.495 1.00 34.22 322 ILE A C 1
ATOM 2599 O O . ILE B 2 324 ? 13.236 -18.406 -31.386 1.00 33.83 322 ILE A O 1
ATOM 2604 N N . HIS B 2 325 ? 11.503 -17.529 -30.262 1.00 35.21 323 HIS A N 1
ATOM 2605 C CA . HIS B 2 325 ? 10.502 -18.328 -30.952 1.00 33.95 323 HIS A CA 1
ATOM 2606 C C . HIS B 2 325 ? 9.745 -17.580 -32.044 1.00 38.51 323 HIS A C 1
ATOM 2607 O O . HIS B 2 325 ? 8.985 -18.213 -32.786 1.00 38.06 323 HIS A O 1
ATOM 2614 N N . SER B 2 326 ? 9.918 -16.270 -32.167 1.00 37.42 324 SER A N 1
ATOM 2615 C CA . SER B 2 326 ? 9.233 -15.514 -33.207 1.00 37.29 324 SER A CA 1
ATOM 2616 C C . SER B 2 326 ? 10.177 -14.644 -34.018 1.00 38.96 324 SER A C 1
ATOM 2617 O O . SER B 2 326 ? 9.993 -14.527 -35.229 1.00 41.77 324 SER A O 1
ATOM 2620 N N . GLY B 2 327 ? 11.184 -14.038 -33.392 1.00 38.28 325 GLY A N 1
ATOM 2621 C CA . GLY B 2 327 ? 12.151 -13.277 -34.155 1.00 38.65 325 GLY A CA 1
ATOM 2622 C C . GLY B 2 327 ? 11.969 -11.776 -34.068 1.00 37.02 325 GLY A C 1
ATOM 2623 O O . GLY B 2 327 ? 12.231 -11.060 -35.039 1.00 38.08 325 GLY A O 1
ATOM 2624 N N . PHE B 2 328 ? 11.563 -11.280 -32.902 1.00 37.55 326 PHE A N 1
ATOM 2625 C CA . PHE B 2 328 ? 11.430 -9.841 -32.718 1.00 40.55 326 PHE A CA 1
ATOM 2626 C C . PHE B 2 328 ? 11.399 -9.511 -31.233 1.00 38.94 326 PHE A C 1
ATOM 2627 O O . PHE B 2 328 ? 10.927 -10.302 -30.411 1.00 40.00 326 PHE A O 1
ATOM 2635 N N . PHE B 2 329 ? 11.928 -8.337 -30.908 1.00 36.67 327 PHE A N 1
ATOM 2636 C CA . PHE B 2 329 ? 11.870 -7.779 -29.567 1.00 40.71 327 PHE A CA 1
ATOM 2637 C C . PHE B 2 329 ? 10.750 -6.751 -29.525 1.00 40.89 327 PHE A C 1
ATOM 2638 O O . PHE B 2 329 ? 10.699 -5.849 -30.367 1.00 43.50 327 PHE A O 1
ATOM 2646 N N . PHE B 2 330 ? 9.863 -6.888 -28.548 1.00 39.95 328 PHE A N 1
ATOM 2647 C CA . PHE B 2 330 ? 8.727 -5.991 -28.394 1.00 44.00 328 PHE A CA 1
ATOM 2648 C C . PHE B 2 330 ? 9.056 -4.950 -27.332 1.00 43.84 328 PHE A C 1
ATOM 2649 O O . PHE B 2 330 ? 9.264 -5.292 -26.162 1.00 44.47 328 PHE A O 1
ATOM 2657 N N . ASP B 2 331 ? 9.120 -3.688 -27.747 1.00 44.05 329 ASP A N 1
ATOM 2658 C CA . ASP B 2 331 ? 9.315 -2.602 -26.800 1.00 48.73 329 ASP A CA 1
ATOM 2659 C C . ASP B 2 331 ? 8.042 -2.382 -25.990 1.00 46.99 329 ASP A C 1
ATOM 2660 O O . ASP B 2 331 ? 6.926 -2.564 -26.484 1.00 45.58 329 ASP A O 1
ATOM 2665 N N . ASN B 2 332 ? 8.222 -1.997 -24.727 1.00 46.81 330 ASN A N 1
ATOM 2666 C CA . ASN B 2 332 ? 7.109 -1.789 -23.798 1.00 53.83 330 ASN A CA 1
ATOM 2667 C C . ASN B 2 332 ? 6.245 -3.043 -23.670 1.00 51.15 330 ASN A C 1
ATOM 2668 O O . ASN B 2 332 ? 5.015 -2.970 -23.618 1.00 50.38 330 ASN A O 1
ATOM 2673 N N . ASN B 2 333 ? 6.892 -4.204 -23.628 1.00 49.07 331 ASN A N 1
ATOM 2674 C CA . ASN B 2 333 ? 6.190 -5.450 -23.347 1.00 44.54 331 ASN A CA 1
ATOM 2675 C C . ASN B 2 333 ? 5.703 -5.414 -21.904 1.00 45.29 331 ASN A C 1
ATOM 2676 O O . ASN B 2 333 ? 6.510 -5.433 -20.969 1.00 46.04 331 ASN A O 1
ATOM 2681 N N . SER B 2 334 ? 4.383 -5.358 -21.719 1.00 45.62 332 SER A N 1
ATOM 2682 C CA . SER B 2 334 ? 3.802 -5.263 -20.386 1.00 43.79 332 SER A CA 1
ATOM 2683 C C . SER B 2 334 ? 3.944 -6.545 -19.575 1.00 40.83 332 SER A C 1
ATOM 2684 O O . SER B 2 334 ? 3.706 -6.515 -18.363 1.00 42.33 332 SER A O 1
ATOM 2687 N N . HIS B 2 335 ? 4.320 -7.660 -20.201 1.00 40.37 333 HIS A N 1
ATOM 2688 C CA . HIS B 2 335 ? 4.422 -8.947 -19.524 1.00 39.81 333 HIS A CA 1
ATOM 2689 C C . HIS B 2 335 ? 5.860 -9.452 -19.446 1.00 39.85 333 HIS A C 1
ATOM 2690 O O . HIS B 2 335 ? 6.080 -10.659 -19.299 1.00 38.14 333 HIS A O 1
ATOM 2697 N N . ASP B 2 336 ? 6.839 -8.556 -19.537 1.00 40.52 334 ASP A N 1
ATOM 2698 C CA . ASP B 2 336 ? 8.236 -8.966 -19.547 1.00 38.92 334 ASP A CA 1
ATOM 2699 C C . ASP B 2 336 ? 8.676 -9.429 -18.161 1.00 36.60 334 ASP A C 1
ATOM 2700 O O . ASP B 2 336 ? 8.239 -8.903 -17.134 1.00 34.79 334 ASP A O 1
ATOM 2705 N N . ARG B 2 337 ? 9.562 -10.421 -18.139 1.00 34.45 335 ARG A N 1
ATOM 2706 C CA . ARG B 2 337 ? 9.969 -11.025 -16.881 1.00 34.50 335 ARG A CA 1
ATOM 2707 C C . ARG B 2 337 ? 11.319 -11.698 -17.065 1.00 36.83 335 ARG A C 1
ATOM 2708 O O . ARG B 2 337 ? 11.782 -11.911 -18.188 1.00 40.33 335 ARG A O 1
ATOM 2716 N N . VAL B 2 338 ? 11.941 -12.027 -15.934 1.00 34.13 336 VAL A N 1
ATOM 2717 C CA . VAL B 2 338 ? 13.176 -12.800 -15.894 1.00 33.25 336 VAL A CA 1
ATOM 2718 C C . VAL B 2 338 ? 12.997 -13.946 -14.910 1.00 34.53 336 VAL A C 1
ATOM 2719 O O . VAL B 2 338 ? 12.226 -13.851 -13.951 1.00 34.43 336 VAL A O 1
ATOM 2723 N N . LYS B 2 339 ? 13.705 -15.044 -15.160 1.00 35.96 337 LYS A N 1
ATOM 2724 C CA . LYS B 2 339 ? 13.690 -16.168 -14.235 1.00 32.39 337 LYS A CA 1
ATOM 2725 C C . LYS B 2 339 ? 14.551 -15.867 -13.016 1.00 31.77 337 LYS A C 1
ATOM 2726 O O . LYS B 2 339 ? 15.563 -15.164 -13.098 1.00 33.93 337 LYS A O 1
ATOM 2732 N N . ILE B 2 340 ? 14.143 -16.414 -11.876 1.00 27.76 338 ILE A N 1
ATOM 2733 C CA . ILE B 2 340 ? 14.948 -16.382 -10.661 1.00 28.67 338 ILE A CA 1
ATOM 2734 C C . ILE B 2 340 ? 14.769 -17.710 -9.937 1.00 31.43 338 ILE A C 1
ATOM 2735 O O . ILE B 2 340 ? 13.652 -18.219 -9.817 1.00 30.59 338 ILE A O 1
ATOM 2740 N N . LYS B 2 341 ? 15.874 -18.290 -9.478 1.00 34.42 339 LYS A N 1
ATOM 2741 C CA . LYS B 2 341 ? 15.860 -19.609 -8.853 1.00 33.38 339 LYS A CA 1
ATOM 2742 C C . LYS B 2 341 ? 15.927 -19.444 -7.341 1.00 33.36 339 LYS A C 1
ATOM 2743 O O . LYS B 2 341 ? 16.912 -18.914 -6.817 1.00 32.71 339 LYS A O 1
ATOM 2749 N N . LEU B 2 342 ? 14.888 -19.899 -6.640 1.00 35.99 340 LEU A N 1
ATOM 2750 C CA . LEU B 2 342 ? 14.829 -19.700 -5.199 1.00 34.33 340 LEU A CA 1
ATOM 2751 C C . LEU B 2 342 ? 14.355 -20.970 -4.512 1.00 35.26 340 LEU A C 1
ATOM 2752 O O . LEU B 2 342 ? 13.453 -21.653 -5.003 1.00 37.43 340 LEU A O 1
ATOM 2757 N N . GLY B 2 343 ? 14.970 -21.272 -3.372 1.00 34.70 341 GLY A N 1
ATOM 2758 C CA . GLY B 2 343 ? 14.590 -22.428 -2.586 1.00 36.33 341 GLY A CA 1
ATOM 2759 C C . GLY B 2 343 ? 15.026 -22.263 -1.150 1.00 38.17 341 GLY A C 1
ATOM 2760 O O . GLY B 2 343 ? 15.862 -21.413 -0.824 1.00 39.29 341 GLY A O 1
ATOM 2761 N N . VAL B 2 344 ? 14.445 -23.087 -0.287 1.00 37.72 342 VAL A N 1
ATOM 2762 C CA . VAL B 2 344 ? 14.799 -23.106 1.128 1.00 37.63 342 VAL A CA 1
ATOM 2763 C C . VAL B 2 344 ? 16.003 -24.019 1.311 1.00 37.54 342 VAL A C 1
ATOM 2764 O O . VAL B 2 344 ? 16.012 -25.156 0.822 1.00 38.09 342 VAL A O 1
ATOM 2768 N N . SER B 2 345 ? 17.021 -23.527 2.014 1.00 35.83 343 SER A N 1
ATOM 2769 C CA . SER B 2 345 ? 18.243 -24.296 2.201 1.00 37.49 343 SER A CA 1
ATOM 2770 C C . SER B 2 345 ? 18.014 -25.435 3.184 1.00 38.01 343 SER A C 1
ATOM 2771 O O . SER B 2 345 ? 17.355 -25.267 4.214 1.00 35.86 343 SER A O 1
ATOM 2774 N N . LYS B 2 346 ? 18.561 -26.607 2.857 1.00 39.41 344 LYS A N 1
ATOM 2775 C CA . LYS B 2 346 ? 18.473 -27.745 3.761 1.00 37.15 344 LYS A CA 1
ATOM 2776 C C . LYS B 2 346 ? 19.385 -27.604 4.973 1.00 37.54 344 LYS A C 1
ATOM 2777 O O . LYS B 2 346 ? 19.272 -28.402 5.909 1.00 38.79 344 LYS A O 1
ATOM 2783 N N . SER B 2 347 ? 20.277 -26.613 4.983 1.00 39.38 345 SER A N 1
ATOM 2784 C CA . SER B 2 347 ? 21.053 -26.316 6.179 1.00 36.66 345 SER A CA 1
ATOM 2785 C C . SER B 2 347 ? 20.257 -25.508 7.194 1.00 37.48 345 SER A C 1
ATOM 2786 O O . SER B 2 347 ? 20.655 -25.440 8.362 1.00 39.26 345 SER A O 1
ATOM 2789 N N . ASP B 2 348 ? 19.151 -24.900 6.775 1.00 35.20 346 ASP A N 1
ATOM 2790 C CA . ASP B 2 348 ? 18.330 -24.121 7.689 1.00 35.29 346 ASP A CA 1
ATOM 2791 C C . ASP B 2 348 ? 17.728 -25.026 8.755 1.00 34.90 346 ASP A C 1
ATOM 2792 O O . ASP B 2 348 ? 17.147 -26.069 8.447 1.00 33.72 346 ASP A O 1
ATOM 2797 N N . ARG B 2 349 ? 17.867 -24.618 10.019 1.00 35.97 347 ARG A N 1
ATOM 2798 C CA . ARG B 2 349 ? 17.272 -25.386 11.105 1.00 35.10 347 ARG A CA 1
ATOM 2799 C C . ARG B 2 349 ? 15.753 -25.351 11.061 1.00 37.71 347 ARG A C 1
ATOM 2800 O O . ARG B 2 349 ? 15.105 -26.214 11.663 1.00 37.75 347 ARG A O 1
ATOM 2808 N N . LEU B 2 350 ? 15.173 -24.378 10.358 1.00 37.28 348 LEU A N 1
ATOM 2809 C CA . LEU B 2 350 ? 13.733 -24.272 10.188 1.00 33.39 348 LEU A CA 1
ATOM 2810 C C . LEU B 2 350 ? 13.270 -24.792 8.835 1.00 33.57 348 LEU A C 1
ATOM 2811 O O . LEU B 2 350 ? 12.218 -24.370 8.345 1.00 34.81 348 LEU A O 1
ATOM 2816 N N . TYR B 2 351 ? 14.033 -25.698 8.220 1.00 31.88 349 TYR A N 1
ATOM 2817 C CA . TYR B 2 351 ? 13.681 -26.166 6.883 1.00 33.09 349 TYR A CA 1
ATOM 2818 C C . TYR B 2 351 ? 12.353 -26.913 6.883 1.00 35.75 349 TYR A C 1
ATOM 2819 O O . TYR B 2 351 ? 11.534 -26.732 5.976 1.00 37.47 349 TYR A O 1
ATOM 2828 N N . ALA B 2 352 ? 12.127 -27.766 7.884 1.00 36.60 350 ALA A N 1
ATOM 2829 C CA . ALA B 2 352 ? 10.932 -28.605 7.880 1.00 34.90 350 ALA A CA 1
ATOM 2830 C C . ALA B 2 352 ? 9.662 -27.774 8.035 1.00 37.20 350 ALA A C 1
ATOM 2831 O O . ALA B 2 352 ? 8.676 -27.997 7.320 1.00 36.02 350 ALA A O 1
ATOM 2833 N N . MET B 2 353 ? 9.670 -26.806 8.958 1.00 35.14 351 MET A N 1
ATOM 2834 C CA . MET B 2 353 ? 8.485 -25.981 9.174 1.00 35.20 351 MET A CA 1
ATOM 2835 C C . MET B 2 353 ? 8.183 -25.116 7.958 1.00 34.41 351 MET A C 1
ATOM 2836 O O . MET B 2 353 ? 7.019 -24.981 7.559 1.00 33.12 351 MET A O 1
ATOM 2841 N N . LYS B 2 354 ? 9.216 -24.508 7.367 1.00 36.65 352 LYS A N 1
ATOM 2842 C CA . LYS B 2 354 ? 9.020 -23.726 6.150 1.00 36.62 352 LYS A CA 1
ATOM 2843 C C . LYS B 2 354 ? 8.494 -24.598 5.018 1.00 34.59 352 LYS A C 1
ATOM 2844 O O . LYS B 2 354 ? 7.617 -24.175 4.256 1.00 32.19 352 LYS A O 1
ATOM 2850 N N . ALA B 2 355 ? 9.023 -25.817 4.891 1.00 32.65 353 ALA A N 1
ATOM 2851 C CA . ALA B 2 355 ? 8.537 -26.731 3.867 1.00 33.61 353 ALA A CA 1
ATOM 2852 C C . ALA B 2 355 ? 7.066 -27.055 4.077 1.00 34.23 353 ALA A C 1
ATOM 2853 O O . ALA B 2 355 ? 6.284 -27.071 3.120 1.00 33.62 353 ALA A O 1
ATOM 2855 N N . GLU B 2 356 ? 6.667 -27.297 5.330 1.00 31.78 354 GLU A N 1
ATOM 2856 C CA . GLU B 2 356 ? 5.274 -27.625 5.614 1.00 31.15 354 GLU A CA 1
ATOM 2857 C C . GLU B 2 356 ? 4.356 -26.440 5.335 1.00 32.21 354 GLU A C 1
ATOM 2858 O O . GLU B 2 356 ? 3.267 -26.610 4.771 1.00 33.69 354 GLU A O 1
ATOM 2864 N N . VAL B 2 357 ? 4.783 -25.232 5.709 1.00 32.02 355 VAL A N 1
ATOM 2865 C CA . VAL B 2 357 ? 3.982 -24.040 5.436 1.00 30.60 355 VAL A CA 1
ATOM 2866 C C . VAL B 2 357 ? 3.831 -23.832 3.934 1.00 31.06 355 VAL A C 1
ATOM 2867 O O . VAL B 2 357 ? 2.730 -23.584 3.430 1.00 31.04 355 VAL A O 1
ATOM 2871 N N . LEU B 2 358 ? 4.937 -23.935 3.193 1.00 34.17 356 LEU A N 1
ATOM 2872 C CA . LEU B 2 358 ? 4.874 -23.776 1.744 1.00 34.13 356 LEU A CA 1
ATOM 2873 C C . LEU B 2 358 ? 3.975 -24.830 1.110 1.00 36.13 356 LEU A C 1
ATOM 2874 O O . LEU B 2 358 ? 3.222 -24.533 0.174 1.00 35.93 356 LEU A O 1
ATOM 2879 N N . ALA B 2 359 ? 4.037 -26.069 1.610 1.00 33.65 357 ALA A N 1
ATOM 2880 C CA . ALA B 2 359 ? 3.168 -27.121 1.098 1.00 32.72 357 ALA A CA 1
ATOM 2881 C C . ALA B 2 359 ? 1.702 -26.787 1.336 1.00 34.19 357 ALA A C 1
ATOM 2882 O O . ALA B 2 359 ? 0.868 -26.934 0.434 1.00 32.20 357 ALA A O 1
ATOM 2884 N N . ARG B 2 360 ? 1.371 -26.326 2.546 1.00 32.71 358 ARG A N 1
ATOM 2885 C CA . ARG B 2 360 ? -0.011 -25.963 2.841 1.00 31.78 358 ARG A CA 1
ATOM 2886 C C . ARG B 2 360 ? -0.495 -24.824 1.955 1.00 33.74 358 ARG A C 1
ATOM 2887 O O . ARG B 2 360 ? -1.670 -24.793 1.570 1.00 33.57 358 ARG A O 1
ATOM 2895 N N . ALA B 2 361 ? 0.390 -23.893 1.612 1.00 34.87 359 ALA A N 1
ATOM 2896 C CA . ALA B 2 361 ? 0.029 -22.791 0.731 1.00 34.30 359 ALA A CA 1
ATOM 2897 C C . ALA B 2 361 ? 0.033 -23.183 -0.740 1.00 33.72 359 ALA A C 1
ATOM 2898 O O . ALA B 2 361 ? -0.297 -22.344 -1.583 1.00 34.79 359 ALA A O 1
ATOM 2900 N N . GLY B 2 362 ? 0.392 -24.421 -1.068 1.00 34.35 360 GLY A N 1
ATOM 2901 C CA . GLY B 2 362 ? 0.427 -24.841 -2.455 1.00 36.74 360 GLY A CA 1
ATOM 2902 C C . GLY B 2 362 ? 1.615 -24.326 -3.231 1.00 39.55 360 GLY A C 1
ATOM 2903 O O . GLY B 2 362 ? 1.518 -24.128 -4.447 1.00 39.86 360 GLY A O 1
ATOM 2904 N N . ILE B 2 363 ? 2.742 -24.106 -2.560 1.00 37.56 361 ILE A N 1
ATOM 2905 C CA . ILE B 2 363 ? 3.937 -23.539 -3.168 1.00 38.42 361 ILE A CA 1
ATOM 2906 C C . ILE B 2 363 ? 5.086 -24.509 -2.940 1.00 39.01 361 ILE A C 1
ATOM 2907 O O . ILE B 2 363 ? 5.268 -24.983 -1.816 1.00 39.09 361 ILE A O 1
ATOM 2912 N N . PRO B 2 364 ? 5.872 -24.840 -3.961 1.00 39.90 362 PRO A N 1
ATOM 2913 C CA . PRO B 2 364 ? 7.003 -25.751 -3.764 1.00 41.13 362 PRO A CA 1
ATOM 2914 C C . PRO B 2 364 ? 8.078 -25.144 -2.871 1.00 41.40 362 PRO A C 1
ATOM 2915 O O . PRO B 2 364 ? 8.210 -23.926 -2.734 1.00 38.33 362 PRO A O 1
ATOM 2919 N N . THR B 2 365 ? 8.863 -26.032 -2.259 1.00 39.95 363 THR A N 1
ATOM 2920 C CA . THR B 2 365 ? 9.930 -25.581 -1.373 1.00 38.63 363 THR A CA 1
ATOM 2921 C C . THR B 2 365 ? 11.071 -24.940 -2.152 1.00 40.54 363 THR A C 1
ATOM 2922 O O . THR B 2 365 ? 11.776 -24.073 -1.622 1.00 38.21 363 THR A O 1
ATOM 2926 N N . SER B 2 366 ? 11.266 -25.353 -3.402 1.00 41.35 364 SER A N 1
ATOM 2927 C CA . SER B 2 366 ? 12.313 -24.823 -4.265 1.00 39.83 364 SER A CA 1
ATOM 2928 C C . SER B 2 366 ? 11.788 -24.829 -5.689 1.00 40.61 364 SER A C 1
ATOM 2929 O O . SER B 2 366 ? 11.220 -25.832 -6.131 1.00 45.92 364 SER A O 1
ATOM 2932 N N . SER B 2 367 ? 11.969 -23.723 -6.403 1.00 37.86 365 SER A N 1
ATOM 2933 C CA . SER B 2 367 ? 11.401 -23.602 -7.742 1.00 39.69 365 SER A CA 1
ATOM 2934 C C . SER B 2 367 ? 11.986 -22.376 -8.435 1.00 38.33 365 SER A C 1
ATOM 2935 O O . SER B 2 367 ? 12.815 -21.644 -7.877 1.00 35.66 365 SER A O 1
ATOM 2938 N N . VAL B 2 368 ? 11.528 -22.165 -9.668 1.00 34.62 366 VAL A N 1
ATOM 2939 C CA . VAL B 2 368 ? 11.861 -20.995 -10.468 1.00 34.19 366 VAL A CA 1
ATOM 2940 C C . VAL B 2 368 ? 10.658 -20.063 -10.455 1.00 32.03 366 VAL A C 1
ATOM 2941 O O . VAL B 2 368 ? 9.539 -20.475 -10.779 1.00 34.38 366 VAL A O 1
ATOM 2945 N N . PHE B 2 369 ? 10.883 -18.819 -10.066 1.00 33.26 367 PHE A N 1
ATOM 2946 C CA . PHE B 2 369 ? 9.889 -17.762 -10.092 1.00 33.21 367 PHE A CA 1
ATOM 2947 C C . PHE B 2 369 ? 10.262 -16.757 -11.171 1.00 31.84 367 PHE A C 1
ATOM 2948 O O . PHE B 2 369 ? 11.290 -16.877 -11.840 1.00 33.53 367 PHE A O 1
ATOM 2956 N N . ALA B 2 370 ? 9.427 -15.741 -11.320 1.00 32.95 368 ALA A N 1
ATOM 2957 C CA . ALA B 2 370 ? 9.647 -14.710 -12.317 1.00 33.79 368 ALA A CA 1
ATOM 2958 C C . ALA B 2 370 ? 9.629 -13.346 -11.652 1.00 33.72 368 ALA A C 1
ATOM 2959 O O . ALA B 2 370 ? 8.824 -13.091 -10.751 1.00 36.05 368 ALA A O 1
ATOM 2961 N N . LEU B 2 371 ? 10.536 -12.483 -12.089 1.00 31.83 369 LEU A N 1
ATOM 2962 C CA . LEU B 2 371 ? 10.540 -11.077 -11.712 1.00 34.96 369 LEU A CA 1
ATOM 2963 C C . LEU B 2 371 ? 10.009 -10.281 -12.894 1.00 34.02 369 LEU A C 1
ATOM 2964 O O . LEU B 2 371 ? 10.550 -10.376 -13.999 1.00 35.36 369 LEU A O 1
ATOM 2969 N N . HIS B 2 372 ? 8.945 -9.522 -12.665 1.00 35.56 370 HIS A N 1
ATOM 2970 C CA . HIS B 2 372 ? 8.281 -8.773 -13.718 1.00 37.27 370 HIS A CA 1
ATOM 2971 C C . HIS B 2 372 ? 8.680 -7.307 -13.658 1.00 36.16 370 HIS A C 1
ATOM 2972 O O . HIS B 2 372 ? 8.993 -6.771 -12.593 1.00 37.59 370 HIS A O 1
ATOM 2979 N N . PHE B 2 373 ? 8.671 -6.659 -14.821 1.00 35.65 371 PHE A N 1
ATOM 2980 C CA . PHE B 2 373 ? 8.872 -5.217 -14.843 1.00 38.06 371 PHE A CA 1
ATOM 2981 C C . PHE B 2 373 ? 7.629 -4.490 -14.344 1.00 38.31 371 PHE A C 1
ATOM 2982 O O . PHE B 2 373 ? 7.719 -3.599 -13.493 1.00 39.48 371 PHE A O 1
ATOM 2990 N N . THR B 2 374 ? 6.456 -4.873 -14.845 1.00 37.77 372 THR A N 1
ATOM 2991 C CA . THR B 2 374 ? 5.223 -4.192 -14.471 1.00 42.51 372 THR A CA 1
ATOM 2992 C C . THR B 2 374 ? 4.848 -4.493 -13.022 1.00 41.99 372 THR A C 1
ATOM 2993 O O . THR B 2 374 ? 4.928 -5.638 -12.566 1.00 42.67 372 THR A O 1
ATOM 2997 N N . GLU B 2 375 ? 4.446 -3.448 -12.301 1.00 40.01 373 GLU A N 1
ATOM 2998 C CA . GLU B 2 375 ? 4.021 -3.604 -10.917 1.00 42.64 373 GLU A CA 1
ATOM 2999 C C . GLU B 2 375 ? 2.894 -4.633 -10.829 1.00 46.48 373 GLU A C 1
ATOM 3000 O O . GLU B 2 375 ? 1.975 -4.622 -11.657 1.00 46.70 373 GLU A O 1
ATOM 3006 N N . PRO B 2 376 ? 2.938 -5.546 -9.849 1.00 42.27 374 PRO A N 1
ATOM 3007 C CA . PRO B 2 376 ? 4.057 -5.663 -8.911 1.00 40.58 374 PRO A CA 1
ATOM 3008 C C . PRO B 2 376 ? 5.200 -6.498 -9.481 1.00 42.39 374 PRO A C 1
ATOM 3009 O O . PRO B 2 376 ? 4.946 -7.464 -10.206 1.00 37.13 374 PRO A O 1
ATOM 3013 N N . PRO B 2 377 ? 6.442 -6.119 -9.166 1.00 43.29 375 PRO A N 1
ATOM 3014 C CA . PRO B 2 377 ? 7.593 -6.869 -9.697 1.00 38.83 375 PRO A CA 1
ATOM 3015 C C . PRO B 2 377 ? 7.607 -8.337 -9.296 1.00 35.67 375 PRO A C 1
ATOM 3016 O O . PRO B 2 377 ? 8.132 -9.166 -10.050 1.00 33.79 375 PRO A O 1
ATOM 3020 N N . ILE B 2 378 ? 7.046 -8.693 -8.142 1.00 33.19 376 ILE A N 1
ATOM 3021 C CA . ILE B 2 378 ? 6.977 -10.082 -7.706 1.00 33.30 376 ILE A CA 1
ATOM 3022 C C . ILE B 2 378 ? 5.513 -10.475 -7.555 1.00 33.96 376 ILE A C 1
ATOM 3023 O O . ILE B 2 378 ? 4.674 -9.651 -7.172 1.00 33.46 376 ILE A O 1
ATOM 3028 N N . SER B 2 379 ? 5.207 -11.732 -7.876 1.00 31.58 377 SER A N 1
ATOM 3029 C CA . SER B 2 379 ? 3.836 -12.217 -7.852 1.00 30.34 377 SER A CA 1
ATOM 3030 C C . SER B 2 379 ? 3.419 -12.569 -6.424 1.00 29.21 377 SER A C 1
ATOM 3031 O O . SER B 2 379 ? 4.203 -12.482 -5.475 1.00 30.06 377 SER A O 1
ATOM 3034 N N . ALA B 2 380 ? 2.156 -12.970 -6.267 1.00 29.18 378 ALA A N 1
ATOM 3035 C CA . ALA B 2 380 ? 1.695 -13.442 -4.966 1.00 31.11 378 ALA A CA 1
ATOM 3036 C C . ALA B 2 380 ? 2.435 -14.709 -4.556 1.00 31.00 378 ALA A C 1
ATOM 3037 O O . ALA B 2 380 ? 2.763 -14.895 -3.377 1.00 32.38 378 ALA A O 1
ATOM 3039 N N . GLN B 2 381 ? 2.714 -15.585 -5.523 1.00 30.39 379 GLN A N 1
ATOM 3040 C CA . GLN B 2 381 ? 3.463 -16.804 -5.242 1.00 31.97 379 GLN A CA 1
ATOM 3041 C C . GLN B 2 381 ? 4.846 -16.477 -4.690 1.00 32.30 379 GLN A C 1
ATOM 3042 O O . GLN B 2 381 ? 5.255 -16.999 -3.644 1.00 32.42 379 GLN A O 1
ATOM 3048 N N . LEU B 2 382 ? 5.573 -15.589 -5.374 1.00 31.29 380 LEU A N 1
ATOM 3049 C CA . LEU B 2 382 ? 6.918 -15.229 -4.938 1.00 30.18 380 LEU A CA 1
ATOM 3050 C C . LEU B 2 382 ? 6.894 -14.481 -3.610 1.00 29.84 380 LEU A C 1
ATOM 3051 O O . LEU B 2 382 ? 7.775 -14.679 -2.767 1.00 28.44 380 LEU A O 1
ATOM 3056 N N . LEU B 2 383 ? 5.895 -13.620 -3.403 1.00 31.15 381 LEU A N 1
ATOM 3057 C CA . LEU B 2 383 ? 5.801 -12.899 -2.138 1.00 31.72 381 LEU A CA 1
ATOM 3058 C C . LEU B 2 383 ? 5.572 -13.854 -0.973 1.00 32.38 381 LEU A C 1
ATOM 3059 O O . LEU B 2 383 ? 6.213 -13.728 0.079 1.00 32.73 381 LEU A O 1
ATOM 3064 N N . ALA B 2 384 ? 4.664 -14.820 -1.143 1.00 30.86 382 ALA A N 1
ATOM 3065 C CA . ALA B 2 384 ? 4.421 -15.796 -0.085 1.00 32.82 382 ALA A CA 1
ATOM 3066 C C . ALA B 2 384 ? 5.658 -16.644 0.172 1.00 32.89 382 ALA A C 1
ATOM 3067 O O . ALA B 2 384 ? 6.000 -16.932 1.331 1.00 31.54 382 ALA A O 1
ATOM 3069 N N . PHE B 2 385 ? 6.349 -17.048 -0.898 1.00 33.29 383 PHE A N 1
ATOM 3070 C CA . PHE B 2 385 ? 7.585 -17.802 -0.728 1.00 30.54 383 PHE A CA 1
ATOM 3071 C C . PHE B 2 385 ? 8.606 -17.005 0.067 1.00 29.60 383 PHE A C 1
ATOM 3072 O O . PHE B 2 385 ? 9.254 -17.538 0.971 1.00 31.98 383 PHE A O 1
ATOM 3080 N N . LEU B 2 386 ? 8.781 -15.727 -0.274 1.00 30.04 384 LEU A N 1
ATOM 3081 C CA . LEU B 2 386 ? 9.768 -14.908 0.421 1.00 30.65 384 LEU A CA 1
ATOM 3082 C C . LEU B 2 386 ? 9.390 -14.712 1.880 1.00 31.59 384 LEU A C 1
ATOM 3083 O O . LEU B 2 386 ? 10.259 -14.712 2.760 1.00 29.50 384 LEU A O 1
ATOM 3088 N N . ARG B 2 387 ? 8.092 -14.544 2.155 1.00 32.63 385 ARG A N 1
ATOM 3089 C CA . ARG B 2 387 ? 7.640 -14.373 3.532 1.00 32.27 385 ARG A CA 1
ATOM 3090 C C . ARG B 2 387 ? 7.923 -15.616 4.365 1.00 29.61 385 ARG A C 1
ATOM 3091 O O . ARG B 2 387 ? 8.409 -15.515 5.497 1.00 27.18 385 ARG A O 1
ATOM 3099 N N . VAL B 2 388 ? 7.627 -16.800 3.823 1.00 31.66 386 VAL A N 1
ATOM 3100 C CA . VAL B 2 388 ? 7.954 -18.029 4.545 1.00 31.97 386 VAL A CA 1
ATOM 3101 C C . VAL B 2 388 ? 9.466 -18.175 4.683 1.00 32.29 386 VAL A C 1
ATOM 3102 O O . VAL B 2 388 ? 9.975 -18.598 5.728 1.00 29.96 386 VAL A O 1
ATOM 3106 N N . PHE B 2 389 ? 10.203 -17.794 3.637 1.00 30.50 387 PHE A N 1
ATOM 3107 C CA . PHE B 2 389 ? 11.657 -17.912 3.617 1.00 29.83 387 PHE A CA 1
ATOM 3108 C C . PHE B 2 389 ? 12.307 -17.120 4.744 1.00 29.35 387 PHE A C 1
ATOM 3109 O O . PHE B 2 389 ? 13.394 -17.481 5.209 1.00 30.08 387 PHE A O 1
ATOM 3117 N N . CYS B 2 390 ? 11.654 -16.056 5.208 1.00 28.13 388 CYS A N 1
ATOM 3118 C CA . CYS B 2 390 ? 12.212 -15.175 6.223 1.00 27.03 388 CYS A CA 1
ATOM 3119 C C . CYS B 2 390 ? 11.470 -15.248 7.549 1.00 27.46 388 CYS A C 1
ATOM 3120 O O . CYS B 2 390 ? 11.650 -14.365 8.393 1.00 30.92 388 CYS A O 1
ATOM 3123 N N . MET B 2 391 ? 10.642 -16.268 7.757 1.00 28.79 389 MET A N 1
ATOM 3124 C CA . MET B 2 391 ? 9.887 -16.363 8.999 1.00 28.85 389 MET A CA 1
ATOM 3125 C C . MET B 2 391 ? 10.782 -16.808 10.146 1.00 30.31 389 MET A C 1
ATOM 3126 O O . MET B 2 391 ? 11.702 -17.612 9.967 1.00 30.88 389 MET A O 1
ATOM 3131 N N . THR B 2 392 ? 10.509 -16.271 11.329 1.00 28.82 390 THR A N 1
ATOM 3132 C CA . THR B 2 392 ? 11.116 -16.785 12.541 1.00 31.18 390 THR A CA 1
ATOM 3133 C C . THR B 2 392 ? 10.419 -18.077 12.962 1.00 35.70 390 THR A C 1
ATOM 3134 O O . THR B 2 392 ? 9.370 -18.453 12.428 1.00 34.72 390 THR A O 1
ATOM 3138 N N . GLU B 2 393 ? 11.014 -18.761 13.942 1.00 32.87 391 GLU A N 1
ATOM 3139 C CA . GLU B 2 393 ? 10.431 -20.012 14.416 1.00 35.76 391 GLU A CA 1
ATOM 3140 C C . GLU B 2 393 ? 9.054 -19.781 15.029 1.00 37.49 391 GLU A C 1
ATOM 3141 O O . GLU B 2 393 ? 8.137 -20.593 14.847 1.00 36.66 391 GLU A O 1
ATOM 3147 N N . GLU B 2 394 ? 8.886 -18.671 15.751 1.00 37.08 392 GLU A N 1
ATOM 3148 C CA . GLU B 2 394 ? 7.579 -18.357 16.318 1.00 38.28 392 GLU A CA 1
ATOM 3149 C C . GLU B 2 394 ? 6.548 -18.103 15.228 1.00 40.30 392 GLU A C 1
ATOM 3150 O O . GLU B 2 394 ? 5.409 -18.572 15.327 1.00 39.72 392 GLU A O 1
ATOM 3156 N N . GLU B 2 395 ? 6.920 -17.351 14.191 1.00 38.74 393 GLU A N 1
ATOM 3157 C CA . GLU B 2 395 ? 5.979 -17.077 13.110 1.00 36.37 393 GLU A CA 1
ATOM 3158 C C . GLU B 2 395 ? 5.601 -18.358 12.380 1.00 37.26 393 GLU A C 1
ATOM 3159 O O . GLU B 2 395 ? 4.438 -18.550 12.004 1.00 40.00 393 GLU A O 1
ATOM 3165 N N . LEU B 2 396 ? 6.568 -19.254 12.184 1.00 36.95 394 LEU A N 1
ATOM 3166 C CA . LEU B 2 396 ? 6.259 -20.542 11.574 1.00 36.60 394 LEU A CA 1
ATOM 3167 C C . LEU B 2 396 ? 5.298 -21.344 12.440 1.00 35.80 394 LEU A C 1
ATOM 3168 O O . LEU B 2 396 ? 4.357 -21.959 11.926 1.00 35.96 394 LEU A O 1
ATOM 3173 N N . LYS B 2 397 ? 5.520 -21.355 13.758 1.00 37.72 395 LYS A N 1
ATOM 3174 C CA . LYS B 2 397 ? 4.591 -22.039 14.654 1.00 36.53 395 LYS A CA 1
ATOM 3175 C C . LYS B 2 397 ? 3.197 -21.440 14.549 1.00 38.63 395 LYS A C 1
ATOM 3176 O O . LYS B 2 397 ? 2.199 -22.168 14.484 1.00 38.60 395 LYS A O 1
ATOM 3182 N N . GLU B 2 398 ? 3.113 -20.110 14.518 1.00 40.71 396 GLU A N 1
ATOM 3183 C CA . GLU B 2 398 ? 1.822 -19.444 14.377 1.00 37.46 396 GLU A CA 1
ATOM 3184 C C . GLU B 2 398 ? 1.150 -19.789 13.057 1.00 37.35 396 GLU A C 1
ATOM 3185 O O . GLU B 2 398 ? -0.084 -19.791 12.971 1.00 38.96 396 GLU A O 1
ATOM 3191 N N . HIS B 2 399 ? 1.935 -20.071 12.018 1.00 38.62 397 HIS A N 1
ATOM 3192 C CA . HIS B 2 399 ? 1.367 -20.474 10.738 1.00 36.96 397 HIS A CA 1
ATOM 3193 C C . HIS B 2 399 ? 1.128 -21.973 10.630 1.00 34.80 397 HIS A C 1
ATOM 3194 O O . HIS B 2 399 ? 0.513 -22.416 9.657 1.00 32.63 397 HIS A O 1
ATOM 3201 N N . LEU B 2 400 ? 1.608 -22.766 11.583 1.00 37.03 398 LEU A N 1
ATOM 3202 C CA . LEU B 2 400 ? 1.426 -24.210 11.534 1.00 34.85 398 LEU A CA 1
ATOM 3203 C C . LEU B 2 400 ? 0.424 -24.724 12.557 1.00 33.41 398 LEU A C 1
ATOM 3204 O O . LEU B 2 400 ? -0.211 -25.757 12.322 1.00 33.37 398 LEU A O 1
ATOM 3209 N N . LEU B 2 401 ? 0.265 -24.034 13.682 1.00 32.77 399 LEU A N 1
ATOM 3210 C CA . LEU B 2 401 ? -0.645 -24.456 14.735 1.00 33.09 399 LEU A CA 1
ATOM 3211 C C . LEU B 2 401 ? -1.527 -23.288 15.151 1.00 36.59 399 LEU A C 1
ATOM 3212 O O . LEU B 2 401 ? -1.114 -22.126 15.092 1.00 39.78 399 LEU A O 1
ATOM 3217 N N . GLY B 2 402 ? -2.744 -23.607 15.573 1.00 33.44 400 GLY A N 1
ATOM 3218 C CA . GLY B 2 402 ? -3.673 -22.627 16.094 1.00 34.33 400 GLY A CA 1
ATOM 3219 C C . GLY B 2 402 ? -4.867 -22.418 15.173 1.00 35.77 400 GLY A C 1
ATOM 3220 O O . GLY B 2 402 ? -4.889 -22.831 14.012 1.00 38.62 400 GLY A O 1
ATOM 3221 N N . ASP B 2 403 ? -5.878 -21.750 15.735 1.00 34.45 401 ASP A N 1
ATOM 3222 C CA . ASP B 2 403 ? -7.112 -21.489 14.999 1.00 37.55 401 ASP A CA 1
ATOM 3223 C C . ASP B 2 403 ? -6.892 -20.488 13.871 1.00 38.44 401 ASP A C 1
ATOM 3224 O O . ASP B 2 403 ? -7.547 -20.568 12.825 1.00 41.22 401 ASP A O 1
ATOM 3229 N N . SER B 2 404 ? -5.994 -19.524 14.070 1.00 35.97 402 SER A N 1
ATOM 3230 C CA . SER B 2 404 ? -5.774 -18.492 13.066 1.00 35.81 402 SER A CA 1
ATOM 3231 C C . SER B 2 404 ? -4.753 -18.893 12.013 1.00 34.39 402 SER A C 1
ATOM 3232 O O . SER B 2 404 ? -4.524 -18.121 11.077 1.00 36.30 402 SER A O 1
ATOM 3235 N N . ALA B 2 405 ? -4.149 -20.077 12.137 1.00 37.08 403 ALA A N 1
ATOM 3236 C CA . ALA B 2 405 ? -3.004 -20.431 11.302 1.00 36.87 403 ALA A CA 1
ATOM 3237 C C . ALA B 2 405 ? -3.388 -20.498 9.832 1.00 35.68 403 ALA A C 1
ATOM 3238 O O . ALA B 2 405 ? -2.689 -19.960 8.962 1.00 35.59 403 ALA A O 1
ATOM 3240 N N . ILE B 2 406 ? -4.503 -21.162 9.539 1.00 35.40 404 ILE A N 1
ATOM 3241 C CA . ILE B 2 406 ? -4.898 -21.350 8.154 1.00 35.67 404 ILE A CA 1
ATOM 3242 C C . ILE B 2 406 ? -5.247 -20.015 7.503 1.00 36.91 404 ILE A C 1
ATOM 3243 O O . ILE B 2 406 ? -4.911 -19.781 6.336 1.00 38.50 404 ILE A O 1
ATOM 3248 N N . ASP B 2 407 ? -5.867 -19.095 8.247 1.00 35.17 405 ASP A N 1
ATOM 3249 C CA . ASP B 2 407 ? -6.150 -17.779 7.685 1.00 35.35 405 ASP A CA 1
ATOM 3250 C C . ASP B 2 407 ? -4.864 -17.029 7.368 1.00 34.79 405 ASP A C 1
ATOM 3251 O O . ASP B 2 407 ? -4.750 -16.402 6.307 1.00 36.19 405 ASP A O 1
ATOM 3256 N N . ARG B 2 408 ? -3.878 -17.099 8.266 1.00 35.44 406 ARG A N 1
ATOM 3257 C CA . ARG B 2 408 ? -2.620 -16.395 8.038 1.00 37.84 406 ARG A CA 1
ATOM 3258 C C . ARG B 2 408 ? -1.883 -16.953 6.824 1.00 35.01 406 ARG A C 1
ATOM 3259 O O . ARG B 2 408 ? -1.330 -16.191 6.021 1.00 32.76 406 ARG A O 1
ATOM 3267 N N . ILE B 2 409 ? -1.872 -18.279 6.658 1.00 34.36 407 ILE A N 1
ATOM 3268 C CA . ILE B 2 409 ? -1.252 -18.824 5.453 1.00 37.03 407 ILE A CA 1
ATOM 3269 C C . ILE B 2 409 ? -2.082 -18.522 4.212 1.00 36.81 407 ILE A C 1
ATOM 3270 O O . ILE B 2 409 ? -1.538 -18.496 3.101 1.00 34.87 407 ILE A O 1
ATOM 3275 N N . PHE B 2 410 ? -3.389 -18.281 4.365 1.00 37.04 408 PHE A N 1
ATOM 3276 C CA . PHE B 2 410 ? -4.200 -17.942 3.202 1.00 37.46 408 PHE A CA 1
ATOM 3277 C C . PHE B 2 410 ? -4.007 -16.503 2.762 1.00 36.92 408 PHE A C 1
ATOM 3278 O O . PHE B 2 410 ? -4.173 -16.203 1.577 1.00 39.74 408 PHE A O 1
ATOM 3286 N N . THR B 2 411 ? -3.656 -15.606 3.677 1.00 35.88 409 THR A N 1
ATOM 3287 C CA . THR B 2 411 ? -3.326 -14.246 3.279 1.00 35.08 409 THR A CA 1
ATOM 3288 C C . THR B 2 411 ? -1.847 -14.074 2.962 1.00 38.45 409 THR A C 1
ATOM 3289 O O . THR B 2 411 ? -1.389 -12.937 2.820 1.00 39.87 409 THR A O 1
ATOM 3293 N N . LEU B 2 412 ? -1.097 -15.174 2.829 1.00 37.30 410 LEU A N 1
ATOM 3294 C CA . LEU B 2 412 ? 0.359 -15.082 2.735 1.00 36.13 410 LEU A CA 1
ATOM 3295 C C . LEU B 2 412 ? 0.815 -14.369 1.469 1.00 38.52 410 LEU A C 1
ATOM 3296 O O . LEU B 2 412 ? 1.847 -13.687 1.480 1.00 38.66 410 LEU A O 1
ATOM 3301 N N . GLY B 2 413 ? 0.077 -14.517 0.374 1.00 41.11 411 GLY A N 1
ATOM 3302 C CA . GLY B 2 413 ? 0.408 -13.869 -0.876 1.00 35.70 411 GLY A CA 1
ATOM 3303 C C . GLY B 2 413 ? -0.196 -12.496 -1.070 1.00 35.97 411 GLY A C 1
ATOM 3304 O O . GLY B 2 413 ? -0.038 -11.910 -2.145 1.00 35.33 411 GLY A O 1
ATOM 3305 N N . ASN B 2 414 ? -0.887 -11.964 -0.069 1.00 37.94 412 ASN A N 1
ATOM 3306 C CA . ASN B 2 414 ? -1.542 -10.667 -0.163 1.00 40.18 412 ASN A CA 1
ATOM 3307 C C . ASN B 2 414 ? -0.625 -9.595 0.411 1.00 41.90 412 ASN A C 1
ATOM 3308 O O . ASN B 2 414 ? -0.118 -9.742 1.528 1.00 43.10 412 ASN A O 1
ATOM 3313 N N . SER B 2 415 ? -0.413 -8.519 -0.353 1.00 42.53 413 SER A N 1
ATOM 3314 C CA . SER B 2 415 ? 0.441 -7.432 0.121 1.00 42.00 413 SER A CA 1
ATOM 3315 C C . SER B 2 415 ? -0.184 -6.690 1.297 1.00 43.90 413 SER A C 1
ATOM 3316 O O . SER B 2 415 ? 0.539 -6.152 2.144 1.00 40.47 413 SER A O 1
ATOM 3319 N N . GLU B 2 416 ? -1.517 -6.655 1.364 1.00 47.51 414 GLU A N 1
ATOM 3320 C CA . GLU B 2 416 ? -2.248 -5.931 2.399 1.00 45.58 414 GLU A CA 1
ATOM 3321 C C . GLU B 2 416 ? -2.120 -6.571 3.776 1.00 44.03 414 GLU A C 1
ATOM 3322 O O . GLU B 2 416 ? -2.371 -5.898 4.782 1.00 44.11 414 GLU A O 1
ATOM 3328 N N . PHE B 2 417 ? -1.719 -7.839 3.852 1.00 45.50 415 PHE A N 1
ATOM 3329 C CA . PHE B 2 417 ? -1.713 -8.599 5.102 1.00 40.83 415 PHE A CA 1
ATOM 3330 C C . PHE B 2 417 ? -0.330 -9.189 5.332 1.00 42.58 415 PHE A C 1
ATOM 3331 O O . PHE B 2 417 ? -0.100 -10.384 5.095 1.00 41.07 415 PHE A O 1
ATOM 3339 N N . PRO B 2 418 ? 0.614 -8.380 5.805 1.00 43.41 416 PRO A N 1
ATOM 3340 C CA . PRO B 2 418 ? 1.963 -8.890 6.066 1.00 38.97 416 PRO A CA 1
ATOM 3341 C C . PRO B 2 418 ? 2.011 -9.734 7.331 1.00 37.12 416 PRO A C 1
ATOM 3342 O O . PRO B 2 418 ? 1.177 -9.611 8.231 1.00 36.38 416 PRO A O 1
ATOM 3346 N N . VAL B 2 419 ? 3.015 -10.611 7.383 1.00 37.25 417 VAL A N 1
ATOM 3347 C CA . VAL B 2 419 ? 3.228 -11.433 8.572 1.00 37.15 417 VAL A CA 1
ATOM 3348 C C . VAL B 2 419 ? 3.684 -10.566 9.742 1.00 36.40 417 VAL A C 1
ATOM 3349 O O . VAL B 2 419 ? 3.153 -10.665 10.854 1.00 34.89 417 VAL A O 1
ATOM 3353 N N . SER B 2 420 ? 4.666 -9.699 9.502 1.00 35.43 418 SER A N 1
ATOM 3354 C CA . SER B 2 420 ? 5.173 -8.735 10.473 1.00 35.32 418 SER A CA 1
ATOM 3355 C C . SER B 2 420 ? 6.034 -7.731 9.724 1.00 38.47 418 SER A C 1
ATOM 3356 O O . SER B 2 420 ? 6.585 -8.050 8.666 1.00 37.58 418 SER A O 1
ATOM 3359 N N . TRP B 2 421 ? 6.139 -6.515 10.273 1.00 40.05 419 TRP A N 1
ATOM 3360 C CA . TRP B 2 421 ? 7.008 -5.514 9.658 1.00 40.45 419 TRP A CA 1
ATOM 3361 C C . TRP B 2 421 ? 8.430 -6.042 9.532 1.00 36.66 419 TRP A C 1
ATOM 3362 O O . TRP B 2 421 ? 9.092 -5.842 8.505 1.00 36.16 419 TRP A O 1
ATOM 3373 N N . ASP B 2 422 ? 8.908 -6.731 10.569 1.00 36.43 420 ASP A N 1
ATOM 3374 C CA . ASP B 2 422 ? 10.266 -7.263 10.568 1.00 37.34 420 ASP A CA 1
ATOM 3375 C C . ASP B 2 422 ? 10.458 -8.293 9.459 1.00 38.00 420 ASP A C 1
ATOM 3376 O O . ASP B 2 422 ? 11.506 -8.318 8.794 1.00 39.08 420 ASP A O 1
ATOM 3381 N N . ASN B 2 423 ? 9.450 -9.143 9.234 1.00 35.09 421 ASN A N 1
ATOM 3382 C CA . ASN B 2 423 ? 9.517 -10.106 8.138 1.00 33.37 421 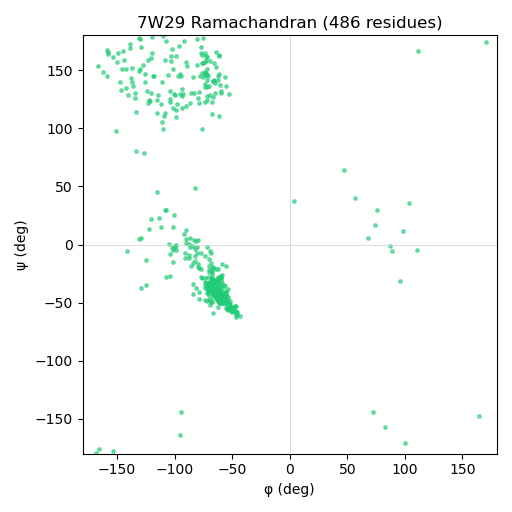ASN A CA 1
ATOM 3383 C C . ASN B 2 423 ? 9.622 -9.399 6.793 1.00 34.14 421 ASN A C 1
ATOM 3384 O O . ASN B 2 423 ? 10.404 -9.807 5.925 1.00 33.21 421 ASN A O 1
ATOM 3389 N N . GLU B 2 424 ? 8.843 -8.332 6.606 1.00 35.67 422 GLU A N 1
ATOM 3390 C CA . GLU B 2 424 ? 8.898 -7.579 5.359 1.00 33.92 422 GLU A CA 1
ATOM 3391 C C . GLU B 2 424 ? 10.273 -6.960 5.154 1.00 33.89 422 GLU A C 1
ATOM 3392 O O . GLU B 2 424 ? 10.833 -7.014 4.053 1.00 33.90 422 GLU A O 1
ATOM 3398 N N . VAL B 2 425 ? 10.832 -6.358 6.206 1.00 33.35 423 VAL A N 1
ATOM 3399 C CA . VAL B 2 425 ? 12.155 -5.749 6.086 1.00 35.51 423 VAL A CA 1
ATOM 3400 C C . VAL B 2 425 ? 13.186 -6.800 5.695 1.00 35.54 423 VAL A C 1
ATOM 3401 O O . VAL B 2 425 ? 13.993 -6.594 4.778 1.00 35.32 423 VAL A O 1
ATOM 3405 N N . LYS B 2 426 ? 13.155 -7.954 6.369 1.00 32.62 424 LYS A N 1
ATOM 3406 C CA . LYS B 2 426 ? 14.093 -9.025 6.048 1.00 31.09 424 LYS A CA 1
ATOM 3407 C C . LYS B 2 426 ? 13.952 -9.479 4.598 1.00 33.64 424 LYS A C 1
ATOM 3408 O O . LYS B 2 426 ? 14.952 -9.626 3.878 1.00 35.68 424 LYS A O 1
ATOM 3414 N N . LEU B 2 427 ? 12.714 -9.703 4.146 1.00 32.09 425 LEU A N 1
ATOM 3415 C CA . LEU B 2 427 ? 12.516 -10.265 2.814 1.00 30.49 425 LEU A CA 1
ATOM 3416 C C . LEU B 2 427 ? 12.888 -9.265 1.725 1.00 31.86 425 LEU A C 1
ATOM 3417 O O . LEU B 2 427 ? 13.489 -9.640 0.710 1.00 30.43 425 LEU A O 1
ATOM 3422 N N . TRP B 2 428 ? 12.555 -7.985 1.916 1.00 31.51 426 TRP A N 1
ATOM 3423 C CA . TRP B 2 428 ? 12.914 -6.993 0.910 1.00 32.23 426 TRP A CA 1
ATOM 3424 C C . TRP B 2 428 ? 14.419 -6.747 0.884 1.00 33.49 426 TRP A C 1
ATOM 3425 O O . TRP B 2 428 ? 14.988 -6.521 -0.194 1.00 33.42 426 TRP A O 1
ATOM 3436 N N . THR B 2 429 ? 15.083 -6.816 2.044 1.00 30.28 427 THR A N 1
ATOM 3437 C CA . THR B 2 429 ? 16.541 -6.765 2.062 1.00 32.44 427 THR A CA 1
ATOM 3438 C C . THR B 2 429 ? 17.136 -7.908 1.248 1.00 32.14 427 THR A C 1
ATOM 3439 O O . THR B 2 429 ? 18.020 -7.695 0.402 1.00 31.61 427 THR A O 1
ATOM 3443 N N . PHE B 2 430 ? 16.662 -9.136 1.495 1.00 30.98 428 PHE A N 1
ATOM 3444 C CA . PHE B 2 430 ? 17.188 -10.286 0.764 1.00 31.21 428 PHE A CA 1
ATOM 3445 C C . PHE B 2 430 ? 16.964 -10.141 -0.735 1.00 30.37 428 PHE A C 1
ATOM 3446 O O . PHE B 2 430 ? 17.860 -10.436 -1.535 1.00 29.25 428 PHE A O 1
ATOM 3454 N N . LEU B 2 431 ? 15.766 -9.705 -1.134 1.00 29.58 429 LEU A N 1
ATOM 3455 C CA . LEU B 2 431 ? 15.466 -9.574 -2.556 1.00 30.22 429 LEU A CA 1
ATOM 3456 C C . LEU B 2 431 ? 16.343 -8.516 -3.210 1.00 30.85 429 LEU A C 1
ATOM 3457 O O . LEU B 2 431 ? 16.857 -8.727 -4.317 1.00 31.71 429 LEU A O 1
ATOM 3462 N N . GLU B 2 432 ? 16.520 -7.371 -2.547 1.00 31.64 430 GLU A N 1
ATOM 3463 C CA . GLU B 2 432 ? 17.392 -6.335 -3.087 1.00 32.18 430 GLU A CA 1
ATOM 3464 C C . GLU B 2 432 ? 18.809 -6.864 -3.276 1.00 32.05 430 GLU A C 1
ATOM 3465 O O . GLU B 2 432 ? 19.407 -6.705 -4.350 1.00 31.62 430 GLU A O 1
ATOM 3471 N N . ASP B 2 433 ? 19.359 -7.508 -2.241 1.00 30.56 431 ASP A N 1
ATOM 3472 C CA . ASP B 2 433 ? 20.722 -8.024 -2.335 1.00 31.04 431 ASP A CA 1
ATOM 3473 C C . ASP B 2 433 ? 20.848 -9.054 -3.451 1.00 32.36 431 ASP A C 1
ATOM 3474 O O . ASP B 2 433 ? 21.827 -9.046 -4.211 1.00 33.24 431 ASP A O 1
ATOM 3479 N N . ARG B 2 434 ? 19.860 -9.942 -3.572 1.00 32.77 432 ARG A N 1
ATOM 3480 C CA . ARG B 2 434 ? 19.906 -10.979 -4.596 1.00 31.27 432 ARG A CA 1
ATOM 3481 C C . ARG B 2 434 ? 19.861 -10.376 -5.994 1.00 32.19 432 ARG A C 1
ATOM 3482 O O . ARG B 2 434 ? 20.630 -10.775 -6.879 1.00 34.21 432 ARG A O 1
ATOM 3490 N N . ALA B 2 435 ? 18.959 -9.418 -6.216 1.00 30.13 433 ALA A N 1
ATOM 3491 C CA . ALA B 2 435 ? 18.859 -8.806 -7.533 1.00 30.49 433 ALA A CA 1
ATOM 3492 C C . ALA B 2 435 ? 20.131 -8.044 -7.878 1.00 31.92 433 ALA A C 1
ATOM 3493 O O . ALA B 2 435 ? 20.574 -8.049 -9.032 1.00 30.69 433 ALA A O 1
ATOM 3495 N N . SER B 2 436 ? 20.748 -7.401 -6.884 1.00 34.32 434 SER A N 1
ATOM 3496 C CA . SER B 2 436 ? 21.996 -6.688 -7.139 1.00 33.70 434 SER A CA 1
ATOM 3497 C C . SER B 2 436 ? 23.125 -7.651 -7.491 1.00 33.91 434 SER A C 1
ATOM 3498 O O . SER B 2 436 ? 23.938 -7.369 -8.381 1.00 35.76 434 SER A O 1
ATOM 3501 N N . LEU B 2 437 ? 23.189 -8.796 -6.808 1.00 31.75 435 LEU A N 1
ATOM 3502 C CA . LEU B 2 437 ? 24.185 -9.809 -7.148 1.00 33.23 435 LEU A CA 1
ATOM 3503 C C . LEU B 2 437 ? 23.986 -10.313 -8.577 1.00 32.92 435 LEU A C 1
ATOM 3504 O O . LEU B 2 437 ? 24.936 -10.388 -9.375 1.00 34.33 435 LEU A O 1
ATOM 3509 N N . LEU B 2 438 ? 22.742 -10.650 -8.922 1.00 33.08 436 LEU A N 1
ATOM 3510 C CA . LEU B 2 438 ? 22.448 -11.089 -10.281 1.00 33.24 436 LEU A CA 1
ATOM 3511 C C . LEU B 2 438 ? 22.867 -10.037 -11.300 1.00 31.13 436 LEU A C 1
ATOM 3512 O O . LEU B 2 438 ? 23.448 -10.370 -12.340 1.00 32.02 436 LEU A O 1
ATOM 3517 N N . LEU B 2 439 ? 22.590 -8.761 -11.016 1.00 30.96 437 LEU A N 1
ATOM 3518 C CA . LEU B 2 439 ? 23.094 -7.687 -11.867 1.00 31.08 437 LEU A CA 1
ATOM 3519 C C . LEU B 2 439 ? 24.608 -7.758 -12.000 1.00 31.96 437 LEU A C 1
ATOM 3520 O O . LEU B 2 439 ? 25.151 -7.589 -13.098 1.00 29.87 437 LEU A O 1
ATOM 3525 N N . LYS B 2 440 ? 25.308 -8.008 -10.890 1.00 31.67 438 LYS A N 1
ATOM 3526 C CA . LYS B 2 440 ? 26.763 -8.112 -10.941 1.00 31.22 438 LYS A CA 1
ATOM 3527 C C . LYS B 2 440 ? 27.232 -9.262 -11.821 1.00 31.86 438 LYS A C 1
ATOM 3528 O O . LYS B 2 440 ? 28.385 -9.251 -12.269 1.00 33.66 438 LYS A O 1
ATOM 3534 N N . THR B 2 441 ? 26.381 -10.256 -12.074 1.00 32.16 439 THR A N 1
ATOM 3535 C CA . THR B 2 441 ? 26.825 -11.382 -12.898 1.00 31.70 439 THR A CA 1
ATOM 3536 C C . THR B 2 441 ? 26.734 -11.135 -14.405 1.00 30.41 439 THR A C 1
ATOM 3537 O O . THR B 2 441 ? 27.030 -12.056 -15.175 1.00 30.54 439 THR A O 1
ATOM 3541 N N . TYR B 2 442 ? 26.347 -9.945 -14.856 1.00 31.32 440 TYR A N 1
ATOM 3542 C CA . TYR B 2 442 ? 26.254 -9.672 -16.287 1.00 29.80 440 TYR A CA 1
ATOM 3543 C C . TYR B 2 442 ? 27.524 -9.005 -16.801 1.00 30.92 440 TYR A C 1
ATOM 3544 O O . TYR B 2 442 ? 28.169 -8.227 -16.093 1.00 32.52 440 TYR A O 1
ATOM 3553 N N . LYS B 2 443 ? 27.868 -9.309 -18.060 1.00 32.28 441 LYS A N 1
ATOM 3554 C CA . LYS B 2 443 ? 29.110 -8.810 -18.650 1.00 31.95 441 LYS A CA 1
ATOM 3555 C C . LYS B 2 443 ? 29.105 -7.298 -18.821 1.00 31.35 441 LYS A C 1
ATOM 3556 O O . LYS B 2 443 ? 30.159 -6.662 -18.712 1.00 30.70 441 LYS A O 1
ATOM 3562 N N . THR B 2 444 ? 27.953 -6.713 -19.123 1.00 28.95 442 THR A N 1
ATOM 3563 C CA . THR B 2 444 ? 27.855 -5.284 -19.354 1.00 31.98 442 THR A CA 1
ATOM 3564 C C . THR B 2 444 ? 26.894 -4.665 -18.350 1.00 32.89 442 THR A C 1
ATOM 3565 O O . THR B 2 444 ? 26.125 -5.361 -17.683 1.00 32.82 442 THR A O 1
ATOM 3569 N N . THR B 2 445 ? 26.957 -3.343 -18.243 1.00 33.27 443 THR A N 1
ATOM 3570 C CA . THR B 2 445 ? 26.029 -2.589 -17.418 1.00 33.82 443 THR A CA 1
ATOM 3571 C C . THR B 2 445 ? 24.895 -2.052 -18.282 1.00 33.02 443 THR A C 1
ATOM 3572 O O . THR B 2 445 ? 24.928 -2.120 -19.511 1.00 34.25 443 THR A O 1
ATOM 3576 N N . ILE B 2 446 ? 23.878 -1.512 -17.613 1.00 34.27 444 ILE A N 1
ATOM 3577 C CA . ILE B 2 446 ? 22.735 -0.949 -18.323 1.00 34.70 444 ILE A CA 1
ATOM 3578 C C . ILE B 2 446 ? 23.165 0.241 -19.173 1.00 34.64 444 ILE A C 1
ATOM 3579 O O . ILE B 2 446 ? 22.755 0.379 -20.333 1.00 35.19 444 ILE A O 1
ATOM 3584 N N . GLU B 2 447 ? 24.013 1.110 -18.618 1.00 34.58 445 GLU A N 1
ATOM 3585 C CA . GLU B 2 447 ? 24.420 2.304 -19.350 1.00 36.13 445 GLU A CA 1
ATOM 3586 C C . GLU B 2 447 ? 25.315 1.969 -20.538 1.00 36.44 445 GLU A C 1
ATOM 3587 O O . GLU B 2 447 ? 25.249 2.653 -21.565 1.00 38.07 445 GLU A O 1
ATOM 3593 N N . GLU B 2 448 ? 26.143 0.926 -20.432 1.00 35.62 446 GLU A N 1
ATOM 3594 C CA . GLU B 2 448 ? 26.888 0.452 -21.598 1.00 36.20 446 GLU A CA 1
ATOM 3595 C C . GLU B 2 448 ? 25.944 0.056 -22.727 1.00 36.72 446 GLU A C 1
ATOM 3596 O O . GLU B 2 448 ? 26.147 0.437 -23.888 1.00 36.69 446 GLU A O 1
ATOM 3602 N N . ASP B 2 449 ? 24.910 -0.726 -22.401 1.00 36.38 447 ASP A N 1
ATOM 3603 C CA . ASP B 2 449 ? 23.963 -1.179 -23.415 1.00 36.63 447 ASP A CA 1
ATOM 3604 C C . ASP B 2 449 ? 23.222 -0.004 -24.036 1.00 36.59 447 ASP A C 1
ATOM 3605 O O . ASP B 2 449 ? 23.028 0.044 -25.257 1.00 37.17 447 ASP A O 1
ATOM 3610 N N . LYS B 2 450 ? 22.788 0.946 -23.204 1.00 36.46 448 LYS A N 1
ATOM 3611 C CA . LYS B 2 450 ? 22.115 2.134 -23.715 1.00 35.21 448 LYS A CA 1
ATOM 3612 C C . LYS B 2 450 ? 23.025 2.929 -24.643 1.00 37.45 448 LYS A C 1
ATOM 3613 O O . LYS B 2 450 ? 22.592 3.375 -25.713 1.00 37.26 448 LYS A O 1
ATOM 3619 N N . SER B 2 451 ? 24.292 3.108 -24.254 1.00 39.32 449 SER A N 1
ATOM 3620 C CA . SER B 2 451 ? 25.252 3.806 -25.104 1.00 38.35 449 SER A CA 1
ATOM 3621 C C . SER B 2 451 ? 25.428 3.095 -26.441 1.00 41.65 449 SER A C 1
ATOM 3622 O O . SER B 2 451 ? 25.474 3.742 -27.495 1.00 42.91 449 SER A O 1
ATOM 3625 N N . VAL B 2 452 ? 25.527 1.765 -26.419 1.00 39.68 450 VAL A N 1
ATOM 3626 C CA . VAL B 2 452 ? 25.698 1.011 -27.660 1.00 40.69 450 VAL A CA 1
ATOM 3627 C C . VAL B 2 452 ? 24.474 1.170 -28.554 1.00 42.79 450 VAL A C 1
ATOM 3628 O O . VAL B 2 452 ? 24.589 1.397 -29.764 1.00 45.14 450 VAL A O 1
ATOM 3632 N N . LEU B 2 453 ? 23.280 1.056 -27.971 1.00 41.82 451 LEU A N 1
ATOM 3633 C CA . LEU B 2 453 ? 22.059 1.167 -28.763 1.00 42.82 451 LEU A CA 1
ATOM 3634 C C . LEU B 2 453 ? 21.859 2.578 -29.300 1.00 44.25 451 LEU A C 1
ATOM 3635 O O . LEU B 2 453 ? 21.245 2.756 -30.359 1.00 46.51 451 LEU A O 1
ATOM 3640 N N . LYS B 2 454 ? 22.368 3.586 -28.590 1.00 43.50 452 LYS A N 1
ATOM 3641 C CA . LYS B 2 454 ? 22.152 4.971 -28.992 1.00 43.90 452 LYS A CA 1
ATOM 3642 C C . LYS B 2 454 ? 23.153 5.419 -30.046 1.00 45.54 452 LYS A C 1
ATOM 3643 O O . LYS B 2 454 ? 22.779 6.087 -31.017 1.00 47.91 452 LYS A O 1
ATOM 3649 N N . ASN B 2 455 ? 24.425 5.060 -29.877 1.00 50.23 453 ASN A N 1
ATOM 3650 C CA . ASN B 2 455 ? 25.499 5.611 -30.691 1.00 50.88 453 ASN A CA 1
ATOM 3651 C C . ASN B 2 455 ? 25.973 4.678 -31.798 1.00 52.55 453 ASN A C 1
ATOM 3652 O O . ASN B 2 455 ? 26.674 5.135 -32.708 1.00 57.31 453 ASN A O 1
ATOM 3657 N N . HIS B 2 456 ? 25.621 3.396 -31.749 1.00 52.34 454 HIS A N 1
ATOM 3658 C CA . HIS B 2 456 ? 26.074 2.422 -32.733 1.00 53.38 454 HIS A CA 1
ATOM 3659 C C . HIS B 2 456 ? 24.913 1.976 -33.606 1.00 55.23 454 HIS A C 1
ATOM 3660 O O . HIS B 2 456 ? 23.796 1.775 -33.119 1.00 53.46 454 HIS A O 1
ATOM 3667 N N . ASP B 2 457 ? 25.186 1.819 -34.896 1.00 59.26 455 ASP A N 1
ATOM 3668 C CA . ASP B 2 457 ? 24.242 1.217 -35.825 1.00 59.63 455 ASP A CA 1
ATOM 3669 C C . ASP B 2 457 ? 24.629 -0.244 -36.003 1.00 56.50 455 ASP A C 1
ATOM 3670 O O . ASP B 2 457 ? 25.760 -0.550 -36.401 1.00 50.66 455 ASP A O 1
ATOM 3675 N N . LEU B 2 458 ? 23.702 -1.140 -35.683 1.00 57.24 456 LEU A N 1
ATOM 3676 C CA . LEU B 2 458 ? 23.950 -2.571 -35.706 1.00 53.89 456 LEU A CA 1
ATOM 3677 C C . LEU B 2 458 ? 22.854 -3.250 -36.511 1.00 52.70 456 LEU A C 1
ATOM 3678 O O . LEU B 2 458 ? 21.848 -2.636 -36.874 1.00 54.69 456 LEU A O 1
ATOM 3683 N N . SER B 2 459 ? 23.062 -4.532 -36.792 1.00 53.11 457 SER A N 1
ATOM 3684 C CA . SER B 2 459 ? 22.047 -5.318 -37.472 1.00 51.05 457 SER A CA 1
ATOM 3685 C C . SER B 2 459 ? 20.777 -5.384 -36.629 1.00 48.38 457 SER A C 1
ATOM 3686 O O . SER B 2 459 ? 20.780 -5.109 -35.426 1.00 50.01 457 SER A O 1
ATOM 3689 N N . VAL B 2 460 ? 19.670 -5.740 -37.284 1.00 47.64 458 VAL A N 1
ATOM 3690 C CA . VAL B 2 460 ? 18.417 -5.928 -36.558 1.00 49.42 458 VAL A CA 1
ATOM 3691 C C . VAL B 2 460 ? 18.599 -6.965 -35.459 1.00 45.88 458 VAL A C 1
ATOM 3692 O O . VAL B 2 460 ? 18.135 -6.786 -34.325 1.00 47.18 458 VAL A O 1
ATOM 3696 N N . ARG B 2 461 ? 19.307 -8.052 -35.770 1.00 42.62 459 ARG A N 1
ATOM 3697 C CA . ARG B 2 461 ? 19.489 -9.129 -34.803 1.00 42.37 459 ARG A CA 1
ATOM 3698 C C . ARG B 2 461 ? 20.384 -8.698 -33.646 1.00 42.35 459 ARG A C 1
ATOM 3699 O O . ARG B 2 461 ? 20.131 -9.060 -32.488 1.00 41.99 459 ARG A O 1
ATOM 3707 N N . ALA B 2 462 ? 21.432 -7.922 -33.933 1.00 44.90 460 ALA A N 1
ATOM 3708 C CA . ALA B 2 462 ? 22.285 -7.411 -32.864 1.00 45.40 460 ALA A CA 1
ATOM 3709 C C . ALA B 2 462 ? 21.519 -6.450 -31.963 1.00 42.64 460 ALA A C 1
ATOM 3710 O O . ALA B 2 462 ? 21.671 -6.481 -30.733 1.00 40.83 460 ALA A O 1
ATOM 3712 N N . LYS B 2 463 ? 20.694 -5.586 -32.561 1.00 43.16 461 LYS A N 1
ATOM 3713 C CA . LYS B 2 463 ? 19.834 -4.720 -31.763 1.00 44.39 461 LYS A CA 1
ATOM 3714 C C . LYS B 2 463 ? 18.915 -5.542 -30.872 1.00 39.69 461 LYS A C 1
ATOM 3715 O O . LYS B 2 463 ? 18.715 -5.205 -29.700 1.00 41.12 461 LYS A O 1
ATOM 3721 N N . MET B 2 464 ? 18.355 -6.628 -31.409 1.00 38.62 462 MET A N 1
ATOM 3722 C CA . MET B 2 464 ? 17.484 -7.488 -30.611 1.00 39.06 462 MET A CA 1
ATOM 3723 C C . MET B 2 464 ? 18.233 -8.090 -29.427 1.00 37.42 462 MET A C 1
ATOM 3724 O O . MET B 2 464 ? 17.739 -8.077 -28.294 1.00 35.80 462 MET A O 1
ATOM 3729 N N . ALA B 2 465 ? 19.436 -8.616 -29.672 1.00 38.65 463 ALA A N 1
ATOM 3730 C CA . ALA B 2 465 ? 20.207 -9.236 -28.595 1.00 37.48 463 ALA A CA 1
ATOM 3731 C C . ALA B 2 465 ? 20.553 -8.228 -27.503 1.00 36.83 463 ALA A C 1
ATOM 3732 O O . ALA B 2 465 ? 20.437 -8.526 -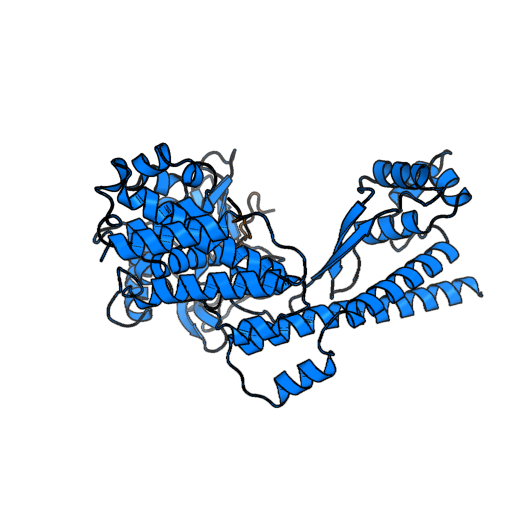26.302 1.00 36.33 463 ALA A O 1
ATOM 3734 N N . ILE B 2 466 ? 20.977 -7.026 -27.900 1.00 36.79 464 ILE A N 1
ATOM 3735 C CA . ILE 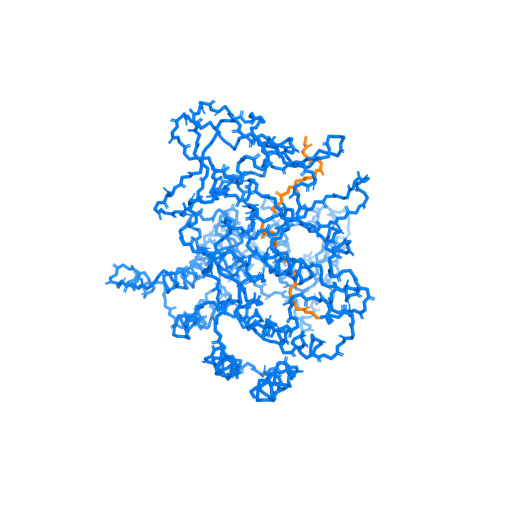B 2 466 ? 21.393 -6.040 -26.909 1.00 34.77 464 ILE A CA 1
ATOM 3736 C C . ILE B 2 466 ? 20.191 -5.511 -26.139 1.00 34.25 464 ILE A C 1
ATOM 3737 O O . ILE B 2 466 ? 20.251 -5.343 -24.916 1.00 36.05 464 ILE A O 1
ATOM 3742 N N . LYS B 2 467 ? 19.077 -5.258 -26.828 1.00 33.96 465 LYS A N 1
ATOM 3743 C CA . LYS B 2 467 ? 17.868 -4.855 -26.121 1.00 37.18 465 LYS A CA 1
ATOM 3744 C C . LYS B 2 467 ? 17.385 -5.951 -25.180 1.00 36.00 465 LYS A C 1
ATOM 3745 O O . LYS B 2 467 ? 16.839 -5.655 -24.113 1.00 34.86 465 LYS A O 1
ATOM 3751 N N . LEU B 2 468 ? 17.618 -7.216 -25.529 1.00 34.29 466 LEU A N 1
ATOM 3752 C CA . LEU B 2 468 ? 17.202 -8.309 -24.656 1.00 37.02 466 LEU A CA 1
ATOM 3753 C C . LEU B 2 468 ? 18.024 -8.338 -23.372 1.00 36.54 466 LEU A C 1
ATOM 3754 O O . LEU B 2 468 ? 17.471 -8.422 -22.264 1.00 34.37 466 LEU A O 1
ATOM 3759 N N . ARG B 2 469 ? 19.353 -8.281 -23.497 1.00 34.99 467 ARG A N 1
ATOM 3760 C CA . ARG B 2 469 ? 20.179 -8.275 -22.289 1.00 34.28 467 ARG A CA 1
ATOM 3761 C C . ARG B 2 469 ? 19.914 -7.026 -21.454 1.00 35.97 467 ARG A C 1
ATOM 3762 O O . ARG B 2 469 ? 19.876 -7.086 -20.212 1.00 36.02 467 ARG A O 1
ATOM 3770 N N . LEU B 2 470 ? 19.694 -5.888 -22.122 1.00 33.43 468 LEU A N 1
ATOM 3771 C CA . LEU B 2 470 ? 19.350 -4.665 -21.414 1.00 31.53 468 LEU A CA 1
ATOM 3772 C C . LEU B 2 470 ? 18.037 -4.819 -20.664 1.00 35.32 468 LEU A C 1
ATOM 3773 O O . LEU B 2 470 ? 17.905 -4.335 -19.539 1.00 35.14 468 LEU A O 1
ATOM 3778 N N . GLY B 2 471 ? 17.054 -5.493 -21.266 1.00 33.98 469 GLY A N 1
ATOM 3779 C CA . GLY B 2 471 ? 15.786 -5.690 -20.585 1.00 32.06 469 GLY A CA 1
ATOM 3780 C C . GLY B 2 471 ? 15.912 -6.584 -19.367 1.00 32.49 469 GLY A C 1
ATOM 3781 O O . GLY B 2 471 ? 15.290 -6.327 -18.331 1.00 31.31 469 GLY A O 1
ATOM 3782 N N . GLU B 2 472 ? 16.708 -7.652 -19.478 1.00 35.27 470 GLU A N 1
ATOM 3783 C CA . GLU B 2 472 ? 17.004 -8.478 -18.305 1.00 34.28 470 GLU A CA 1
ATOM 3784 C C . GLU B 2 472 ? 17.556 -7.625 -17.167 1.00 32.96 470 GLU A C 1
ATOM 3785 O O . GLU B 2 472 ? 17.018 -7.618 -16.046 1.00 31.94 470 GLU A O 1
ATOM 3791 N N . LYS B 2 473 ? 18.632 -6.881 -17.447 1.00 31.53 471 LYS A N 1
ATOM 3792 C CA . LYS B 2 473 ? 19.241 -6.078 -16.392 1.00 31.94 471 LYS A CA 1
ATOM 3793 C C . LYS B 2 473 ? 18.307 -4.975 -15.901 1.00 34.78 471 LYS A C 1
ATOM 3794 O O . LYS B 2 473 ? 18.364 -4.600 -14.726 1.00 32.27 471 LYS A O 1
ATOM 3800 N N . GLU B 2 474 ? 17.433 -4.457 -16.767 1.00 32.92 472 GLU A N 1
ATOM 3801 C CA . GLU B 2 474 ? 16.513 -3.407 -16.347 1.00 32.03 472 GLU A CA 1
ATOM 3802 C C . GLU B 2 474 ? 15.456 -3.956 -15.402 1.00 32.35 472 GLU A C 1
ATOM 3803 O O . GLU B 2 474 ? 15.081 -3.295 -14.427 1.00 33.99 472 GLU A O 1
ATOM 3809 N N . ILE B 2 475 ? 14.962 -5.164 -15.677 1.00 33.18 473 ILE A N 1
ATOM 3810 C CA . ILE B 2 475 ? 14.050 -5.819 -14.745 1.00 32.15 473 ILE A CA 1
ATOM 3811 C C . ILE B 2 475 ? 14.734 -6.031 -13.402 1.00 32.93 473 ILE A C 1
ATOM 3812 O O . ILE B 2 475 ? 14.150 -5.767 -12.342 1.00 33.48 473 ILE A O 1
ATOM 3817 N N . LEU B 2 476 ? 15.992 -6.484 -13.424 1.00 31.46 474 LEU A N 1
ATOM 3818 C CA . LEU B 2 476 ? 16.722 -6.659 -12.168 1.00 29.86 474 LEU A CA 1
ATOM 3819 C C . LEU B 2 476 ? 16.890 -5.334 -11.421 1.00 35.12 474 LEU A C 1
ATOM 3820 O O . LEU B 2 476 ? 16.730 -5.279 -10.195 1.00 33.94 474 LEU A O 1
ATOM 3825 N N . GLU B 2 477 ? 17.216 -4.257 -12.139 1.00 34.12 475 GLU A N 1
ATOM 3826 C CA . GLU B 2 477 ? 17.414 -2.962 -11.493 1.00 32.76 475 GLU A CA 1
ATOM 3827 C C . GLU B 2 477 ? 16.117 -2.435 -10.895 1.00 35.54 475 GLU A C 1
ATOM 3828 O O . GLU B 2 477 ? 16.117 -1.868 -9.792 1.00 37.70 475 GLU A O 1
ATOM 3834 N N . LYS B 2 478 ? 15.005 -2.593 -11.617 1.00 33.40 476 LYS A N 1
ATOM 3835 C CA . LYS B 2 478 ? 13.724 -2.168 -11.071 1.00 33.31 476 LYS A CA 1
ATOM 3836 C C . LYS B 2 478 ? 13.360 -2.994 -9.848 1.00 34.87 476 LYS A C 1
ATOM 3837 O O . LYS B 2 478 ? 12.781 -2.470 -8.891 1.00 34.79 476 LYS A O 1
ATOM 3843 N N . ALA B 2 479 ? 13.703 -4.284 -9.853 1.00 34.07 477 ALA A N 1
ATOM 3844 C CA . ALA B 2 479 ? 13.501 -5.090 -8.654 1.00 33.22 477 ALA A CA 1
ATOM 3845 C C . ALA B 2 479 ? 14.326 -4.554 -7.492 1.00 33.80 477 ALA A C 1
ATOM 3846 O O . ALA B 2 479 ? 13.832 -4.459 -6.365 1.00 35.26 477 ALA A O 1
ATOM 3848 N N . VAL B 2 480 ? 15.588 -4.200 -7.751 1.00 32.83 478 VAL A N 1
ATOM 3849 C CA . VAL B 2 480 ? 16.436 -3.626 -6.707 1.00 32.78 478 VAL A CA 1
ATOM 3850 C C . VAL B 2 480 ? 15.773 -2.398 -6.099 1.00 33.09 478 VAL A C 1
ATOM 3851 O O . VAL B 2 480 ? 15.639 -2.278 -4.873 1.00 32.53 478 VAL A O 1
ATOM 3855 N N . LYS B 2 481 ? 15.349 -1.466 -6.953 1.00 33.68 479 LYS A N 1
ATOM 3856 C CA . LYS B 2 481 ? 14.803 -0.209 -6.449 1.00 34.98 479 LYS A CA 1
ATOM 3857 C C . LYS B 2 481 ? 13.464 -0.420 -5.746 1.00 35.06 479 LYS A C 1
ATOM 3858 O O . LYS B 2 481 ? 13.203 0.193 -4.703 1.00 34.82 479 LYS A O 1
ATOM 3864 N N . SER B 2 482 ? 12.608 -1.289 -6.287 1.00 33.98 480 SER A N 1
ATOM 3865 C CA . SER B 2 482 ? 11.342 -1.582 -5.625 1.00 33.70 480 SER A CA 1
ATOM 3866 C C . SER B 2 482 ? 11.573 -2.215 -4.261 1.00 36.42 480 SER A C 1
ATOM 3867 O O . SER B 2 482 ? 10.904 -1.860 -3.282 1.00 40.56 480 SER A O 1
ATOM 3870 N N . ALA B 2 483 ? 12.515 -3.157 -4.176 1.00 33.14 481 ALA A N 1
ATOM 3871 C CA . ALA B 2 483 ? 12.813 -3.795 -2.902 1.00 33.41 481 ALA A CA 1
ATOM 3872 C C . ALA B 2 483 ? 13.353 -2.787 -1.899 1.00 35.64 481 ALA A C 1
ATOM 3873 O O . ALA B 2 483 ? 13.006 -2.835 -0.714 1.00 35.99 481 ALA A O 1
ATOM 3875 N N . ALA B 2 484 ? 14.195 -1.856 -2.356 1.00 37.07 482 ALA A N 1
ATOM 3876 C CA . ALA B 2 484 ? 14.706 -0.828 -1.455 1.00 37.39 482 ALA A CA 1
ATOM 3877 C C . ALA B 2 484 ? 13.582 0.068 -0.947 1.00 37.39 482 ALA A C 1
ATOM 3878 O O . ALA B 2 484 ? 13.517 0.381 0.249 1.00 37.81 482 ALA A O 1
ATOM 3880 N N . VAL B 2 485 ? 12.679 0.480 -1.840 1.00 35.37 483 VAL A N 1
ATOM 3881 C CA . VAL B 2 485 ? 11.582 1.351 -1.430 1.00 37.84 483 VAL A CA 1
ATOM 3882 C C . VAL B 2 485 ? 10.672 0.639 -0.437 1.00 41.67 483 VAL A C 1
ATOM 3883 O O . VAL B 2 485 ? 10.246 1.227 0.563 1.00 42.39 483 VAL A O 1
ATOM 3887 N N . ASN B 2 486 ? 10.372 -0.640 -0.685 1.00 41.04 484 ASN A N 1
ATOM 3888 C CA . ASN B 2 486 ? 9.520 -1.385 0.240 1.00 38.38 484 ASN A CA 1
ATOM 3889 C C . ASN B 2 486 ? 10.209 -1.604 1.583 1.00 40.27 484 ASN A C 1
ATOM 3890 O O . ASN B 2 486 ? 9.575 -1.489 2.639 1.00 41.87 484 ASN A O 1
ATOM 3895 N N . ARG B 2 487 ? 11.500 -1.943 1.561 1.00 37.18 485 ARG A N 1
ATOM 3896 C CA . ARG B 2 487 ? 12.267 -2.074 2.793 1.00 40.08 485 ARG A CA 1
ATOM 3897 C C . ARG B 2 487 ? 12.212 -0.792 3.614 1.00 42.97 485 ARG A C 1
ATOM 3898 O O . ARG B 2 487 ? 11.994 -0.831 4.832 1.00 43.50 485 ARG A O 1
ATOM 3906 N N . GLU B 2 488 ? 12.387 0.359 2.958 1.00 42.02 486 GLU A N 1
ATOM 3907 C CA . GLU B 2 488 ? 12.351 1.624 3.684 1.00 44.49 486 GLU A CA 1
ATOM 3908 C C . GLU B 2 488 ? 10.950 1.924 4.200 1.00 45.86 486 GLU A C 1
ATOM 3909 O O . GLU B 2 488 ? 10.788 2.425 5.320 1.00 46.25 486 GLU A O 1
ATOM 3915 N N . TYR B 2 489 ? 9.926 1.618 3.401 1.00 44.66 487 TYR A N 1
ATOM 3916 C CA . TYR B 2 489 ? 8.550 1.840 3.831 1.00 48.00 487 TYR A CA 1
ATOM 3917 C C . TYR B 2 489 ? 8.240 1.046 5.094 1.00 49.03 487 TYR A C 1
ATOM 3918 O O . TYR B 2 489 ? 7.690 1.584 6.065 1.00 49.53 487 TYR A O 1
ATOM 3927 N N . TYR B 2 490 ? 8.603 -0.237 5.107 1.00 46.45 488 TYR A N 1
ATOM 3928 C CA . TYR B 2 490 ? 8.287 -1.055 6.271 1.00 45.12 488 TYR A CA 1
ATOM 3929 C C . TYR B 2 490 ? 9.167 -0.701 7.466 1.00 49.25 488 TYR A C 1
ATOM 3930 O O . TYR B 2 490 ? 8.695 -0.745 8.608 1.00 51.57 488 TYR A O 1
ATOM 3939 N N . ARG B 2 491 ? 10.424 -0.305 7.231 1.00 49.69 489 ARG A N 1
ATOM 3940 C CA . ARG B 2 491 ? 11.251 0.206 8.322 1.00 49.83 489 ARG A CA 1
ATOM 3941 C C . ARG B 2 491 ? 10.623 1.442 8.961 1.00 54.11 489 ARG A C 1
ATOM 3942 O O . ARG B 2 491 ? 10.584 1.566 10.193 1.00 55.50 489 ARG A O 1
ATOM 3950 N N . GLN B 2 492 ? 10.115 2.363 8.137 1.00 55.02 490 GLN A N 1
ATOM 3951 C CA . GLN B 2 492 ? 9.493 3.573 8.665 1.00 56.81 490 GLN A CA 1
ATOM 3952 C C . GLN B 2 492 ? 8.212 3.256 9.428 1.00 58.12 490 GLN A C 1
ATOM 3953 O O . GLN B 2 492 ? 7.959 3.835 10.491 1.00 61.43 490 GLN A O 1
ATOM 3959 N N . GLN B 2 493 ? 7.384 2.350 8.898 1.00 54.38 491 GLN A N 1
ATOM 3960 C CA . GLN B 2 493 ? 6.203 1.925 9.647 1.00 55.06 491 GLN A CA 1
ATOM 3961 C C . GLN B 2 493 ? 6.601 1.323 10.988 1.00 58.52 491 GLN A C 1
ATOM 3962 O O . GLN B 2 493 ? 5.933 1.546 12.004 1.00 58.36 491 GLN A O 1
ATOM 3968 N N . MET B 2 494 ? 7.707 0.576 11.011 1.00 59.90 492 MET A N 1
ATOM 3969 C CA . MET B 2 494 ? 8.172 -0.040 12.248 1.00 61.11 492 MET A CA 1
ATOM 3970 C C . MET B 2 494 ? 8.671 1.000 13.245 1.00 64.06 492 MET A C 1
ATOM 3971 O O . MET B 2 494 ? 8.550 0.801 14.459 1.00 64.63 492 MET A O 1
ATOM 3976 N N . GLU B 2 495 ? 9.233 2.110 12.755 1.00 67.01 493 GLU A N 1
ATOM 3977 C CA . GLU B 2 495 ? 9.784 3.117 13.660 1.00 68.78 493 GLU A CA 1
ATOM 3978 C C . GLU B 2 495 ? 8.688 3.862 14.416 1.00 66.60 493 GLU A C 1
ATOM 3979 O O . GLU B 2 495 ? 8.877 4.237 15.579 1.00 67.64 493 GLU A O 1
ATOM 3985 N N . GLU B 2 496 ? 7.544 4.093 13.780 1.00 63.27 494 GLU A N 1
ATOM 3986 C CA . GLU B 2 496 ? 6.433 4.773 14.441 1.00 63.37 494 GLU A CA 1
ATOM 3987 C C . GLU B 2 496 ? 5.693 3.825 15.380 1.00 63.51 494 GLU A C 1
ATOM 3988 O O . GLU B 2 496 ? 4.641 4.166 15.921 1.00 58.89 494 GLU A O 1
#

Foldseek 3Di:
DDPDDDDVDDDDPPD/DVVVLLVLLVVLLVLLPDDQDDPPCLLVSLVVSVVSQVVLVVPDDFQPDDDPDDLLVLQVVVLVLQVVPDWASPFWDWDQDDVFGIFIAGQAWAAFQAWRTKGFPVQKQWLVVLCVDLCVVVCVVDPCSVVDRLLSSLVSLLQQSLPPDHSNVSLSSNDDLDFQALCPDDSVLLVLQPLHPLSVVSSVVSSVLSNVLSVVLVVCCDPPSNPPGSCNVPDGSNSSVSSSLSSLQAWDWAADLVRPDIIIIGGRRVSRAAADDADAQWHADNVSRMIIGGARRIRHRRGTGHGHPDLDAQSSCCNRRNAGDPPRQNHKGKDWDAADPVDPCLVLLQVLCVLLVAHRIDIAIQGQHPPRGALNVQLNLLSSQDDPVLSCCLVDDPCNSVLSPCSSPPVRHSALVSLLVSLVVQLVVLVVSQVSDPDHLVVLVCCLVPHDDDNSSVSSSVVVSSVNVSSVSSNVVSVVSSVVSVVVVVD

InterPro domains:
  IPR001214 SET domain [PF00856] (105-314)
  IPR001214 SET domain [PS50280] (94-314)
  IPR015353 Rubisco LSMT, substrate-binding domain [PF09273] (344-475)
  IPR025785 Actin-histidine N-methyltransferase SETD3 [PS51565] (20-507)
  IPR036464 Rubisco LSMT, substrate-binding domain superfamily [G3DSA:3.90.1420.10] (329-498)
  IPR036464 Rubisco LSMT, substrate-binding domain superfamily [SSF81822] (337-519)
  IPR044428 SETD3, SET domain [cd19176] (80-329)
  IPR046341 SET domain superfamily [SSF82199] (79-333)
  IPR050600 SETD3/SETD6 methyltransferase [PTHR13271] (66-470)

Radius of gyration: 25.54 Å; Cα contacts (8 Å, |Δi|>4): 775; chains: 2; bounding box: 52×53×74 Å